Protein AF-A0A932FYQ3-F1 (afdb_monomer)

Mean predicted aligned error: 16.19 Å

Nearest PDB structures (foldseek):
  6p8v-assembly1_A  TM=6.201E-01  e=3.118E-06  Escherichia coli MS 115-1
  8ub4-assembly1_A  TM=5.048E-01  e=6.038E-07  Saccharomyces cerevisiae
  6p8v-assembly1_B  TM=5.228E-01  e=4.984E-06  Escherichia coli MS 115-1
  4i63-assembly1_D  TM=5.301E-01  e=2.456E-05  Escherichia coli K-12
  8j07-assembly1_11  TM=3.836E-01  e=5.475E-06  Homo sapiens

Structure (mmCIF, N/CA/C/O backbone):
data_AF-A0A932FYQ3-F1
#
_entry.id   AF-A0A932FYQ3-F1
#
loop_
_atom_site.group_PDB
_atom_site.id
_atom_site.type_symbol
_atom_site.label_atom_id
_atom_site.label_alt_id
_atom_site.label_comp_id
_atom_site.label_asym_id
_atom_site.label_entity_id
_atom_site.label_seq_id
_atom_site.pdbx_PDB_ins_code
_atom_site.Cartn_x
_atom_site.Cartn_y
_atom_site.Cartn_z
_atom_site.occupancy
_atom_site.B_iso_or_equiv
_atom_site.auth_seq_id
_atom_site.auth_comp_id
_atom_site.auth_asym_id
_atom_site.auth_atom_id
_atom_site.pdbx_PDB_model_num
ATOM 1 N N . MET A 1 1 ? -12.574 6.553 -26.268 1.00 33.88 1 MET A N 1
ATOM 2 C CA . MET A 1 1 ? -12.694 5.178 -25.734 1.00 33.88 1 MET A CA 1
ATOM 3 C C . MET A 1 1 ? -11.292 4.683 -25.445 1.00 33.88 1 MET A C 1
ATOM 5 O O . MET A 1 1 ? -10.463 4.767 -26.343 1.00 33.88 1 MET A O 1
ATOM 9 N N . ALA A 1 2 ? -11.006 4.257 -24.213 1.00 41.84 2 ALA A N 1
ATOM 10 C CA . ALA A 1 2 ? -9.719 3.651 -23.878 1.00 41.84 2 ALA A CA 1
ATOM 11 C C . ALA A 1 2 ? -9.530 2.383 -24.727 1.00 41.84 2 ALA A C 1
ATOM 13 O O . ALA A 1 2 ? -10.453 1.576 -24.837 1.00 41.84 2 ALA A O 1
ATOM 14 N N . ARG A 1 3 ? -8.379 2.248 -25.394 1.00 61.78 3 ARG A N 1
ATOM 15 C CA . ARG A 1 3 ? -8.064 1.052 -26.184 1.00 61.78 3 ARG A CA 1
ATOM 16 C C . ARG A 1 3 ? -7.714 -0.087 -25.227 1.00 61.78 3 ARG A C 1
ATOM 18 O O . ARG A 1 3 ? -6.959 0.120 -24.284 1.00 61.78 3 ARG A O 1
ATOM 25 N N . GLU A 1 4 ? -8.265 -1.272 -25.481 1.00 74.38 4 GLU A N 1
ATOM 26 C CA . GLU A 1 4 ? -7.973 -2.485 -24.709 1.00 74.38 4 GLU A CA 1
ATOM 27 C C . GLU A 1 4 ? -6.452 -2.736 -24.642 1.00 74.38 4 GLU A C 1
ATOM 29 O O . GLU A 1 4 ? -5.798 -2.635 -25.692 1.00 74.38 4 GLU A O 1
ATOM 34 N N . PRO A 1 5 ? -5.881 -3.034 -23.457 1.00 82.38 5 PRO A N 1
ATOM 35 C CA . PRO A 1 5 ? -4.447 -3.242 -23.293 1.00 82.38 5 PRO A CA 1
ATOM 36 C C . PRO A 1 5 ? -3.944 -4.473 -24.061 1.00 82.38 5 PRO A C 1
ATOM 38 O O . PRO A 1 5 ? -4.677 -5.427 -24.312 1.00 82.38 5 PRO A O 1
ATOM 41 N N . ILE A 1 6 ? -2.663 -4.461 -24.424 1.00 88.06 6 ILE A N 1
ATOM 42 C CA . ILE A 1 6 ? -1.977 -5.608 -25.024 1.00 88.06 6 ILE A CA 1
ATOM 43 C C . ILE A 1 6 ? -1.417 -6.451 -23.879 1.00 88.06 6 ILE A C 1
ATOM 45 O O . ILE A 1 6 ? -0.463 -6.042 -23.224 1.00 88.06 6 ILE A O 1
ATOM 49 N N . ALA A 1 7 ? -2.022 -7.605 -23.609 1.00 87.56 7 ALA A N 1
ATOM 50 C CA . ALA A 1 7 ? -1.588 -8.493 -22.533 1.00 87.56 7 ALA A CA 1
ATOM 51 C C . ALA A 1 7 ? -0.598 -9.555 -23.040 1.00 87.56 7 ALA A C 1
ATOM 53 O O . ALA A 1 7 ? -0.873 -10.260 -24.011 1.00 87.56 7 ALA A O 1
ATOM 54 N N . VAL A 1 8 ? 0.533 -9.683 -22.349 1.00 89.75 8 VAL A N 1
ATOM 55 C CA . VAL A 1 8 ? 1.503 -10.776 -22.461 1.00 89.75 8 VAL A CA 1
ATOM 56 C C . VAL A 1 8 ? 1.451 -11.534 -21.136 1.00 89.75 8 VAL A C 1
ATOM 58 O O . VAL A 1 8 ? 1.772 -10.975 -20.088 1.00 89.75 8 VAL A O 1
ATOM 61 N N . THR A 1 9 ? 0.988 -12.782 -21.159 1.00 85.94 9 THR A N 1
ATOM 62 C CA . THR A 1 9 ? 0.721 -13.565 -19.945 1.00 85.94 9 THR A CA 1
ATOM 63 C C . THR A 1 9 ? 1.875 -14.527 -19.643 1.00 85.94 9 THR A C 1
ATOM 65 O O . THR A 1 9 ? 2.696 -14.797 -20.526 1.00 85.94 9 THR A O 1
ATOM 68 N N . PRO A 1 10 ? 1.970 -15.080 -18.419 1.00 82.75 10 PRO A N 1
ATOM 69 C CA . PRO A 1 10 ? 2.961 -16.109 -18.112 1.00 82.75 10 PRO A CA 1
ATOM 70 C C . PRO A 1 10 ? 2.909 -17.293 -19.087 1.00 82.75 10 PRO A C 1
ATOM 72 O O . PRO A 1 10 ? 3.952 -17.796 -19.492 1.00 82.75 10 PRO A O 1
ATOM 75 N N . GLU A 1 11 ? 1.716 -17.691 -19.532 1.00 86.38 11 GLU A N 1
ATOM 76 C CA . GLU A 1 11 ? 1.522 -18.799 -20.470 1.00 86.38 11 GLU A CA 1
ATOM 77 C C . GLU A 1 11 ? 2.088 -18.485 -21.860 1.00 86.38 11 GLU A C 1
ATOM 79 O O . GLU A 1 11 ? 2.701 -19.353 -22.487 1.00 86.38 11 GLU A O 1
ATOM 84 N N . THR A 1 12 ? 1.923 -17.249 -22.353 1.00 89.06 12 THR A N 1
ATOM 85 C CA . THR A 1 12 ? 2.474 -16.861 -23.661 1.00 89.06 12 THR A CA 1
ATOM 86 C C . THR A 1 12 ? 3.992 -16.716 -23.622 1.00 89.06 12 THR A C 1
ATOM 88 O O . THR A 1 12 ? 4.651 -17.027 -24.613 1.00 89.06 12 THR A O 1
ATOM 91 N N . ILE A 1 13 ? 4.562 -16.310 -22.484 1.00 89.06 13 ILE A N 1
ATOM 92 C CA . ILE A 1 13 ? 6.016 -16.305 -22.265 1.00 89.06 13 ILE A CA 1
ATOM 93 C C . ILE A 1 13 ? 6.543 -17.742 -22.203 1.00 89.06 13 ILE A C 1
ATOM 95 O O . ILE A 1 13 ? 7.510 -18.075 -22.890 1.00 89.06 13 ILE A O 1
ATOM 99 N N . GLU A 1 14 ? 5.890 -18.614 -21.436 1.00 88.50 14 GLU A N 1
ATOM 100 C CA . GLU A 1 14 ? 6.301 -20.010 -21.275 1.00 88.50 14 GLU A CA 1
ATOM 101 C C . GLU A 1 14 ? 6.307 -20.757 -22.615 1.00 88.50 14 GLU A C 1
ATOM 103 O O . GLU A 1 14 ? 7.278 -21.439 -22.950 1.00 88.50 14 GLU A O 1
ATOM 108 N N . ALA A 1 15 ? 5.298 -20.525 -23.461 1.00 91.50 15 ALA A N 1
ATOM 109 C CA . ALA A 1 15 ? 5.232 -21.077 -24.815 1.00 91.50 15 ALA A CA 1
ATOM 110 C C . ALA A 1 15 ? 6.437 -20.693 -25.702 1.00 91.50 15 ALA A C 1
ATOM 112 O O . ALA A 1 15 ? 6.723 -21.371 -26.694 1.00 91.50 15 ALA A O 1
ATOM 113 N N . ARG A 1 16 ? 7.164 -19.619 -25.362 1.00 95.25 16 ARG A N 1
ATOM 114 C CA . ARG A 1 16 ? 8.321 -19.111 -26.115 1.00 95.25 16 ARG A CA 1
ATOM 115 C C . ARG A 1 16 ? 9.669 -19.545 -25.542 1.00 95.25 16 ARG A C 1
ATOM 117 O O . ARG A 1 16 ? 10.674 -19.407 -26.244 1.00 95.25 16 ARG A O 1
ATOM 124 N N . ARG A 1 17 ? 9.715 -20.152 -24.349 1.00 93.06 17 ARG A N 1
ATOM 125 C CA . ARG A 1 17 ? 10.968 -20.631 -23.735 1.00 93.06 17 ARG A CA 1
ATOM 126 C C . ARG A 1 17 ? 11.715 -21.642 -24.589 1.00 93.06 17 ARG A C 1
ATOM 128 O O . ARG A 1 17 ? 12.927 -21.527 -24.742 1.00 93.06 17 ARG A O 1
ATOM 135 N N . SER A 1 18 ? 11.010 -22.601 -25.196 1.00 93.38 18 SER A N 1
ATOM 136 C CA . SER A 1 18 ? 11.664 -23.594 -26.059 1.00 93.38 18 SER A CA 1
ATOM 137 C C . SER A 1 18 ? 12.368 -22.931 -27.244 1.00 93.38 18 SER A C 1
ATOM 139 O O . SER A 1 18 ? 13.498 -23.290 -27.554 1.00 93.38 18 SER A O 1
ATOM 141 N N . SER A 1 19 ? 11.735 -21.943 -27.886 1.00 93.56 19 SER A N 1
ATOM 142 C CA . SER A 1 19 ? 12.339 -21.206 -29.002 1.00 93.56 19 SER A CA 1
ATOM 143 C C . SER A 1 19 ? 13.536 -20.366 -28.552 1.00 93.56 19 SER A C 1
ATOM 145 O O . SER A 1 19 ? 14.554 -20.342 -29.243 1.00 93.56 19 SER A O 1
ATOM 147 N N . ALA A 1 20 ? 13.441 -19.715 -27.387 1.00 94.38 20 ALA A N 1
ATOM 148 C CA . ALA A 1 20 ? 14.552 -18.972 -26.795 1.00 94.38 20 ALA A CA 1
ATOM 149 C C . ALA A 1 20 ? 15.751 -19.890 -26.508 1.00 94.38 20 ALA A C 1
ATOM 151 O O . ALA A 1 20 ? 16.873 -19.590 -26.913 1.00 94.38 20 ALA A O 1
ATOM 152 N N . ARG A 1 21 ? 15.510 -21.053 -25.893 1.00 95.56 21 ARG A N 1
ATOM 153 C CA . ARG A 1 21 ? 16.550 -22.045 -25.596 1.00 95.56 21 ARG A CA 1
ATOM 154 C C . ARG A 1 21 ? 17.211 -22.588 -26.859 1.00 95.56 21 ARG A C 1
ATOM 156 O O . ARG A 1 21 ? 18.434 -22.691 -26.902 1.00 95.56 21 ARG A O 1
ATOM 163 N N . THR A 1 22 ? 16.428 -22.895 -27.894 1.00 95.50 22 THR A N 1
ATOM 164 C CA . THR A 1 22 ? 16.968 -23.313 -29.194 1.00 95.50 22 THR A CA 1
ATOM 165 C C . THR A 1 22 ? 17.896 -22.246 -29.771 1.00 95.50 22 THR A C 1
ATOM 167 O O . THR A 1 22 ? 19.019 -22.577 -30.137 1.00 95.50 22 THR A O 1
ATOM 170 N N . ALA A 1 23 ? 17.496 -20.970 -29.765 1.00 94.88 23 ALA A N 1
ATOM 171 C CA . ALA A 1 23 ? 18.337 -19.879 -30.264 1.00 94.88 23 ALA A CA 1
ATOM 172 C C . ALA A 1 23 ? 19.656 -19.730 -29.478 1.00 94.88 23 ALA A C 1
ATOM 174 O O . ALA A 1 23 ? 20.710 -19.515 -30.077 1.00 94.88 23 ALA A O 1
ATOM 175 N N . ILE A 1 24 ? 19.614 -19.895 -28.151 1.00 96.19 24 ILE A N 1
ATOM 176 C CA . ILE A 1 24 ? 20.804 -19.856 -27.285 1.00 96.19 24 ILE A CA 1
ATOM 177 C C . ILE A 1 24 ? 21.774 -20.996 -27.627 1.00 96.19 24 ILE A C 1
ATOM 179 O O . ILE A 1 24 ? 22.982 -20.770 -27.730 1.00 96.19 24 ILE A O 1
ATOM 183 N N . ILE A 1 25 ? 21.254 -22.214 -27.808 1.00 95.81 25 ILE A N 1
ATOM 184 C CA . ILE A 1 25 ? 22.058 -23.403 -28.124 1.00 95.81 25 ILE A CA 1
ATOM 185 C C . ILE A 1 25 ? 22.646 -23.303 -29.535 1.00 95.81 25 ILE A C 1
ATOM 187 O O . ILE A 1 25 ? 23.840 -23.535 -29.708 1.00 95.81 25 ILE A O 1
ATOM 191 N N . GLU A 1 26 ? 21.841 -22.928 -30.532 1.00 94.88 26 GLU A N 1
ATOM 192 C CA . GLU A 1 26 ? 22.279 -22.792 -31.929 1.00 94.88 26 GLU A CA 1
ATOM 193 C C . GLU A 1 26 ? 23.370 -21.728 -32.101 1.00 94.88 26 GLU A C 1
ATOM 195 O O . GLU A 1 26 ? 24.260 -21.889 -32.934 1.00 94.88 26 GLU A O 1
ATOM 200 N N . ALA A 1 27 ? 23.339 -20.666 -31.292 1.00 94.81 27 ALA A N 1
ATOM 201 C CA . ALA A 1 27 ? 24.384 -19.647 -31.275 1.00 94.81 27 ALA A CA 1
ATOM 202 C C . ALA A 1 27 ? 25.679 -20.092 -30.567 1.00 94.81 27 ALA A C 1
ATOM 204 O O . ALA A 1 27 ? 26.667 -19.367 -30.612 1.00 94.81 27 ALA A O 1
ATOM 205 N N . GLY A 1 28 ? 25.699 -21.256 -29.904 1.00 95.56 28 GLY A N 1
ATOM 206 C CA . GLY A 1 28 ? 26.880 -21.764 -29.197 1.00 95.56 28 GLY A CA 1
ATOM 207 C C . GLY A 1 28 ? 27.184 -21.057 -27.871 1.00 95.56 28 GLY A C 1
ATOM 208 O O . GLY A 1 28 ? 28.275 -21.221 -27.320 1.00 95.56 28 GLY A O 1
ATOM 209 N N . LEU A 1 29 ? 26.228 -20.299 -27.322 1.00 95.38 29 LEU A N 1
ATOM 210 C CA . LEU A 1 29 ? 26.434 -19.503 -26.109 1.00 95.38 29 LEU A CA 1
ATOM 211 C C . LEU A 1 29 ? 26.833 -20.322 -24.866 1.00 95.38 29 LEU A C 1
ATOM 213 O O . LEU A 1 29 ? 27.691 -19.834 -24.133 1.00 95.38 29 LEU A O 1
ATOM 217 N N . PRO A 1 30 ? 26.317 -21.546 -24.611 1.00 94.81 30 PRO A N 1
ATOM 218 C CA . PRO A 1 30 ? 26.760 -22.343 -23.461 1.00 94.81 30 PRO A CA 1
ATOM 219 C C . PRO A 1 30 ? 28.258 -22.669 -23.479 1.00 94.81 30 PRO A C 1
ATOM 221 O O . PRO A 1 30 ? 28.937 -22.607 -22.453 1.00 94.81 30 PRO A O 1
ATOM 224 N N . ASP A 1 31 ? 28.800 -22.978 -24.658 1.00 93.25 31 ASP A N 1
ATOM 225 C CA . ASP A 1 31 ? 30.233 -23.202 -24.819 1.00 93.25 31 ASP A CA 1
ATOM 226 C C . ASP A 1 31 ? 31.008 -21.889 -24.730 1.00 93.25 31 ASP A C 1
ATOM 228 O O . ASP A 1 31 ? 32.051 -21.832 -24.073 1.00 93.25 31 ASP A O 1
ATOM 232 N N . ARG A 1 32 ? 30.472 -20.811 -25.316 1.00 93.62 32 ARG A N 1
ATOM 233 C CA . ARG A 1 32 ? 31.092 -19.485 -25.275 1.00 93.62 32 ARG A CA 1
ATOM 234 C C . ARG A 1 32 ? 31.244 -18.958 -23.853 1.00 93.62 32 ARG A C 1
ATOM 236 O O . ARG A 1 32 ? 32.327 -18.490 -23.506 1.00 93.62 32 ARG A O 1
ATOM 243 N N . THR A 1 33 ? 30.202 -19.042 -23.025 1.00 92.56 33 THR A N 1
ATOM 244 C CA . THR A 1 33 ? 30.239 -18.571 -21.632 1.00 92.56 33 THR A CA 1
ATOM 245 C C . THR A 1 33 ? 31.189 -19.415 -20.787 1.00 92.56 33 THR A C 1
ATOM 247 O O . THR A 1 33 ? 31.992 -18.857 -20.040 1.00 92.56 33 THR A O 1
ATOM 250 N N . ARG A 1 34 ? 31.195 -20.742 -20.982 1.00 91.50 34 ARG A N 1
ATOM 251 C CA . ARG A 1 34 ? 32.149 -21.666 -20.347 1.00 91.50 34 ARG A CA 1
ATOM 252 C C . ARG A 1 34 ? 33.603 -21.333 -20.688 1.00 91.50 34 ARG A C 1
ATOM 254 O O . ARG A 1 34 ? 34.460 -21.382 -19.813 1.00 91.50 34 ARG A O 1
ATOM 261 N N . THR A 1 35 ? 33.900 -20.993 -21.940 1.00 89.88 35 THR A N 1
ATOM 262 C CA . THR A 1 35 ? 35.255 -20.595 -22.355 1.00 89.88 35 THR A CA 1
ATOM 263 C C . THR A 1 35 ? 35.612 -19.178 -21.891 1.00 89.88 35 THR A C 1
ATOM 265 O O . THR A 1 35 ? 36.772 -18.908 -21.587 1.00 89.88 35 THR A O 1
ATOM 268 N N . ALA A 1 36 ? 34.637 -18.271 -21.810 1.00 89.06 36 ALA A N 1
ATOM 269 C CA . ALA A 1 36 ? 34.840 -16.892 -21.371 1.00 89.06 36 ALA A CA 1
ATOM 270 C C . ALA A 1 36 ? 35.110 -16.748 -19.863 1.00 89.06 36 ALA A C 1
ATOM 272 O O . ALA A 1 36 ? 35.848 -15.844 -19.470 1.00 89.06 36 ALA A O 1
ATOM 273 N N . ALA A 1 37 ? 34.532 -17.623 -19.039 1.00 88.00 37 ALA A N 1
ATOM 274 C CA . ALA A 1 37 ? 34.760 -17.685 -17.598 1.00 88.00 37 ALA A CA 1
ATOM 275 C C . ALA A 1 37 ? 34.802 -19.159 -17.145 1.00 88.00 37 ALA A C 1
ATOM 277 O O . ALA A 1 37 ? 33.775 -19.707 -16.739 1.00 88.00 37 ALA A O 1
ATOM 278 N N . PRO A 1 38 ? 35.965 -19.831 -17.243 1.00 84.50 38 PRO A N 1
ATOM 279 C CA . PRO A 1 38 ? 36.077 -21.241 -16.889 1.00 84.50 38 PRO A CA 1
ATOM 280 C C . PRO A 1 38 ? 35.950 -21.436 -15.373 1.00 84.50 38 PRO A C 1
ATOM 282 O O . PRO A 1 38 ? 36.712 -20.862 -14.597 1.00 84.50 38 PRO A O 1
ATOM 285 N N . GLY A 1 39 ? 35.005 -22.273 -14.948 1.00 81.88 39 GLY A N 1
ATOM 286 C CA . GLY A 1 39 ? 34.840 -22.684 -13.556 1.00 81.88 39 GLY A CA 1
ATOM 287 C C . GLY A 1 39 ? 35.591 -23.974 -13.231 1.00 81.88 39 GLY A C 1
ATOM 288 O O . GLY A 1 39 ? 35.893 -24.779 -14.113 1.00 81.88 39 GLY A O 1
ATOM 289 N N . THR A 1 40 ? 35.821 -24.226 -11.939 1.00 81.19 40 THR A N 1
ATOM 290 C CA . THR A 1 40 ? 36.508 -25.432 -11.429 1.00 81.19 40 THR A CA 1
ATOM 291 C C . THR A 1 40 ? 35.885 -26.745 -11.921 1.00 81.19 40 THR A C 1
ATOM 293 O O . THR A 1 40 ? 36.589 -27.737 -12.082 1.00 81.19 40 THR A O 1
ATOM 296 N N . TYR A 1 41 ? 34.576 -26.745 -12.192 1.00 80.56 41 TYR A N 1
ATOM 297 C CA . TYR A 1 41 ? 33.809 -27.913 -12.640 1.00 80.56 41 TYR A CA 1
ATOM 298 C C . TYR A 1 41 ? 33.128 -27.708 -14.006 1.00 80.56 41 TYR A C 1
ATOM 300 O O . TYR A 1 41 ? 32.178 -28.415 -14.333 1.00 80.56 41 TYR A O 1
ATOM 308 N N . GLY A 1 42 ? 33.591 -26.747 -14.815 1.00 83.69 42 GLY A N 1
ATOM 309 C CA . GLY A 1 42 ? 32.993 -26.427 -16.114 1.00 83.69 42 GLY A CA 1
ATOM 310 C C . GLY A 1 42 ? 32.325 -25.055 -16.126 1.00 83.69 42 GLY A C 1
ATOM 311 O O . GLY A 1 42 ? 33.015 -24.047 -16.002 1.00 83.69 42 GLY A O 1
ATOM 312 N N . ILE A 1 43 ? 31.007 -25.001 -16.335 1.00 87.44 43 ILE A N 1
ATOM 313 C CA . ILE A 1 43 ? 30.267 -23.732 -16.328 1.00 87.44 43 ILE A CA 1
ATOM 314 C C . ILE A 1 43 ? 30.133 -23.203 -14.896 1.00 87.44 43 ILE A C 1
ATOM 316 O O . ILE A 1 43 ? 29.929 -23.968 -13.952 1.00 87.44 43 ILE A O 1
ATOM 320 N N . THR A 1 44 ? 30.278 -21.896 -14.725 1.00 89.06 44 THR A N 1
ATOM 321 C CA . THR A 1 44 ? 30.128 -21.244 -13.425 1.00 89.06 44 THR A CA 1
ATOM 322 C C . THR A 1 44 ? 28.661 -20.982 -13.102 1.00 89.06 44 THR A C 1
ATOM 324 O O . THR A 1 44 ? 27.821 -20.933 -14.002 1.00 89.06 44 THR A O 1
ATOM 327 N N . ARG A 1 45 ? 28.343 -20.771 -11.816 1.00 88.25 45 ARG A N 1
ATOM 328 C CA . ARG A 1 45 ? 26.980 -20.406 -11.399 1.00 88.25 45 ARG A CA 1
ATOM 329 C C . ARG A 1 45 ? 26.537 -19.105 -12.066 1.00 88.25 45 ARG A C 1
ATOM 331 O O . ARG A 1 45 ? 25.478 -19.080 -12.669 1.00 88.25 45 ARG A O 1
ATOM 338 N N . THR A 1 46 ? 27.389 -18.081 -12.063 1.00 86.69 46 THR A N 1
ATOM 339 C CA . THR A 1 46 ? 27.097 -16.806 -12.732 1.00 86.69 46 THR A CA 1
ATOM 340 C C . THR A 1 46 ? 26.846 -16.987 -14.231 1.00 86.69 46 THR A C 1
ATOM 342 O O . THR A 1 46 ? 25.927 -16.388 -14.777 1.00 86.69 46 THR A O 1
ATOM 345 N N . ALA A 1 47 ? 27.626 -17.828 -14.921 1.00 90.62 47 ALA A N 1
ATOM 346 C CA . ALA A 1 47 ? 27.405 -18.100 -16.341 1.00 90.62 47 ALA A CA 1
ATOM 347 C C . ALA A 1 47 ? 26.086 -18.847 -16.601 1.00 90.62 47 ALA A C 1
ATOM 349 O O . ALA A 1 47 ? 25.430 -18.566 -17.602 1.00 90.62 47 ALA A O 1
ATOM 350 N N . LEU A 1 48 ? 25.690 -19.766 -15.714 1.00 90.69 48 LEU A N 1
ATOM 351 C CA . LEU A 1 48 ? 24.398 -20.448 -15.790 1.00 90.69 48 LEU A CA 1
ATOM 352 C C . LEU A 1 48 ? 23.239 -19.472 -15.542 1.00 90.69 48 LEU A C 1
ATOM 354 O O . LEU A 1 48 ? 22.340 -19.390 -16.374 1.00 90.69 48 LEU A O 1
ATOM 358 N N . ASP A 1 49 ? 23.319 -18.672 -14.476 1.00 88.75 49 ASP A N 1
ATOM 359 C CA . ASP A 1 49 ? 22.316 -17.660 -14.124 1.00 88.75 49 ASP A CA 1
ATOM 360 C C . ASP A 1 49 ? 22.127 -16.653 -15.280 1.00 88.75 49 ASP A C 1
ATOM 362 O O . ASP A 1 49 ? 21.002 -16.292 -15.625 1.00 88.75 49 ASP A O 1
ATOM 366 N N . LEU A 1 50 ? 23.212 -16.246 -15.956 1.00 91.25 50 LEU A N 1
ATOM 367 C CA . LEU A 1 50 ? 23.148 -15.384 -17.145 1.00 91.25 50 LEU A CA 1
ATOM 368 C C . LEU A 1 50 ? 22.422 -16.047 -18.325 1.00 91.25 50 LEU A C 1
ATOM 370 O O . LEU A 1 50 ? 21.665 -15.368 -19.019 1.00 91.25 50 LEU A O 1
ATOM 374 N N . LEU A 1 51 ? 22.643 -17.343 -18.573 1.00 94.19 51 LEU A N 1
ATOM 375 C CA . LEU A 1 51 ? 21.952 -18.080 -19.638 1.00 94.19 51 LEU A CA 1
ATOM 376 C C . LEU A 1 51 ? 20.459 -18.249 -19.325 1.00 94.19 51 LEU A C 1
ATOM 378 O O . LEU A 1 51 ? 19.635 -18.096 -20.225 1.00 94.19 51 LEU A O 1
ATOM 382 N N . GLU A 1 52 ? 20.104 -18.507 -18.066 1.00 91.44 52 GLU A N 1
ATOM 383 C CA . GLU A 1 52 ? 18.708 -18.592 -17.619 1.00 91.44 52 GLU A CA 1
ATOM 384 C C . GLU A 1 52 ? 17.993 -17.241 -17.733 1.00 91.44 52 GLU A C 1
ATOM 386 O O . GLU A 1 52 ? 16.877 -17.165 -18.258 1.00 91.44 52 GLU A O 1
ATOM 391 N N . CYS A 1 53 ? 18.652 -16.155 -17.318 1.00 91.50 53 CYS A N 1
ATOM 392 C CA . CYS A 1 53 ? 18.123 -14.803 -17.483 1.00 91.50 53 CYS A CA 1
ATOM 393 C C . CYS A 1 53 ? 17.964 -14.445 -18.968 1.00 91.50 53 CYS A C 1
ATOM 395 O O . CYS A 1 53 ? 16.971 -13.821 -19.347 1.00 91.50 53 CYS A O 1
ATOM 397 N N . LEU A 1 54 ? 18.918 -14.844 -19.821 1.00 94.56 54 LEU A N 1
ATOM 398 C CA . LEU A 1 54 ? 18.847 -14.629 -21.267 1.00 94.56 54 LEU A CA 1
ATOM 399 C C . LEU A 1 54 ? 17.674 -15.397 -21.887 1.00 94.56 54 LEU A C 1
ATOM 401 O O . LEU A 1 54 ? 16.952 -14.826 -22.702 1.00 94.56 54 LEU A O 1
ATOM 405 N N . GLU A 1 55 ? 17.445 -16.652 -21.482 1.00 95.00 55 GLU A N 1
ATOM 406 C CA . GLU A 1 55 ? 16.285 -17.446 -21.912 1.00 95.00 55 GLU A CA 1
ATOM 407 C C . GLU A 1 55 ? 14.973 -16.746 -21.536 1.00 95.00 55 GLU A C 1
ATOM 409 O O . GLU A 1 55 ? 14.099 -16.575 -22.389 1.00 95.00 55 GLU A O 1
ATOM 414 N N . ALA A 1 56 ? 14.848 -16.307 -20.280 1.00 90.25 56 ALA A N 1
ATOM 415 C CA . ALA A 1 56 ? 13.649 -15.642 -19.778 1.00 90.25 56 ALA A CA 1
ATOM 416 C C . ALA A 1 56 ? 13.373 -14.311 -20.501 1.00 90.25 56 ALA A C 1
ATOM 418 O O . ALA A 1 56 ? 12.252 -14.085 -20.965 1.00 90.25 56 ALA A O 1
ATOM 419 N N . GLY A 1 57 ? 14.395 -13.462 -20.661 1.00 92.94 57 GLY A N 1
ATOM 420 C CA . GLY A 1 57 ? 14.275 -12.196 -21.386 1.00 92.94 57 GLY A CA 1
ATOM 421 C C . GLY A 1 57 ? 13.890 -12.406 -22.853 1.00 92.94 57 GLY A C 1
ATOM 422 O O . GLY A 1 57 ? 12.946 -11.790 -23.349 1.00 92.94 57 GLY A O 1
ATOM 423 N N . LEU A 1 58 ? 14.551 -13.337 -23.549 1.00 95.19 58 LEU A N 1
ATOM 424 C CA . LEU A 1 58 ? 14.225 -13.674 -24.939 1.00 95.19 58 LEU A CA 1
ATOM 425 C C . LEU A 1 58 ? 12.793 -14.183 -25.102 1.00 95.19 58 LEU A C 1
ATOM 427 O O . LEU A 1 58 ? 12.100 -13.764 -26.031 1.00 95.19 58 LEU A O 1
ATOM 431 N N . ALA A 1 59 ? 12.335 -15.059 -24.207 1.00 95.12 59 ALA A N 1
ATOM 432 C CA . ALA A 1 59 ? 10.967 -15.559 -24.229 1.00 95.12 59 ALA A CA 1
ATOM 433 C C . ALA A 1 59 ? 9.947 -14.415 -24.077 1.00 95.12 59 ALA A C 1
ATOM 435 O O . ALA A 1 59 ? 8.990 -14.342 -24.853 1.00 95.12 59 ALA A O 1
ATOM 436 N N . ALA A 1 60 ? 10.194 -13.475 -23.157 1.00 94.44 60 ALA A N 1
ATOM 437 C CA . ALA A 1 60 ? 9.356 -12.291 -22.965 1.00 94.44 60 ALA A CA 1
ATOM 438 C C . ALA A 1 60 ? 9.328 -11.378 -24.204 1.00 94.44 60 ALA A C 1
ATOM 440 O O . ALA A 1 60 ? 8.255 -10.940 -24.632 1.00 94.44 60 ALA A O 1
ATOM 441 N N . GLY A 1 61 ? 10.480 -11.132 -24.833 1.00 95.38 61 GLY A N 1
ATOM 442 C CA . GLY A 1 61 ? 10.562 -10.338 -26.062 1.00 95.38 61 GLY A CA 1
ATOM 443 C C . GLY A 1 61 ? 9.857 -10.984 -27.257 1.00 95.38 61 GLY A C 1
ATOM 444 O O . GLY A 1 61 ? 9.144 -10.304 -27.999 1.00 95.38 61 GLY A O 1
ATOM 445 N N . LEU A 1 62 ? 9.988 -12.306 -27.423 1.00 95.38 62 LEU A N 1
ATOM 446 C CA . LEU A 1 62 ? 9.293 -13.064 -28.469 1.00 95.38 62 LEU A CA 1
ATOM 447 C C . LEU A 1 62 ? 7.770 -13.033 -28.281 1.00 95.38 62 LEU A C 1
ATOM 449 O O . LEU A 1 62 ? 7.045 -12.765 -29.241 1.00 95.38 62 LEU A O 1
ATOM 453 N N . ALA A 1 63 ? 7.292 -13.250 -27.053 1.00 95.62 63 ALA A N 1
ATOM 454 C CA . ALA A 1 63 ? 5.868 -13.178 -26.726 1.00 95.62 63 ALA A CA 1
ATOM 455 C C . ALA A 1 63 ? 5.306 -11.763 -26.951 1.00 95.62 63 ALA A C 1
ATOM 457 O O . ALA A 1 63 ? 4.217 -11.596 -27.500 1.00 95.62 63 ALA A O 1
ATOM 458 N N . THR A 1 64 ? 6.082 -10.732 -26.607 1.00 95.81 64 THR A N 1
ATOM 459 C CA . THR A 1 64 ? 5.732 -9.323 -26.844 1.00 95.81 64 THR A CA 1
ATOM 460 C C . THR A 1 64 ? 5.613 -9.010 -28.336 1.00 95.81 64 THR A C 1
ATOM 462 O O . THR A 1 64 ? 4.617 -8.424 -28.765 1.00 95.81 64 THR A O 1
ATOM 465 N N . ARG A 1 65 ? 6.601 -9.419 -29.146 1.00 94.75 65 ARG A N 1
ATOM 466 C CA . ARG A 1 65 ? 6.577 -9.245 -30.609 1.00 94.75 65 ARG A CA 1
ATOM 467 C C . ARG A 1 65 ? 5.325 -9.877 -31.212 1.00 94.75 65 ARG A C 1
ATOM 469 O O . ARG A 1 65 ? 4.656 -9.251 -32.030 1.00 94.75 65 ARG A O 1
ATOM 476 N N . GLU A 1 66 ? 4.997 -11.098 -30.807 1.00 94.06 66 GLU A N 1
ATOM 477 C CA . GLU A 1 66 ? 3.808 -11.798 -31.288 1.00 94.06 66 GLU A CA 1
ATOM 478 C C . GLU A 1 66 ? 2.509 -11.098 -30.876 1.00 94.06 66 GLU A C 1
ATOM 480 O O . GLU A 1 66 ? 1.634 -10.889 -31.719 1.00 94.06 66 GLU A O 1
ATOM 485 N N . ALA A 1 67 ? 2.390 -10.679 -29.614 1.00 93.75 67 ALA A N 1
ATOM 486 C CA . ALA A 1 67 ? 1.214 -9.968 -29.122 1.00 93.75 67 ALA A CA 1
ATOM 487 C C . ALA A 1 67 ? 0.981 -8.651 -29.885 1.00 93.75 67 ALA A C 1
ATOM 489 O O . ALA A 1 67 ? -0.156 -8.340 -30.257 1.00 93.75 67 ALA A O 1
ATOM 490 N N . LEU A 1 68 ? 2.056 -7.910 -30.183 1.00 92.81 68 LEU A N 1
ATOM 491 C CA . LEU A 1 68 ? 2.004 -6.694 -30.996 1.00 92.81 68 LEU A CA 1
ATOM 492 C C . LEU A 1 68 ? 1.576 -6.974 -32.434 1.00 92.81 68 LEU A C 1
ATOM 494 O O . LEU A 1 68 ? 0.676 -6.306 -32.938 1.00 92.81 68 LEU A O 1
ATOM 498 N N . LEU A 1 69 ? 2.169 -7.973 -33.090 1.00 92.25 69 LEU A N 1
ATOM 499 C CA . LEU A 1 69 ? 1.787 -8.347 -34.455 1.00 92.25 69 LEU A CA 1
ATOM 500 C C . LEU A 1 69 ? 0.331 -8.810 -34.527 1.00 92.25 69 LEU A C 1
ATOM 502 O O . LEU A 1 69 ? -0.396 -8.404 -35.434 1.00 92.25 69 LEU A O 1
ATOM 506 N N . GLY A 1 70 ? -0.115 -9.592 -33.543 1.00 91.31 70 GLY A N 1
ATOM 507 C CA . GLY A 1 70 ? -1.508 -10.003 -33.413 1.00 91.31 70 GLY A CA 1
ATOM 508 C C . GLY A 1 70 ? -2.443 -8.809 -33.231 1.00 91.31 70 GLY A C 1
ATOM 509 O O . GLY A 1 70 ? -3.514 -8.771 -33.838 1.00 91.31 70 GLY A O 1
ATOM 510 N N . ARG A 1 71 ? -2.040 -7.800 -32.448 1.00 89.88 71 ARG A N 1
ATOM 511 C CA . ARG A 1 71 ? -2.815 -6.564 -32.294 1.00 89.88 71 ARG A CA 1
ATOM 512 C C . ARG A 1 71 ? -2.883 -5.762 -33.594 1.00 89.88 71 ARG A C 1
ATOM 514 O O . ARG A 1 71 ? -3.976 -5.382 -33.998 1.00 89.88 71 ARG A O 1
ATOM 521 N N . ILE A 1 72 ? -1.752 -5.559 -34.265 1.00 89.38 72 ILE A N 1
ATOM 522 C CA . ILE A 1 72 ? -1.672 -4.828 -35.539 1.00 89.38 72 ILE A CA 1
ATOM 523 C C . ILE A 1 72 ? -2.550 -5.498 -36.603 1.00 89.38 72 ILE A C 1
ATOM 525 O O . ILE A 1 72 ? -3.312 -4.821 -37.291 1.00 89.38 72 ILE A O 1
ATOM 529 N N . ALA A 1 73 ? -2.501 -6.829 -36.708 1.00 88.88 73 ALA A N 1
ATOM 530 C CA . ALA A 1 73 ? -3.335 -7.581 -37.641 1.00 88.88 73 ALA A CA 1
ATOM 531 C C . ALA A 1 73 ? -4.837 -7.415 -37.344 1.00 88.88 73 ALA A C 1
ATOM 533 O O . ALA A 1 73 ? -5.628 -7.221 -38.267 1.00 88.88 73 ALA A O 1
ATOM 534 N N . ARG A 1 74 ? -5.240 -7.433 -36.062 1.00 86.25 74 ARG A N 1
ATOM 535 C CA . ARG A 1 74 ? -6.637 -7.184 -35.658 1.00 86.25 74 ARG A CA 1
ATOM 536 C C . ARG A 1 74 ? -7.093 -5.765 -35.987 1.00 86.25 74 ARG A C 1
ATOM 538 O O . ARG A 1 74 ? -8.171 -5.601 -36.546 1.00 86.25 74 ARG A O 1
ATOM 545 N N . ASP A 1 75 ? -6.269 -4.762 -35.691 1.00 82.25 75 ASP A N 1
ATOM 546 C CA . ASP A 1 75 ? -6.593 -3.357 -35.965 1.00 82.25 75 ASP A CA 1
ATOM 547 C C . ASP A 1 75 ? -6.703 -3.083 -37.481 1.00 82.25 75 ASP A C 1
ATOM 549 O O . ASP A 1 75 ? -7.488 -2.238 -37.909 1.00 82.25 75 ASP A O 1
ATOM 553 N N . ARG A 1 76 ? -5.969 -3.837 -38.312 1.00 79.88 76 ARG A N 1
ATOM 554 C CA . ARG A 1 76 ? -6.086 -3.811 -39.782 1.00 79.88 76 ARG A CA 1
ATOM 555 C C . ARG A 1 76 ? -7.318 -4.533 -40.319 1.00 79.88 76 ARG A C 1
ATOM 557 O O . ARG A 1 76 ? -7.802 -4.178 -41.388 1.00 79.88 76 ARG A O 1
ATOM 564 N N . ALA A 1 77 ? -7.822 -5.532 -39.602 1.00 73.62 77 ALA A N 1
ATOM 565 C CA . ALA A 1 77 ? -8.948 -6.364 -40.021 1.00 73.62 77 ALA A CA 1
ATOM 566 C C . ALA A 1 77 ? -10.330 -5.705 -39.816 1.00 73.62 77 ALA A C 1
ATOM 568 O O . ALA A 1 77 ? -11.349 -6.389 -39.878 1.00 73.62 77 ALA A O 1
ATOM 569 N N . VAL A 1 78 ? -10.402 -4.389 -39.574 1.00 62.50 78 VAL A N 1
ATOM 570 C CA . VAL A 1 78 ? -11.673 -3.652 -39.456 1.00 62.50 78 VAL A CA 1
ATOM 571 C C . VAL A 1 78 ? -12.351 -3.572 -40.839 1.00 62.50 78 VAL A C 1
ATOM 573 O O . VAL A 1 78 ? -12.143 -2.632 -41.602 1.00 62.50 78 VAL A O 1
ATOM 576 N N . GLY A 1 79 ? -13.138 -4.603 -41.181 1.00 55.22 79 GLY A N 1
ATOM 577 C CA . GLY A 1 79 ? -13.811 -4.804 -42.475 1.00 55.22 79 GLY A CA 1
ATOM 578 C C . GLY A 1 79 ? -13.897 -6.290 -42.878 1.00 55.22 79 GLY A C 1
ATOM 579 O O . GLY A 1 79 ? -13.637 -7.172 -42.069 1.00 55.22 79 GLY A O 1
ATOM 580 N N . PHE A 1 80 ? -14.246 -6.596 -44.138 1.00 40.28 80 PHE A N 1
ATOM 581 C CA . PHE A 1 80 ? -14.325 -7.979 -44.666 1.00 40.28 80 PHE A CA 1
ATOM 582 C C . PHE A 1 80 ? -12.985 -8.544 -45.193 1.00 40.28 80 PHE A C 1
ATOM 584 O O . PHE A 1 80 ? -12.975 -9.581 -45.853 1.00 40.28 80 PHE A O 1
ATOM 591 N N . ALA A 1 81 ? -11.851 -7.891 -44.923 1.00 47.78 81 ALA A N 1
ATOM 592 C CA . ALA A 1 81 ? -10.530 -8.356 -45.348 1.00 47.78 81 ALA A CA 1
ATOM 593 C C . ALA A 1 81 ? -9.527 -8.293 -44.189 1.00 47.78 81 ALA A C 1
ATOM 595 O O . ALA A 1 81 ? -9.357 -7.247 -43.566 1.00 47.78 81 ALA A O 1
ATOM 596 N N . ALA A 1 82 ? -8.843 -9.408 -43.921 1.00 54.06 82 ALA A N 1
ATOM 597 C CA . ALA A 1 82 ? -7.698 -9.430 -43.020 1.00 54.06 82 ALA A CA 1
ATOM 598 C C . ALA A 1 82 ? -6.499 -8.767 -43.718 1.00 54.06 82 ALA A C 1
ATOM 600 O O . ALA A 1 82 ? -6.097 -9.194 -44.799 1.00 54.06 82 ALA A O 1
ATOM 601 N N . GLY A 1 83 ? -5.939 -7.718 -43.115 1.00 69.06 83 GLY A N 1
ATOM 602 C CA . GLY A 1 83 ? -4.690 -7.116 -43.574 1.00 69.06 83 GLY A CA 1
ATOM 603 C C . GLY A 1 83 ? -3.508 -7.691 -42.801 1.00 69.06 83 GLY A C 1
ATOM 604 O O . GLY A 1 83 ? -3.428 -7.509 -41.588 1.00 69.06 83 GLY A O 1
ATOM 605 N N . GLU A 1 84 ? -2.571 -8.350 -43.484 1.00 82.81 84 GLU A N 1
ATOM 606 C CA . GLU A 1 84 ? -1.296 -8.734 -42.871 1.00 82.81 84 GLU A CA 1
ATOM 607 C C . GLU A 1 84 ? -0.511 -7.484 -42.416 1.00 82.81 84 GLU A C 1
ATOM 609 O O . GLU A 1 84 ? -0.619 -6.418 -43.050 1.00 82.81 84 GLU A O 1
ATOM 614 N N . PRO A 1 85 ? 0.293 -7.575 -41.336 1.00 88.69 85 PRO A N 1
ATOM 615 C CA . PRO A 1 85 ? 1.229 -6.515 -40.980 1.00 88.69 85 PRO A CA 1
ATOM 616 C C . PRO A 1 85 ? 2.170 -6.187 -42.150 1.00 88.69 85 PRO A C 1
ATOM 618 O O . PRO A 1 85 ? 2.561 -7.052 -42.931 1.00 88.69 85 PRO A O 1
ATOM 621 N N . THR A 1 86 ? 2.567 -4.930 -42.282 1.00 89.75 86 THR A N 1
ATOM 622 C CA . THR A 1 86 ? 3.583 -4.470 -43.239 1.00 89.75 86 THR A CA 1
ATOM 623 C C . THR A 1 86 ? 4.989 -4.828 -42.771 1.00 89.75 86 THR A C 1
ATOM 625 O O . THR A 1 86 ? 5.223 -5.134 -41.603 1.00 89.75 86 THR A O 1
ATOM 628 N N . ALA A 1 87 ? 5.965 -4.728 -43.677 1.00 88.25 87 ALA A N 1
ATOM 629 C CA . ALA A 1 87 ? 7.377 -4.842 -43.317 1.00 88.25 87 ALA A CA 1
ATOM 630 C C . ALA A 1 87 ? 7.795 -3.810 -42.250 1.00 88.25 87 ALA A C 1
ATOM 632 O O . ALA A 1 87 ? 8.503 -4.172 -41.317 1.00 88.25 87 ALA A O 1
ATOM 633 N N . SER A 1 88 ? 7.328 -2.556 -42.336 1.00 88.88 88 SER A N 1
ATOM 634 C CA . SER A 1 88 ? 7.631 -1.525 -41.328 1.00 88.88 88 SER A CA 1
ATOM 635 C C . SER A 1 88 ? 7.056 -1.892 -39.950 1.00 88.88 88 SER A C 1
ATOM 637 O O . SER A 1 88 ? 7.786 -1.911 -38.965 1.00 88.88 88 SER A O 1
ATOM 639 N N . GLU A 1 89 ? 5.800 -2.344 -39.879 1.00 91.06 89 GLU A N 1
ATOM 640 C CA . GLU A 1 89 ? 5.197 -2.823 -38.624 1.00 91.06 89 GLU A CA 1
ATOM 641 C C . GLU A 1 89 ? 5.896 -4.065 -38.051 1.00 91.06 89 GLU A C 1
ATOM 643 O O . GLU A 1 89 ? 6.060 -4.173 -36.835 1.00 91.06 89 GLU A O 1
ATOM 648 N N . ARG A 1 90 ? 6.354 -4.992 -38.906 1.00 91.25 90 ARG A N 1
ATOM 649 C CA . ARG A 1 90 ? 7.161 -6.141 -38.465 1.00 91.25 90 ARG A CA 1
ATOM 650 C C . ARG A 1 90 ? 8.503 -5.716 -37.884 1.00 91.25 90 ARG A C 1
ATOM 652 O O . ARG A 1 90 ? 8.905 -6.284 -36.869 1.00 91.25 90 ARG A O 1
ATOM 659 N N . ARG A 1 91 ? 9.165 -4.720 -38.484 1.00 90.19 91 ARG A N 1
ATOM 660 C CA . ARG A 1 91 ? 10.411 -4.143 -37.955 1.00 90.19 91 ARG A CA 1
ATOM 661 C C . ARG A 1 91 ? 10.182 -3.456 -36.616 1.00 90.19 91 ARG A C 1
ATOM 663 O O . ARG A 1 91 ? 10.939 -3.709 -35.687 1.00 90.19 91 ARG A O 1
ATOM 670 N N . PHE A 1 92 ? 9.113 -2.670 -36.485 1.00 91.75 92 PHE A N 1
ATOM 671 C CA . PHE A 1 92 ? 8.737 -2.065 -35.208 1.00 91.75 92 PHE A CA 1
ATOM 672 C C . PHE A 1 92 ? 8.505 -3.123 -34.122 1.00 91.75 92 PHE A C 1
ATOM 674 O O . PHE A 1 92 ? 9.085 -3.034 -33.043 1.00 91.75 92 PHE A O 1
ATOM 681 N N . ALA A 1 93 ? 7.717 -4.163 -34.412 1.00 93.19 93 ALA A N 1
ATOM 682 C CA . ALA A 1 93 ? 7.451 -5.236 -33.456 1.00 93.19 93 ALA A CA 1
ATOM 683 C C . ALA A 1 93 ? 8.716 -6.041 -33.096 1.00 93.19 93 ALA A C 1
ATOM 685 O O . ALA A 1 93 ? 8.860 -6.446 -31.943 1.00 93.19 93 ALA A O 1
ATOM 686 N N . SER A 1 94 ? 9.643 -6.260 -34.043 1.00 92.69 94 SER A N 1
ATOM 687 C CA . SER A 1 94 ? 10.966 -6.841 -33.747 1.00 92.69 94 SER A CA 1
ATOM 688 C C . SER A 1 94 ? 11.791 -5.941 -32.832 1.00 92.69 94 SER A C 1
ATOM 690 O O . SER A 1 94 ? 12.280 -6.410 -31.807 1.00 92.69 94 SER A O 1
ATOM 692 N N . ALA A 1 95 ? 11.913 -4.654 -33.157 1.00 92.44 95 ALA A N 1
ATOM 693 C CA . ALA A 1 95 ? 12.688 -3.708 -32.363 1.00 92.44 95 ALA A CA 1
ATOM 694 C C . ALA A 1 95 ? 12.116 -3.563 -30.944 1.00 92.44 95 ALA A C 1
ATOM 696 O O . ALA A 1 95 ? 12.868 -3.587 -29.972 1.00 92.44 95 ALA A O 1
ATOM 697 N N . PHE A 1 96 ? 10.791 -3.494 -30.798 1.00 94.44 96 PHE A N 1
ATOM 698 C CA . PHE A 1 96 ? 10.159 -3.406 -29.485 1.00 94.44 96 PHE A CA 1
ATOM 699 C C . PHE A 1 96 ? 10.287 -4.713 -28.692 1.00 94.44 96 PHE A C 1
ATOM 701 O O . PHE A 1 96 ? 10.613 -4.685 -27.509 1.00 94.44 96 PHE A O 1
ATOM 708 N N . GLY A 1 97 ? 10.111 -5.871 -29.338 1.00 95.06 97 GLY A N 1
ATOM 709 C CA . GLY A 1 97 ? 10.383 -7.162 -28.702 1.00 95.06 97 GLY A CA 1
ATOM 710 C C . GLY A 1 97 ? 11.834 -7.278 -28.222 1.00 95.06 97 GLY A C 1
ATOM 711 O O . GLY A 1 97 ? 12.079 -7.807 -27.140 1.00 95.06 97 GLY A O 1
ATOM 712 N N . MET A 1 98 ? 12.791 -6.734 -28.983 1.00 94.75 98 MET A N 1
ATOM 713 C CA . MET A 1 98 ? 14.204 -6.700 -28.599 1.00 94.75 98 MET A CA 1
ATOM 714 C C . MET A 1 98 ? 14.427 -5.802 -27.381 1.00 94.75 98 MET A C 1
ATOM 716 O O . MET A 1 98 ? 15.131 -6.192 -26.453 1.00 94.75 98 MET A O 1
ATOM 720 N N . LEU A 1 99 ? 13.793 -4.624 -27.357 1.00 94.12 99 LEU A N 1
ATOM 721 C CA . LEU A 1 99 ? 13.830 -3.718 -26.211 1.00 94.12 99 LEU A CA 1
ATOM 722 C C . LEU A 1 99 ? 13.353 -4.426 -24.936 1.00 94.12 99 LEU A C 1
ATOM 724 O O . LEU A 1 99 ? 14.076 -4.421 -23.942 1.00 94.12 99 LEU A O 1
ATOM 728 N N . VAL A 1 100 ? 12.192 -5.088 -24.990 1.00 94.81 100 VAL A N 1
ATOM 729 C CA . VAL A 1 100 ? 11.641 -5.840 -23.850 1.00 94.81 100 VAL A CA 1
ATOM 730 C C . VAL A 1 100 ? 12.578 -6.968 -23.419 1.00 94.81 100 VAL A C 1
ATOM 732 O O . VAL A 1 100 ? 12.867 -7.089 -22.232 1.00 94.81 100 VAL A O 1
ATOM 735 N N . ALA A 1 101 ? 13.111 -7.755 -24.361 1.00 94.62 101 ALA A N 1
ATOM 736 C CA . ALA A 1 101 ? 14.043 -8.833 -24.030 1.00 94.62 101 ALA A CA 1
ATOM 737 C C . ALA A 1 101 ? 15.282 -8.323 -23.287 1.00 94.62 101 ALA A C 1
ATOM 739 O O . ALA A 1 101 ? 15.698 -8.908 -22.284 1.00 94.62 101 ALA A O 1
ATOM 740 N N . CYS A 1 102 ? 15.861 -7.219 -23.763 1.00 93.44 102 CYS A N 1
ATOM 741 C CA . CYS A 1 102 ? 17.034 -6.633 -23.140 1.00 93.44 102 CYS A CA 1
ATOM 742 C C . CYS A 1 102 ? 16.722 -6.006 -21.774 1.00 93.44 102 CYS A C 1
ATOM 744 O O . CYS A 1 102 ? 17.517 -6.151 -20.849 1.00 93.44 102 CYS A O 1
ATOM 746 N N . GLU A 1 103 ? 15.591 -5.320 -21.614 1.00 91.06 103 GLU A N 1
ATOM 747 C CA . GLU A 1 103 ? 15.228 -4.683 -20.343 1.00 91.06 103 GLU A CA 1
ATOM 748 C C . GLU A 1 103 ? 14.835 -5.696 -19.255 1.00 91.06 103 GLU A C 1
ATOM 750 O O . GLU A 1 103 ? 15.220 -5.513 -18.096 1.00 91.06 103 GLU A O 1
ATOM 755 N N . GLU A 1 104 ? 14.154 -6.791 -19.611 1.00 88.75 104 GLU A N 1
ATOM 756 C CA . GLU A 1 104 ? 13.901 -7.911 -18.692 1.00 88.75 104 GLU A CA 1
ATOM 757 C C . GLU A 1 104 ? 15.214 -8.567 -18.246 1.00 88.75 104 GLU A C 1
ATOM 759 O O . GLU A 1 104 ? 15.439 -8.756 -17.050 1.00 88.75 104 GLU A O 1
ATOM 764 N N . LEU A 1 105 ? 16.134 -8.821 -19.183 1.00 90.00 105 LEU A N 1
ATOM 765 C CA . LEU A 1 105 ? 17.456 -9.370 -18.879 1.00 90.00 105 LEU A CA 1
ATOM 766 C C . LEU A 1 105 ? 18.286 -8.436 -17.983 1.00 90.00 105 LEU A C 1
ATOM 768 O O . LEU A 1 105 ? 18.940 -8.896 -17.048 1.00 90.00 105 LEU A O 1
ATOM 772 N N . LEU A 1 106 ? 18.260 -7.122 -18.223 1.00 86.50 106 LEU A N 1
ATOM 773 C CA . LEU A 1 106 ? 18.956 -6.145 -17.375 1.00 86.50 106 LEU A CA 1
ATOM 774 C C . LEU A 1 106 ? 18.387 -6.099 -15.957 1.00 86.50 106 LEU A C 1
ATOM 776 O O . LEU A 1 106 ? 19.171 -5.989 -15.014 1.00 86.50 106 LEU A O 1
ATOM 780 N N . GLY A 1 107 ? 17.061 -6.199 -15.816 1.00 82.06 107 GLY A N 1
ATOM 781 C CA . GLY A 1 107 ? 16.398 -6.272 -14.515 1.00 82.06 107 GLY A CA 1
ATOM 782 C C . GLY A 1 107 ? 16.744 -7.554 -13.755 1.00 82.06 107 GLY A C 1
ATOM 783 O O . GLY A 1 107 ? 17.072 -7.492 -12.577 1.00 82.06 107 GLY A O 1
ATOM 784 N N . ALA A 1 108 ? 16.744 -8.702 -14.437 1.00 79.81 108 ALA A N 1
ATOM 785 C CA . ALA A 1 108 ? 17.067 -9.996 -13.832 1.00 79.81 108 ALA A CA 1
ATOM 786 C C . ALA A 1 108 ? 18.551 -10.145 -13.449 1.00 79.81 108 ALA A C 1
ATOM 788 O O . ALA A 1 108 ? 18.890 -10.925 -12.566 1.00 79.81 108 ALA A O 1
ATOM 789 N N . THR A 1 109 ? 19.440 -9.392 -14.101 1.00 79.56 109 THR A N 1
ATOM 790 C CA . THR A 1 109 ? 20.893 -9.444 -13.861 1.00 79.56 109 THR A CA 1
ATOM 791 C C . THR A 1 109 ? 21.406 -8.286 -13.007 1.00 79.56 109 THR A C 1
ATOM 793 O O . THR A 1 109 ? 22.616 -8.035 -12.965 1.00 79.56 109 THR A O 1
ATOM 796 N N . ASP A 1 110 ? 20.509 -7.533 -12.369 1.00 75.00 110 ASP A N 1
ATOM 797 C CA . ASP A 1 110 ? 20.897 -6.389 -11.553 1.00 75.00 110 ASP A CA 1
ATOM 798 C C . ASP A 1 110 ? 21.703 -6.819 -10.318 1.00 75.00 110 ASP A C 1
ATOM 800 O O . ASP A 1 110 ? 21.449 -7.860 -9.717 1.00 75.00 110 ASP A O 1
ATOM 804 N N . GLY A 1 111 ? 22.746 -6.058 -9.983 1.00 66.56 111 GLY A N 1
ATOM 805 C CA . GLY A 1 111 ? 23.675 -6.407 -8.900 1.00 66.56 111 GLY A CA 1
ATOM 806 C C . GLY A 1 111 ? 24.673 -7.543 -9.194 1.00 66.56 111 GLY A C 1
ATOM 807 O O . GLY A 1 111 ? 25.494 -7.844 -8.333 1.00 66.56 111 GLY A O 1
ATOM 808 N N . LEU A 1 112 ? 24.672 -8.152 -10.391 1.00 68.31 112 LEU A N 1
ATOM 809 C CA . LEU A 1 112 ? 25.637 -9.214 -10.744 1.00 68.31 112 LEU A CA 1
ATOM 810 C C . LEU A 1 112 ? 27.055 -8.707 -11.086 1.00 68.31 112 LEU A C 1
ATOM 812 O O . LEU A 1 112 ? 27.974 -9.514 -11.212 1.00 68.31 112 LEU A O 1
ATOM 816 N N . SER A 1 113 ? 27.261 -7.399 -11.282 1.00 63.78 113 SER A N 1
ATOM 817 C CA . SER A 1 113 ? 28.592 -6.812 -11.507 1.00 63.78 113 SER A CA 1
ATOM 818 C C . SER A 1 113 ? 28.585 -5.291 -11.325 1.00 63.78 113 SER A C 1
ATOM 820 O O . SER A 1 113 ? 27.697 -4.614 -11.844 1.00 63.78 113 SER A O 1
ATOM 822 N N . ASP A 1 114 ? 29.627 -4.765 -10.673 1.00 55.38 114 ASP A N 1
ATOM 823 C CA . ASP A 1 114 ? 29.883 -3.325 -10.494 1.00 55.38 114 ASP A CA 1
ATOM 824 C C . ASP A 1 114 ? 30.732 -2.716 -11.630 1.00 55.38 114 ASP A C 1
ATOM 826 O O . ASP A 1 114 ? 31.062 -1.527 -11.620 1.00 55.38 114 ASP A O 1
ATOM 830 N N . ALA A 1 115 ? 31.148 -3.523 -12.614 1.00 56.88 115 ALA A N 1
ATOM 831 C CA . ALA A 1 115 ? 32.050 -3.068 -13.664 1.00 56.88 115 ALA A CA 1
ATOM 832 C C . ALA A 1 115 ? 31.340 -2.150 -14.674 1.00 56.88 115 ALA A C 1
ATOM 834 O O . ALA A 1 115 ? 30.360 -2.519 -15.324 1.00 56.88 115 ALA A O 1
ATOM 835 N N . VAL A 1 116 ? 31.890 -0.947 -14.850 1.00 54.28 116 VAL A N 1
ATOM 836 C CA . VAL A 1 116 ? 31.376 0.066 -15.776 1.00 54.28 116 VAL A CA 1
ATOM 837 C C . VAL A 1 116 ? 31.900 -0.203 -17.186 1.00 54.28 116 VAL A C 1
ATOM 839 O O . VAL A 1 116 ? 33.096 -0.101 -17.457 1.00 54.28 116 VAL A O 1
ATOM 842 N N . LEU A 1 117 ? 30.990 -0.520 -18.101 1.00 58.09 117 LEU A N 1
ATOM 843 C CA . LEU A 1 117 ? 31.260 -0.680 -19.530 1.00 58.09 117 LEU A CA 1
ATOM 844 C C . LEU A 1 117 ? 30.481 0.362 -20.350 1.00 58.09 117 LEU A C 1
ATOM 846 O O . LEU A 1 117 ? 29.586 1.011 -19.804 1.00 58.09 117 LEU A O 1
ATOM 850 N N . PRO A 1 118 ? 30.814 0.554 -21.646 1.00 59.88 118 PRO A N 1
ATOM 851 C CA . PRO A 1 118 ? 30.235 1.616 -22.464 1.00 59.88 118 PRO A CA 1
ATOM 852 C C . PRO A 1 118 ? 28.704 1.596 -22.459 1.00 59.88 118 PRO A C 1
ATOM 854 O O . PRO A 1 118 ? 28.083 0.550 -22.649 1.00 59.88 118 PRO A O 1
ATOM 857 N N . ASP A 1 119 ? 28.114 2.773 -22.289 1.00 63.19 119 ASP A N 1
ATOM 858 C CA . ASP A 1 119 ? 26.683 3.013 -22.087 1.00 63.19 119 ASP A CA 1
ATOM 859 C C . ASP A 1 119 ? 26.005 3.691 -23.288 1.00 63.19 119 ASP A C 1
ATOM 861 O O . ASP A 1 119 ? 24.871 4.148 -23.185 1.00 63.19 119 ASP A O 1
ATOM 865 N N . ARG A 1 120 ? 26.686 3.743 -24.437 1.00 74.50 120 ARG A N 1
ATOM 866 C CA . ARG A 1 120 ? 26.164 4.326 -25.679 1.00 74.50 120 ARG A CA 1
ATOM 867 C C . ARG A 1 120 ? 25.602 3.265 -26.621 1.00 74.50 120 ARG A C 1
ATOM 869 O O . ARG A 1 120 ? 26.175 2.179 -26.745 1.00 74.50 120 ARG A O 1
ATOM 876 N N . ALA A 1 121 ? 24.541 3.620 -27.344 1.00 77.25 121 ALA A N 1
ATOM 877 C CA . ALA A 1 121 ? 23.965 2.794 -28.404 1.00 77.25 121 ALA A CA 1
ATOM 878 C C . ALA A 1 121 ? 25.034 2.312 -29.407 1.00 77.25 121 ALA A C 1
ATOM 880 O O . ALA A 1 121 ? 26.066 2.966 -29.613 1.00 77.25 121 ALA A O 1
ATOM 881 N N . PHE A 1 122 ? 24.800 1.155 -30.027 1.00 84.19 122 PHE A N 1
ATOM 882 C CA . PHE A 1 122 ? 25.576 0.753 -31.199 1.00 84.19 122 PHE A CA 1
ATOM 883 C C . PHE A 1 122 ? 25.319 1.714 -32.369 1.00 84.19 122 PHE A C 1
ATOM 885 O O . PHE A 1 122 ? 24.214 2.264 -32.460 1.00 84.19 122 PHE A O 1
ATOM 892 N N . PRO A 1 123 ? 26.314 1.922 -33.253 1.00 79.88 123 PRO A N 1
ATOM 893 C CA . PRO A 1 123 ? 26.099 2.599 -34.526 1.00 79.88 123 PRO A CA 1
ATOM 894 C C . PRO A 1 123 ? 24.881 2.002 -35.255 1.00 79.88 123 PRO A C 1
ATOM 896 O O . PRO A 1 123 ? 24.751 0.774 -35.305 1.00 79.88 123 PRO A O 1
ATOM 899 N N . PRO A 1 124 ? 23.951 2.828 -35.774 1.00 74.00 124 PRO A N 1
ATOM 900 C CA . PRO A 1 124 ? 22.719 2.328 -36.385 1.00 74.00 124 PRO A CA 1
ATOM 901 C C . PRO A 1 124 ? 22.963 1.323 -37.518 1.00 74.00 124 PRO A C 1
ATOM 903 O O . PRO A 1 124 ? 22.252 0.331 -37.629 1.00 74.00 124 PRO A O 1
ATOM 906 N N . ASP A 1 125 ? 23.989 1.551 -38.329 1.00 74.94 125 ASP A N 1
ATOM 907 C CA . ASP A 1 125 ? 24.396 0.705 -39.450 1.00 74.94 125 ASP A CA 1
ATOM 908 C C . ASP A 1 125 ? 24.845 -0.704 -39.032 1.00 74.94 125 ASP A C 1
ATOM 910 O O . ASP A 1 125 ? 24.610 -1.657 -39.774 1.00 74.94 125 ASP A O 1
ATOM 914 N N . GLU A 1 126 ? 25.410 -0.859 -37.834 1.00 74.19 126 GLU A N 1
ATOM 915 C CA . GLU A 1 126 ? 25.857 -2.154 -37.305 1.00 74.19 126 GLU A CA 1
ATOM 916 C C . GLU A 1 126 ? 24.701 -2.975 -36.708 1.00 74.19 126 GLU A C 1
ATOM 918 O O . GLU A 1 126 ? 24.707 -4.202 -36.775 1.00 74.19 126 GLU A O 1
ATOM 923 N N . VAL A 1 127 ? 23.687 -2.310 -36.142 1.00 76.50 127 VAL A N 1
ATOM 924 C CA . VAL A 1 127 ? 22.669 -2.960 -35.293 1.00 76.50 127 VAL A CA 1
ATOM 925 C C . VAL A 1 127 ? 21.293 -3.083 -35.958 1.00 76.50 127 VAL A C 1
ATOM 927 O O . VAL A 1 127 ? 20.515 -3.971 -35.616 1.00 76.50 127 VAL A O 1
ATOM 930 N N . LEU A 1 128 ? 20.973 -2.239 -36.947 1.00 73.62 128 LEU A N 1
ATOM 931 C CA . LEU A 1 128 ? 19.685 -2.275 -37.653 1.00 73.62 128 LEU A CA 1
ATOM 932 C C . LEU A 1 128 ? 19.343 -3.637 -38.289 1.00 73.62 128 LEU A C 1
ATOM 934 O O . LEU A 1 128 ? 18.171 -4.019 -38.204 1.00 73.62 128 LEU A O 1
ATOM 938 N N . PRO A 1 129 ? 20.294 -4.396 -38.880 1.00 77.31 129 PRO A N 1
ATOM 939 C CA . PRO A 1 129 ? 20.012 -5.738 -39.394 1.00 77.31 129 PRO A CA 1
ATOM 940 C C . PRO A 1 129 ? 19.567 -6.714 -38.299 1.00 77.31 129 PRO A C 1
ATOM 942 O O . PRO A 1 129 ? 18.658 -7.505 -38.525 1.00 77.31 129 PRO A O 1
ATOM 945 N N . VAL A 1 130 ? 20.156 -6.612 -37.103 1.00 77.81 130 VAL A N 1
ATOM 946 C CA . VAL A 1 130 ? 19.824 -7.443 -35.933 1.00 77.81 130 VAL A CA 1
ATOM 947 C C . VAL A 1 130 ? 18.440 -7.079 -35.388 1.00 77.81 130 VAL A C 1
ATOM 949 O O . VAL A 1 130 ? 17.633 -7.953 -35.085 1.00 77.81 130 VAL A O 1
ATOM 952 N N . LEU A 1 131 ? 18.134 -5.781 -35.306 1.00 77.12 131 LEU A N 1
ATOM 953 C CA . LEU A 1 131 ? 16.855 -5.274 -34.788 1.00 77.12 131 LEU A CA 1
ATOM 954 C C . LEU A 1 131 ? 15.673 -5.508 -35.734 1.00 77.12 131 LEU A C 1
ATOM 956 O O . LEU A 1 131 ? 14.525 -5.527 -35.293 1.00 77.12 131 LEU A O 1
ATOM 960 N N . SER A 1 132 ? 15.949 -5.658 -37.029 1.00 69.56 132 SER A N 1
ATOM 961 C CA . SER A 1 132 ? 14.941 -5.855 -38.075 1.00 69.56 132 SER A CA 1
ATOM 962 C C . SER A 1 132 ? 14.753 -7.325 -38.462 1.00 69.56 132 SER A C 1
ATOM 964 O O . SER A 1 132 ? 13.941 -7.606 -39.343 1.00 69.56 132 SER A O 1
ATOM 966 N N . ASP A 1 133 ? 15.490 -8.248 -37.835 1.00 73.00 133 ASP A N 1
ATOM 967 C CA . ASP A 1 133 ? 15.426 -9.679 -38.130 1.00 73.00 133 ASP A CA 1
ATOM 968 C C . ASP A 1 133 ? 14.049 -10.249 -37.732 1.00 73.00 133 ASP A C 1
ATOM 970 O O . ASP A 1 133 ? 13.485 -9.930 -36.674 1.00 73.00 133 ASP A O 1
ATOM 974 N N . GLU A 1 134 ? 13.476 -11.090 -38.595 1.00 67.75 134 GLU A N 1
ATOM 975 C CA . GLU A 1 134 ? 12.217 -11.778 -38.304 1.00 67.75 134 GLU A CA 1
ATOM 976 C C . GLU A 1 134 ? 12.412 -12.907 -37.274 1.00 67.75 134 GLU A C 1
ATOM 978 O O . GLU A 1 134 ? 11.462 -13.239 -36.556 1.00 67.75 134 GLU A O 1
ATOM 983 N N . ALA A 1 135 ? 13.647 -13.407 -37.132 1.00 82.12 135 ALA A N 1
ATOM 984 C CA . ALA A 1 135 ? 14.111 -14.379 -36.146 1.00 82.12 135 ALA A CA 1
ATOM 985 C C . ALA A 1 135 ? 14.842 -13.698 -34.968 1.00 82.12 135 ALA A C 1
ATOM 987 O O . ALA A 1 135 ? 15.994 -14.006 -34.654 1.00 82.12 135 ALA A O 1
ATOM 988 N N . LEU A 1 136 ? 14.141 -12.784 -34.285 1.00 82.75 136 LEU A N 1
ATOM 989 C CA . LEU A 1 136 ? 14.628 -11.961 -33.162 1.00 82.75 136 LEU A CA 1
ATOM 990 C C . LEU A 1 136 ? 15.576 -12.694 -32.195 1.00 82.75 136 LEU A C 1
ATOM 992 O O . LEU A 1 136 ? 16.650 -12.182 -31.882 1.00 82.75 136 LEU A O 1
ATOM 996 N N . GLY A 1 137 ? 15.203 -13.897 -31.740 1.00 83.50 137 GLY A N 1
ATOM 997 C CA . GLY A 1 137 ? 16.014 -14.667 -30.791 1.00 83.50 137 GLY A CA 1
ATOM 998 C C . GLY A 1 137 ? 17.371 -15.095 -31.355 1.00 83.50 137 GLY A C 1
ATOM 999 O O . GLY A 1 137 ? 18.395 -14.924 -30.700 1.00 83.50 137 GLY A O 1
ATOM 1000 N N . GLN A 1 138 ? 17.403 -15.583 -32.597 1.00 88.25 138 GLN A N 1
ATOM 1001 C CA . GLN A 1 138 ? 18.647 -15.977 -33.265 1.00 88.25 138 GLN A CA 1
ATOM 1002 C C . GLN A 1 138 ? 19.538 -14.768 -33.559 1.00 88.25 138 GLN A C 1
ATOM 1004 O O . GLN A 1 138 ? 20.762 -14.881 -33.525 1.00 88.25 138 GLN A O 1
ATOM 1009 N N . ALA A 1 139 ? 18.947 -13.612 -33.862 1.00 88.62 139 ALA A N 1
ATOM 1010 C CA . ALA A 1 139 ? 19.691 -12.382 -34.104 1.00 88.62 139 ALA A CA 1
ATOM 1011 C C . ALA A 1 139 ? 20.418 -11.903 -32.837 1.00 88.62 139 ALA A C 1
ATOM 1013 O O . ALA A 1 139 ? 21.633 -11.712 -32.881 1.00 88.62 139 ALA A O 1
ATOM 1014 N N . LEU A 1 140 ? 19.711 -11.802 -31.700 1.00 90.31 140 LEU A N 1
ATOM 1015 C CA . LEU A 1 140 ? 20.320 -11.388 -30.429 1.00 90.31 140 LEU A CA 1
ATOM 1016 C C . LEU A 1 140 ? 21.430 -12.350 -29.990 1.00 90.31 140 LEU A C 1
ATOM 1018 O O . LEU A 1 140 ? 22.512 -11.908 -29.611 1.00 90.31 140 LEU A O 1
ATOM 1022 N N . CYS A 1 141 ? 21.175 -13.661 -30.046 1.00 94.19 141 CYS A N 1
ATOM 1023 C CA . CYS A 1 141 ? 22.141 -14.656 -29.586 1.00 94.19 141 CYS A CA 1
ATOM 1024 C C . CYS A 1 141 ? 23.407 -14.698 -30.454 1.00 94.19 141 CYS A C 1
ATOM 1026 O O . CYS A 1 141 ? 24.502 -14.795 -29.904 1.00 94.19 141 CYS A O 1
ATOM 1028 N N . ARG A 1 142 ? 23.283 -14.592 -31.786 1.00 91.88 142 ARG A N 1
ATOM 1029 C CA . ARG A 1 142 ? 24.446 -14.537 -32.692 1.00 91.88 142 ARG A CA 1
ATOM 1030 C C . ARG A 1 142 ? 25.283 -13.281 -32.477 1.00 91.88 142 ARG A C 1
ATOM 1032 O O . ARG A 1 142 ? 26.508 -13.361 -32.472 1.00 91.88 142 ARG A O 1
ATOM 1039 N N . ASP A 1 143 ? 24.630 -12.136 -32.294 1.00 92.12 143 ASP A N 1
ATOM 1040 C CA . ASP A 1 143 ? 25.328 -10.875 -32.049 1.00 92.12 143 ASP A CA 1
ATOM 1041 C C . ASP A 1 143 ? 26.056 -10.891 -30.694 1.00 92.12 143 ASP A C 1
ATOM 1043 O O . ASP A 1 143 ? 27.229 -10.526 -30.607 1.00 92.12 143 ASP A O 1
ATOM 1047 N N . LEU A 1 144 ? 25.409 -11.426 -29.650 1.00 93.38 144 LEU A N 1
ATOM 1048 C CA . LEU A 1 144 ? 26.037 -11.628 -28.344 1.00 93.38 144 LEU A CA 1
ATOM 1049 C C . LEU A 1 144 ? 27.227 -12.597 -28.419 1.00 93.38 144 LEU A C 1
ATOM 1051 O O . LEU A 1 144 ? 28.259 -12.330 -27.804 1.00 93.38 144 LEU A O 1
ATOM 1055 N N . ASP A 1 145 ? 27.119 -13.694 -29.174 1.00 94.62 145 ASP A N 1
ATOM 1056 C CA . ASP A 1 145 ? 28.231 -14.631 -29.382 1.00 94.62 145 ASP A CA 1
ATOM 1057 C C . ASP A 1 145 ? 29.448 -13.926 -29.998 1.00 94.62 145 ASP A C 1
ATOM 1059 O O . ASP A 1 145 ? 30.558 -14.014 -29.465 1.00 94.62 145 ASP A O 1
ATOM 1063 N N . GLY A 1 146 ? 29.221 -13.145 -31.061 1.00 92.06 146 GLY A N 1
ATOM 1064 C CA . GLY A 1 146 ? 30.254 -12.335 -31.704 1.00 92.06 146 GLY A CA 1
ATOM 1065 C C . GLY A 1 146 ? 30.860 -11.290 -30.761 1.00 92.06 146 GLY A C 1
ATOM 1066 O O . GLY A 1 146 ? 32.081 -11.112 -30.729 1.00 92.06 146 GLY A O 1
ATOM 1067 N N . TYR A 1 147 ? 30.034 -10.644 -29.933 1.00 91.31 147 TYR A N 1
ATOM 1068 C CA . TYR A 1 147 ? 30.488 -9.679 -28.931 1.00 91.31 147 TYR A CA 1
ATOM 1069 C C . TYR A 1 147 ? 31.371 -10.337 -27.863 1.00 91.31 147 TYR A C 1
ATOM 1071 O O . TYR A 1 147 ? 32.462 -9.848 -27.559 1.00 91.31 147 TYR A O 1
ATOM 1079 N N . LEU A 1 148 ? 30.957 -11.489 -27.334 1.00 93.38 148 LEU A N 1
ATOM 1080 C CA . LEU A 1 148 ? 31.755 -12.261 -26.384 1.00 93.38 148 LEU A CA 1
ATOM 1081 C C . LEU A 1 148 ? 33.062 -12.743 -27.020 1.00 93.38 148 LEU A C 1
ATOM 1083 O O . LEU A 1 148 ? 34.116 -12.658 -26.389 1.00 93.38 148 LEU A O 1
ATOM 1087 N N . GLN A 1 149 ? 33.030 -13.190 -28.277 1.00 91.81 149 GLN A N 1
ATOM 1088 C CA . GLN A 1 149 ? 34.226 -13.597 -29.011 1.00 91.81 149 GLN A CA 1
ATOM 1089 C C . GLN A 1 149 ? 35.212 -12.433 -29.186 1.00 91.81 149 GLN A C 1
ATOM 1091 O O . GLN A 1 149 ? 36.416 -12.617 -28.984 1.00 91.81 149 GLN A O 1
ATOM 1096 N N . HIS A 1 150 ? 34.715 -11.232 -29.495 1.00 90.31 150 HIS A N 1
ATOM 1097 C CA . HIS A 1 150 ? 35.531 -10.024 -29.596 1.00 90.31 150 HIS A CA 1
ATOM 1098 C C . HIS A 1 150 ? 36.267 -9.716 -28.281 1.00 90.31 150 HIS A C 1
ATOM 1100 O O . HIS A 1 150 ? 37.464 -9.415 -28.291 1.00 90.31 150 HIS A O 1
ATOM 1106 N N . TYR A 1 151 ? 35.581 -9.840 -27.139 1.00 89.75 151 TYR A N 1
ATOM 1107 C CA . TYR A 1 151 ? 36.173 -9.563 -25.826 1.00 89.75 151 TYR A CA 1
ATOM 1108 C C . TYR A 1 151 ? 36.975 -10.731 -25.232 1.00 89.75 151 TYR A C 1
ATOM 1110 O O . TYR A 1 151 ? 37.828 -10.509 -24.370 1.00 89.75 151 TYR A O 1
ATOM 1118 N N . HIS A 1 152 ? 36.785 -11.961 -25.712 1.00 87.94 152 HIS A N 1
ATOM 1119 C CA . HIS A 1 152 ? 37.524 -13.133 -25.236 1.00 87.94 152 HIS A CA 1
ATOM 1120 C C . HIS A 1 152 ? 39.041 -13.004 -25.460 1.00 87.94 152 HIS A C 1
ATOM 1122 O O . HIS A 1 152 ? 39.833 -13.262 -24.557 1.00 87.94 152 HIS A O 1
ATOM 1128 N N . GLY A 1 153 ? 39.449 -12.544 -26.646 1.00 82.81 153 GLY A N 1
ATOM 1129 C CA . GLY A 1 153 ? 40.854 -12.375 -27.034 1.00 82.81 153 GLY A CA 1
ATOM 1130 C C . GLY A 1 153 ? 41.358 -10.930 -27.005 1.00 82.81 153 GLY A C 1
ATOM 1131 O O . GLY A 1 153 ? 42.367 -10.633 -27.643 1.00 82.81 153 GLY A O 1
ATOM 1132 N N . HIS A 1 154 ? 40.657 -10.012 -26.331 1.00 87.81 154 HIS A N 1
ATOM 1133 C CA . HIS A 1 154 ? 40.909 -8.576 -26.470 1.00 87.81 154 HIS A CA 1
ATOM 1134 C C . HIS A 1 154 ? 42.358 -8.188 -26.102 1.00 87.81 154 HIS A C 1
ATOM 1136 O O . HIS A 1 154 ? 42.928 -8.680 -25.120 1.00 87.81 154 HIS A O 1
ATOM 1142 N N . ALA A 1 155 ? 42.966 -7.294 -26.892 1.00 86.94 155 ALA A N 1
ATOM 1143 C CA . ALA A 1 155 ? 44.366 -6.890 -26.721 1.00 86.94 155 ALA A CA 1
ATOM 1144 C C . ALA A 1 155 ? 44.617 -6.217 -25.360 1.00 86.94 155 ALA A C 1
ATOM 1146 O O . ALA A 1 155 ? 45.597 -6.536 -24.694 1.00 86.94 155 ALA A O 1
ATOM 1147 N N . ASP A 1 156 ? 43.696 -5.350 -24.929 1.00 83.81 156 ASP A N 1
ATOM 1148 C CA . ASP A 1 156 ? 43.684 -4.740 -23.593 1.00 83.81 156 ASP A CA 1
ATOM 1149 C C . ASP A 1 156 ? 43.281 -5.768 -22.508 1.00 83.81 156 ASP A C 1
ATOM 1151 O O . ASP A 1 156 ? 42.128 -6.221 -22.516 1.00 83.81 156 ASP A O 1
ATOM 1155 N N . PRO A 1 157 ? 44.177 -6.116 -21.559 1.00 82.00 157 PRO A N 1
ATOM 1156 C CA . PRO A 1 157 ? 43.890 -7.059 -20.477 1.00 82.00 157 PRO A CA 1
ATOM 1157 C C . PRO A 1 157 ? 42.751 -6.630 -19.545 1.00 82.00 157 PRO A C 1
ATOM 1159 O O . PRO A 1 157 ? 42.129 -7.493 -18.923 1.00 82.00 157 PRO A O 1
ATOM 1162 N N . ALA A 1 158 ? 42.465 -5.326 -19.444 1.00 78.88 158 ALA A N 1
ATOM 1163 C CA . ALA A 1 158 ? 41.375 -4.803 -18.620 1.00 78.88 158 ALA A CA 1
ATOM 1164 C C . ALA A 1 158 ? 39.989 -5.095 -19.218 1.00 78.88 158 ALA A C 1
ATOM 1166 O O . ALA A 1 158 ? 38.999 -5.133 -18.494 1.00 78.88 158 ALA A O 1
ATOM 1167 N N . ARG A 1 159 ? 39.917 -5.321 -20.535 1.00 78.06 159 ARG A N 1
ATOM 1168 C CA . ARG A 1 159 ? 38.677 -5.635 -21.266 1.00 78.06 159 ARG A CA 1
ATOM 1169 C C . ARG A 1 159 ? 38.553 -7.112 -21.625 1.00 78.06 159 ARG A C 1
ATOM 1171 O O . ARG A 1 159 ? 37.493 -7.546 -22.062 1.00 78.06 159 ARG A O 1
ATOM 1178 N N . ARG A 1 160 ? 39.636 -7.876 -21.475 1.00 88.38 160 ARG A N 1
ATOM 1179 C CA . ARG A 1 160 ? 39.674 -9.296 -21.810 1.00 88.38 160 ARG A CA 1
ATOM 1180 C C . ARG A 1 160 ? 38.844 -10.111 -20.819 1.00 88.38 160 ARG A C 1
ATOM 1182 O O . ARG A 1 160 ? 39.022 -9.968 -19.605 1.00 88.38 160 ARG A O 1
ATOM 1189 N N . LEU A 1 161 ? 37.981 -10.982 -21.342 1.00 89.62 161 LEU A N 1
ATOM 1190 C CA . LEU A 1 161 ? 37.244 -11.959 -20.534 1.00 89.62 161 LEU A CA 1
ATOM 1191 C C . LEU A 1 161 ? 38.210 -12.935 -19.844 1.00 89.62 161 LEU A C 1
ATOM 1193 O O . LEU A 1 161 ? 39.328 -13.156 -20.311 1.00 89.62 161 LEU A O 1
ATOM 1197 N N . GLY A 1 162 ? 37.787 -13.506 -18.721 1.00 84.88 162 GLY A N 1
ATOM 1198 C CA . GLY A 1 162 ? 38.617 -14.438 -17.952 1.00 84.88 162 GLY A CA 1
ATOM 1199 C C . GLY A 1 162 ? 38.082 -14.769 -16.562 1.00 84.88 162 GLY A C 1
ATOM 1200 O O . GLY A 1 162 ? 38.558 -15.718 -15.948 1.00 84.88 162 GLY A O 1
ATOM 1201 N N . ASP A 1 163 ? 37.090 -14.021 -16.078 1.00 87.38 163 ASP A N 1
ATOM 1202 C CA . ASP A 1 163 ? 36.396 -14.269 -14.817 1.00 87.38 163 ASP A CA 1
ATOM 1203 C C . ASP A 1 163 ? 34.884 -14.000 -14.951 1.00 87.38 163 ASP A C 1
ATOM 1205 O O . ASP A 1 163 ? 34.411 -13.426 -15.940 1.00 87.38 163 ASP A O 1
ATOM 1209 N N . GLU A 1 164 ? 34.121 -14.447 -13.951 1.00 88.25 164 GLU A N 1
ATOM 1210 C CA . GLU A 1 164 ? 32.657 -14.347 -13.918 1.00 88.25 164 GLU A CA 1
ATOM 1211 C C . GLU A 1 164 ? 32.160 -12.894 -13.895 1.00 88.25 164 GLU A C 1
ATOM 1213 O O . GLU A 1 164 ? 31.174 -12.570 -14.558 1.00 88.25 164 GLU A O 1
ATOM 1218 N N . ALA A 1 165 ? 32.870 -12.002 -13.196 1.00 85.75 165 ALA A N 1
ATOM 1219 C CA . ALA A 1 165 ? 32.488 -10.598 -13.066 1.00 85.75 165 ALA A CA 1
ATOM 1220 C C . ALA A 1 165 ? 32.599 -9.853 -14.405 1.00 85.75 165 ALA A C 1
ATOM 1222 O O . ALA A 1 165 ? 31.728 -9.046 -14.745 1.00 85.75 165 ALA A O 1
ATOM 1223 N N . ARG A 1 166 ? 33.643 -10.145 -15.192 1.00 86.62 166 ARG A N 1
ATOM 1224 C CA . ARG A 1 166 ? 33.847 -9.599 -16.542 1.00 86.62 166 ARG A CA 1
ATOM 1225 C C . ARG A 1 166 ? 32.893 -10.194 -17.559 1.00 86.62 166 ARG A C 1
ATOM 1227 O O . ARG A 1 166 ? 32.434 -9.460 -18.430 1.00 86.62 166 ARG A O 1
ATOM 1234 N N . LEU A 1 167 ? 32.575 -11.485 -17.453 1.00 90.25 167 LEU A N 1
ATOM 1235 C CA . LEU A 1 167 ? 31.542 -12.100 -18.286 1.00 90.25 167 LEU A CA 1
ATOM 1236 C C . LEU A 1 167 ? 30.187 -11.419 -18.052 1.00 90.25 167 LEU A C 1
ATOM 1238 O O . LEU A 1 167 ? 29.578 -10.943 -19.010 1.00 90.25 167 LEU A O 1
ATOM 1242 N N . ALA A 1 168 ? 29.761 -11.297 -16.791 1.00 89.12 168 ALA A N 1
ATOM 1243 C CA . ALA A 1 168 ? 28.514 -10.627 -16.425 1.00 89.12 168 ALA A CA 1
ATOM 1244 C C . ALA A 1 168 ? 28.483 -9.169 -16.902 1.00 89.12 168 ALA A C 1
ATOM 1246 O O . ALA A 1 168 ? 27.498 -8.731 -17.497 1.00 89.12 168 ALA A O 1
ATOM 1247 N N . ALA A 1 169 ? 29.584 -8.435 -16.721 1.00 86.94 169 ALA A N 1
ATOM 1248 C CA . ALA A 1 169 ? 29.709 -7.073 -17.224 1.00 86.94 169 ALA A CA 1
ATOM 1249 C C . ALA A 1 169 ? 29.571 -7.015 -18.752 1.00 86.94 169 ALA A C 1
ATOM 1251 O O . ALA A 1 169 ? 28.805 -6.206 -19.273 1.00 86.94 169 ALA A O 1
ATOM 1252 N N . CYS A 1 170 ? 30.288 -7.876 -19.480 1.00 89.81 170 CYS A N 1
ATOM 1253 C CA . CYS A 1 170 ? 30.297 -7.895 -20.941 1.00 89.81 170 CYS A CA 1
ATOM 1254 C C . CYS A 1 170 ? 28.903 -8.179 -21.513 1.00 89.81 170 CYS A C 1
ATOM 1256 O O . CYS A 1 170 ? 28.441 -7.429 -22.376 1.00 89.81 170 CYS A O 1
ATOM 1258 N N . VAL A 1 171 ? 28.201 -9.182 -20.968 1.00 91.62 171 VAL A N 1
ATOM 1259 C CA . VAL A 1 171 ? 26.809 -9.489 -21.330 1.00 91.62 171 VAL A CA 1
ATOM 1260 C C . VAL A 1 171 ? 25.904 -8.295 -21.025 1.00 91.62 171 VAL A C 1
ATOM 1262 O O . VAL A 1 171 ? 25.223 -7.805 -21.921 1.00 91.62 171 VAL A O 1
ATOM 1265 N N . ARG A 1 172 ? 25.938 -7.744 -19.803 1.00 90.00 172 ARG A N 1
ATOM 1266 C CA . ARG A 1 172 ? 25.114 -6.575 -19.436 1.00 90.00 172 ARG A CA 1
ATOM 1267 C C . ARG A 1 172 ? 25.391 -5.361 -20.322 1.00 90.00 172 ARG A C 1
ATOM 1269 O O . ARG A 1 172 ? 24.459 -4.654 -20.694 1.00 90.00 172 ARG A O 1
ATOM 1276 N N . SER A 1 173 ? 26.648 -5.121 -20.694 1.00 88.94 173 SER A N 1
ATOM 1277 C CA . SER A 1 173 ? 27.024 -4.040 -21.609 1.00 88.94 173 SER A CA 1
ATOM 1278 C C . SER A 1 173 ? 26.421 -4.242 -22.991 1.00 88.94 173 SER A C 1
ATOM 1280 O O . SER A 1 173 ? 25.783 -3.327 -23.505 1.00 88.94 173 SER A O 1
ATOM 1282 N N . HIS A 1 174 ? 26.574 -5.432 -23.573 1.00 91.00 174 HIS A N 1
ATOM 1283 C CA . HIS A 1 174 ? 25.969 -5.766 -24.862 1.00 91.00 174 HIS A CA 1
ATOM 1284 C C . HIS A 1 174 ? 24.456 -5.536 -24.844 1.00 91.00 174 HIS A C 1
ATOM 1286 O O . HIS A 1 174 ? 23.920 -4.808 -25.681 1.00 91.00 174 HIS A O 1
ATOM 1292 N N . VAL A 1 175 ? 23.790 -6.068 -23.823 1.00 91.00 175 VAL A N 1
ATOM 1293 C CA . VAL A 1 175 ? 22.339 -5.994 -23.659 1.00 91.00 175 VAL A CA 1
ATOM 1294 C C . VAL A 1 175 ? 21.875 -4.551 -23.469 1.00 91.00 175 VAL A C 1
ATOM 1296 O O . VAL A 1 175 ? 20.926 -4.121 -24.120 1.00 91.00 175 VAL A O 1
ATOM 1299 N N . LYS A 1 176 ? 22.571 -3.754 -22.648 1.00 88.81 176 LYS A N 1
ATOM 1300 C CA . LYS A 1 176 ? 22.269 -2.327 -22.447 1.00 88.81 176 LYS A CA 1
ATOM 1301 C C . LYS A 1 176 ? 22.395 -1.531 -23.740 1.00 88.81 176 LYS A C 1
ATOM 1303 O O . LYS A 1 176 ? 21.523 -0.727 -24.060 1.00 88.81 176 LYS A O 1
ATOM 1308 N N . ARG A 1 177 ?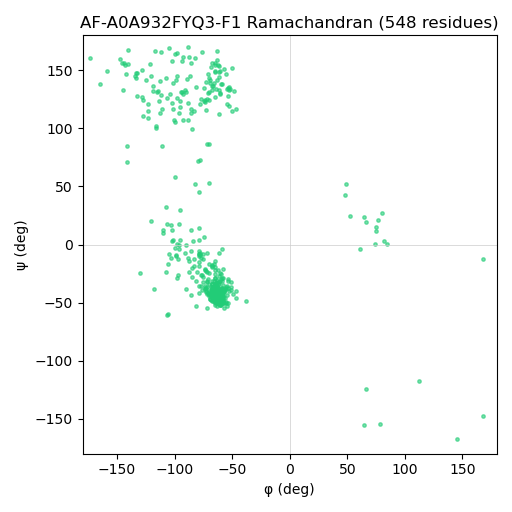 23.465 -1.755 -24.501 1.00 90.06 177 ARG A N 1
ATOM 1309 C CA . ARG A 1 177 ? 23.685 -1.064 -25.777 1.00 90.06 177 ARG A CA 1
ATOM 1310 C C . ARG A 1 177 ? 22.646 -1.477 -26.819 1.00 90.06 177 ARG A C 1
ATOM 1312 O O . ARG A 1 177 ? 22.139 -0.612 -27.528 1.00 90.06 177 ARG A O 1
ATOM 1319 N N . THR A 1 178 ? 22.273 -2.756 -26.845 1.00 90.75 178 THR A N 1
ATOM 1320 C CA . THR A 1 178 ? 21.206 -3.285 -27.705 1.00 90.75 178 THR A CA 1
ATOM 1321 C C . THR A 1 178 ? 19.844 -2.698 -27.337 1.00 90.75 178 THR A C 1
ATOM 1323 O O . THR A 1 178 ? 19.129 -2.257 -28.231 1.00 90.75 178 THR A O 1
ATOM 1326 N N . ALA A 1 179 ? 19.514 -2.577 -26.046 1.00 90.44 179 ALA A N 1
ATOM 1327 C CA . ALA A 1 179 ? 18.290 -1.918 -25.582 1.00 90.44 179 ALA A CA 1
ATOM 1328 C C . ALA A 1 179 ? 18.210 -0.457 -26.054 1.00 90.44 179 ALA A C 1
ATOM 1330 O O . ALA A 1 179 ? 17.187 -0.022 -26.579 1.00 90.44 179 ALA A O 1
ATOM 1331 N N . LEU A 1 180 ? 19.305 0.301 -25.924 1.00 88.12 180 LEU A N 1
ATOM 1332 C CA . LEU A 1 180 ? 19.367 1.692 -26.389 1.00 88.12 180 LEU A CA 1
ATOM 1333 C C . LEU A 1 180 ? 19.177 1.800 -27.907 1.00 88.12 180 LEU A C 1
ATOM 1335 O O . LEU A 1 180 ? 18.441 2.668 -28.376 1.00 88.12 180 LEU A O 1
ATOM 1339 N N . SER A 1 181 ? 19.800 0.904 -28.674 1.00 89.81 181 SER A N 1
ATOM 1340 C CA . SER A 1 181 ? 19.633 0.839 -30.128 1.00 89.81 181 SER A CA 1
ATOM 1341 C C . SER A 1 181 ? 18.212 0.427 -30.535 1.00 89.81 181 SER A C 1
ATOM 1343 O O . SER A 1 181 ? 17.634 1.037 -31.433 1.00 89.81 181 SER A O 1
ATOM 1345 N N . ALA A 1 182 ? 17.616 -0.549 -29.849 1.00 91.69 182 ALA A N 1
ATOM 1346 C CA . ALA A 1 182 ? 16.238 -0.989 -30.055 1.00 91.69 182 ALA A CA 1
ATOM 1347 C C . ALA A 1 182 ? 15.233 0.138 -29.773 1.00 91.69 182 ALA A C 1
ATOM 1349 O O . ALA A 1 182 ? 14.325 0.379 -30.571 1.00 91.69 182 ALA A O 1
ATOM 1350 N N . ARG A 1 183 ? 15.445 0.893 -28.688 1.00 92.06 183 ARG A N 1
ATOM 1351 C CA . ARG A 1 183 ? 14.667 2.092 -28.352 1.00 92.06 183 ARG A CA 1
ATOM 1352 C C . ARG A 1 183 ? 14.769 3.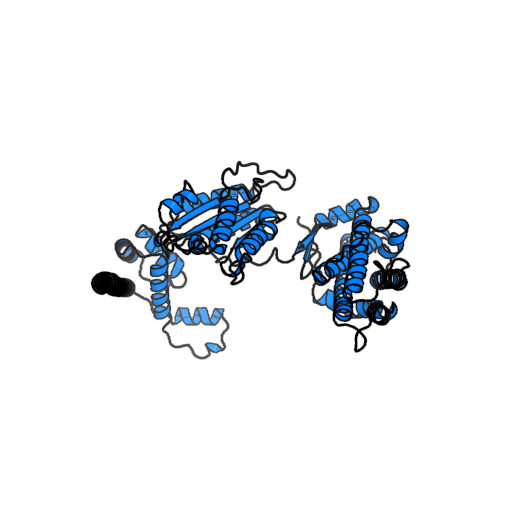148 -29.453 1.00 92.06 183 ARG A C 1
ATOM 1354 O O . ARG A 1 183 ? 13.742 3.626 -29.922 1.00 92.06 183 ARG A O 1
ATOM 1361 N N . ALA A 1 184 ? 15.981 3.457 -29.918 1.00 88.94 184 ALA A N 1
ATOM 1362 C CA . ALA A 1 184 ? 16.191 4.409 -31.010 1.00 88.94 184 ALA A CA 1
ATOM 1363 C C . ALA A 1 184 ? 15.508 3.965 -32.319 1.00 88.94 184 ALA A C 1
ATOM 1365 O O . ALA A 1 184 ? 14.899 4.790 -32.998 1.00 88.94 184 ALA A O 1
ATOM 1366 N N . ALA A 1 185 ? 15.549 2.669 -32.646 1.00 89.44 185 ALA A N 1
ATOM 1367 C CA . ALA A 1 185 ? 14.860 2.111 -33.811 1.00 89.44 185 ALA A CA 1
ATOM 1368 C C . ALA A 1 185 ? 13.329 2.202 -33.684 1.00 89.44 185 ALA A C 1
ATOM 1370 O O . ALA A 1 185 ? 12.641 2.519 -34.657 1.00 89.44 185 ALA A O 1
ATOM 1371 N N . CYS A 1 186 ? 12.783 1.990 -32.483 1.00 90.88 186 CYS A N 1
ATOM 1372 C CA . CYS A 1 186 ? 11.362 2.214 -32.225 1.00 90.88 186 CYS A CA 1
ATOM 1373 C C . CYS A 1 186 ? 10.984 3.690 -32.399 1.00 90.88 186 CYS A C 1
ATOM 1375 O O . CYS A 1 186 ? 9.914 3.963 -32.925 1.00 90.88 186 CYS A O 1
ATOM 1377 N N . SER A 1 187 ? 11.862 4.623 -32.012 1.00 90.00 187 SER A N 1
ATOM 1378 C CA . SER A 1 187 ? 11.675 6.080 -32.128 1.00 90.00 187 SER A CA 1
ATOM 1379 C C . SER A 1 187 ? 11.921 6.666 -33.526 1.00 90.00 187 SER A C 1
ATOM 1381 O O . SER A 1 187 ? 11.866 7.885 -33.690 1.00 90.00 187 SER A O 1
ATOM 1383 N N . ALA A 1 188 ? 12.209 5.842 -34.536 1.00 87.94 188 ALA A N 1
ATOM 1384 C CA . ALA A 1 188 ? 12.389 6.316 -35.905 1.00 87.94 188 ALA A CA 1
ATOM 1385 C C . ALA A 1 188 ? 11.108 6.981 -36.437 1.00 87.94 188 ALA A C 1
ATOM 1387 O O . ALA A 1 188 ? 9.999 6.519 -36.170 1.00 87.94 188 ALA A O 1
ATOM 1388 N N . SER A 1 189 ? 11.249 8.036 -37.248 1.00 86.00 189 SER A N 1
ATOM 1389 C CA . SER A 1 189 ? 10.104 8.815 -37.749 1.00 86.00 189 SER A CA 1
ATOM 1390 C C . SER A 1 189 ? 9.079 7.977 -38.525 1.00 86.00 189 SER A C 1
ATOM 1392 O O . SER A 1 189 ? 7.895 8.298 -38.501 1.00 86.00 189 SER A O 1
ATOM 1394 N N . GLU A 1 190 ? 9.504 6.887 -39.176 1.00 86.88 190 GLU A N 1
ATOM 1395 C CA . GLU A 1 190 ? 8.598 5.951 -39.862 1.00 86.88 190 GLU A CA 1
ATOM 1396 C C . GLU A 1 190 ? 7.643 5.205 -38.910 1.00 86.88 190 GLU A C 1
ATOM 1398 O O . GLU A 1 190 ? 6.582 4.756 -39.335 1.00 86.88 190 GLU A O 1
ATOM 1403 N N . HIS A 1 191 ? 7.983 5.103 -37.622 1.00 89.94 191 HIS A N 1
ATOM 1404 C CA . HIS A 1 191 ? 7.217 4.381 -36.606 1.00 89.94 191 HIS A CA 1
ATOM 1405 C C . HIS A 1 191 ? 6.381 5.299 -35.701 1.00 89.94 191 HIS A C 1
ATOM 1407 O O . HIS A 1 191 ? 5.713 4.802 -34.794 1.00 89.94 191 HIS A O 1
ATOM 1413 N N . GLN A 1 192 ? 6.366 6.618 -35.937 1.00 87.88 192 GLN A N 1
ATOM 1414 C CA . GLN A 1 192 ? 5.720 7.582 -35.035 1.00 87.88 192 GLN A CA 1
ATOM 1415 C C . GLN A 1 192 ? 4.249 7.236 -34.751 1.00 87.88 192 GLN A C 1
ATOM 1417 O O . GLN A 1 192 ? 3.822 7.227 -33.602 1.00 87.88 192 GLN A O 1
ATOM 1422 N N . THR A 1 193 ? 3.484 6.852 -35.775 1.00 86.19 193 THR A N 1
ATOM 1423 C CA . THR A 1 193 ? 2.074 6.467 -35.606 1.00 86.19 193 THR A CA 1
ATOM 1424 C C . THR A 1 193 ? 1.898 5.212 -34.742 1.00 86.19 193 THR A C 1
ATOM 1426 O O . THR A 1 193 ? 0.930 5.113 -33.988 1.00 86.19 193 THR A O 1
ATOM 1429 N N . LEU A 1 194 ? 2.826 4.252 -34.826 1.00 88.56 194 LEU A N 1
ATOM 1430 C CA . LEU A 1 194 ? 2.803 3.038 -34.004 1.00 88.56 194 LEU A CA 1
ATOM 1431 C C . LEU A 1 194 ? 3.192 3.342 -32.557 1.00 88.56 194 LEU A C 1
ATOM 1433 O O . LEU A 1 194 ? 2.575 2.799 -31.644 1.00 88.56 194 LEU A O 1
ATOM 1437 N N . LEU A 1 195 ? 4.157 4.239 -32.341 1.00 86.88 195 LEU A N 1
ATOM 1438 C CA . LEU A 1 195 ? 4.514 4.727 -31.008 1.00 86.88 195 LEU A CA 1
ATOM 1439 C C . LEU A 1 195 ? 3.346 5.441 -30.337 1.00 86.88 195 LEU A C 1
ATOM 1441 O O . LEU A 1 195 ? 3.032 5.129 -29.192 1.00 86.88 195 LEU A O 1
ATOM 1445 N N . ASP A 1 196 ? 2.677 6.349 -31.049 1.00 83.56 196 ASP A N 1
ATOM 1446 C CA . ASP A 1 196 ? 1.520 7.074 -30.521 1.00 83.56 196 ASP A CA 1
ATOM 1447 C C . ASP A 1 196 ? 0.391 6.093 -30.161 1.00 83.56 196 ASP A C 1
ATOM 1449 O O . ASP A 1 196 ? -0.240 6.204 -29.107 1.00 83.56 196 ASP A O 1
ATOM 1453 N N . ALA A 1 197 ? 0.172 5.071 -30.997 1.00 84.50 197 ALA A N 1
ATOM 1454 C CA . ALA A 1 197 ? -0.802 4.014 -30.733 1.00 84.50 197 ALA A CA 1
ATOM 1455 C C . ALA A 1 197 ? -0.422 3.134 -29.529 1.00 84.50 197 ALA A C 1
ATOM 1457 O O . ALA A 1 197 ? -1.303 2.777 -28.739 1.00 84.50 197 ALA A O 1
ATOM 1458 N N . LEU A 1 198 ? 0.863 2.799 -29.378 1.00 85.62 198 LEU A N 1
ATOM 1459 C CA . LEU A 1 198 ? 1.401 2.035 -28.253 1.00 85.62 198 LEU A CA 1
ATOM 1460 C C . LEU A 1 198 ? 1.414 2.848 -26.954 1.00 85.62 198 LEU A C 1
ATOM 1462 O O . LEU A 1 198 ? 1.290 2.258 -25.893 1.00 85.62 198 LEU A O 1
ATOM 1466 N N . ALA A 1 199 ? 1.545 4.175 -27.015 1.00 83.12 199 ALA A N 1
ATOM 1467 C CA . ALA A 1 199 ? 1.455 5.071 -25.861 1.00 83.12 199 ALA A CA 1
ATOM 1468 C C . ALA A 1 199 ? 0.006 5.311 -25.416 1.00 83.12 199 ALA A C 1
ATOM 1470 O O . ALA A 1 199 ? -0.270 5.408 -24.222 1.00 83.12 199 ALA A O 1
ATOM 1471 N N . ALA A 1 200 ? -0.927 5.371 -26.371 1.00 79.31 200 ALA A N 1
ATOM 1472 C CA . ALA A 1 200 ? -2.364 5.452 -26.106 1.00 79.31 200 ALA A CA 1
ATOM 1473 C C . ALA A 1 200 ? -2.977 4.113 -25.649 1.00 79.31 200 ALA A C 1
ATOM 1475 O O . ALA A 1 200 ? -4.124 4.072 -25.201 1.00 79.31 200 ALA A O 1
ATOM 1476 N N . THR A 1 201 ? -2.228 3.022 -25.794 1.00 76.38 201 THR A N 1
ATOM 1477 C CA . THR A 1 201 ? -2.558 1.686 -25.295 1.00 76.38 201 THR A CA 1
ATOM 1478 C C . THR A 1 201 ? -1.573 1.345 -24.171 1.00 76.38 201 THR A C 1
ATOM 1480 O O . THR A 1 201 ? -0.578 2.029 -23.972 1.00 76.38 201 THR A O 1
ATOM 1483 N N . THR A 1 202 ? -1.833 0.317 -23.376 1.00 79.31 202 THR A N 1
ATOM 1484 C CA . THR A 1 202 ? -0.865 -0.159 -22.377 1.00 79.31 202 THR A CA 1
ATOM 1485 C C . THR A 1 202 ? -0.491 -1.589 -22.710 1.00 79.31 202 THR A C 1
ATOM 1487 O O . THR A 1 202 ? -1.382 -2.397 -22.970 1.00 79.31 202 THR A O 1
ATOM 1490 N N . LEU A 1 203 ? 0.803 -1.906 -22.721 1.00 88.88 203 LEU A N 1
ATOM 1491 C CA . LEU A 1 203 ? 1.291 -3.270 -22.902 1.00 88.88 203 LEU A CA 1
ATOM 1492 C C . LEU A 1 203 ? 1.710 -3.832 -21.541 1.00 88.88 203 LEU A C 1
ATOM 1494 O O . LEU A 1 203 ? 2.526 -3.233 -20.851 1.00 88.88 203 LEU A O 1
ATOM 1498 N N . ARG A 1 204 ? 1.115 -4.950 -21.125 1.00 87.81 204 ARG A N 1
ATOM 1499 C CA . ARG A 1 204 ? 1.283 -5.527 -19.784 1.00 87.81 204 ARG A CA 1
ATOM 1500 C C . ARG A 1 204 ? 2.013 -6.862 -19.874 1.00 87.81 204 ARG A C 1
ATOM 1502 O O . ARG A 1 204 ? 1.538 -7.754 -20.570 1.00 87.81 204 ARG A O 1
ATOM 1509 N N . LEU A 1 205 ? 3.132 -6.982 -19.168 1.00 87.31 205 LEU A N 1
ATOM 1510 C CA . LEU A 1 205 ? 3.821 -8.233 -18.841 1.00 87.31 205 LEU A CA 1
ATOM 1511 C C . LEU A 1 205 ? 3.553 -8.578 -17.361 1.00 87.31 205 LEU A C 1
ATOM 1513 O O . LEU A 1 205 ? 3.069 -7.723 -16.618 1.00 87.31 205 LEU A O 1
ATOM 1517 N N . PRO A 1 206 ? 3.893 -9.794 -16.893 1.00 78.12 206 PRO A N 1
ATOM 1518 C CA . PRO A 1 206 ? 3.666 -10.185 -15.498 1.00 78.12 206 PRO A CA 1
ATOM 1519 C C . PRO A 1 206 ? 4.388 -9.301 -14.469 1.00 78.12 206 PRO A C 1
ATOM 1521 O O . PRO A 1 206 ? 3.846 -9.019 -13.407 1.00 78.12 206 PRO A O 1
ATOM 1524 N N . SER A 1 207 ? 5.612 -8.873 -14.782 1.00 67.06 207 SER A N 1
ATOM 1525 C CA . SER A 1 207 ? 6.513 -8.133 -13.888 1.00 67.06 207 SER A CA 1
ATOM 1526 C C . SER A 1 207 ? 6.632 -6.651 -14.235 1.00 67.06 207 SER A C 1
ATOM 1528 O O . SER A 1 207 ? 7.092 -5.870 -13.399 1.00 67.06 207 SER A O 1
ATOM 1530 N N . VAL A 1 208 ? 6.227 -6.244 -15.444 1.00 79.44 208 VAL A N 1
ATOM 1531 C CA . VAL A 1 208 ? 6.372 -4.872 -15.947 1.00 79.44 208 VAL A CA 1
ATOM 1532 C C . VAL A 1 208 ? 5.223 -4.437 -16.849 1.00 79.44 208 VAL A C 1
ATOM 1534 O O . VAL A 1 208 ? 4.555 -5.241 -17.486 1.00 79.44 208 VAL A O 1
ATOM 1537 N N . THR A 1 209 ? 5.007 -3.133 -16.944 1.00 84.44 209 THR A N 1
ATOM 1538 C CA . THR A 1 209 ? 4.056 -2.510 -17.861 1.00 84.44 209 THR A CA 1
ATOM 1539 C C . THR A 1 209 ? 4.762 -1.465 -18.717 1.00 84.44 209 THR A C 1
ATOM 1541 O O . THR A 1 209 ? 5.603 -0.717 -18.229 1.00 84.44 209 THR A O 1
ATOM 1544 N N . TYR A 1 210 ? 4.392 -1.387 -19.991 1.00 87.50 210 TYR A N 1
ATOM 1545 C CA . TYR A 1 210 ? 4.884 -0.411 -20.952 1.00 87.50 210 TYR A CA 1
ATOM 1546 C C . TYR A 1 210 ? 3.777 0.561 -21.358 1.00 87.50 210 TYR A C 1
ATOM 1548 O O . TYR A 1 210 ? 2.690 0.153 -21.780 1.00 87.50 210 TYR A O 1
ATOM 1556 N N . ALA A 1 211 ? 4.077 1.856 -21.264 1.00 82.38 211 ALA A N 1
ATOM 1557 C CA . ALA A 1 211 ? 3.288 2.928 -21.864 1.00 82.38 211 ALA A CA 1
ATOM 1558 C C . ALA A 1 211 ? 4.155 3.627 -22.918 1.00 82.38 211 ALA A C 1
ATOM 1560 O O . ALA A 1 211 ? 5.068 4.385 -22.586 1.00 82.38 211 ALA A O 1
ATOM 1561 N N . GLY A 1 212 ? 3.920 3.319 -24.195 1.00 88.62 212 GLY A N 1
ATOM 1562 C CA . GLY A 1 212 ? 4.872 3.654 -25.254 1.00 88.62 212 GLY A CA 1
ATOM 1563 C C . GLY A 1 212 ? 6.167 2.859 -25.070 1.00 88.62 212 GLY A C 1
ATOM 1564 O O . GLY A 1 212 ? 6.129 1.634 -24.985 1.00 88.62 212 GLY A O 1
ATOM 1565 N N . LEU A 1 213 ? 7.309 3.548 -24.985 1.00 89.56 213 LEU A N 1
ATOM 1566 C CA . LEU A 1 213 ? 8.619 2.929 -24.720 1.00 89.56 213 LEU A CA 1
ATOM 1567 C C . LEU A 1 213 ? 9.027 2.985 -23.238 1.00 89.56 213 LEU A C 1
ATOM 1569 O O . LEU A 1 213 ? 10.111 2.531 -22.877 1.00 89.56 213 LEU A O 1
ATOM 1573 N N . GLU A 1 214 ? 8.198 3.565 -22.371 1.00 86.12 214 GLU A N 1
ATOM 1574 C CA . GLU A 1 214 ? 8.518 3.708 -20.951 1.00 86.12 214 GLU A CA 1
ATOM 1575 C C . GLU A 1 214 ? 8.130 2.445 -20.179 1.00 86.12 214 GLU A C 1
ATOM 1577 O O . GLU A 1 214 ? 6.946 2.105 -20.098 1.00 86.12 214 GLU A O 1
ATOM 1582 N N . ARG A 1 215 ? 9.139 1.769 -19.612 1.00 82.50 215 ARG A N 1
ATOM 1583 C CA . ARG A 1 215 ? 9.004 0.580 -18.760 1.00 82.50 215 ARG A CA 1
ATOM 1584 C C . ARG A 1 215 ? 8.649 0.989 -17.330 1.00 82.50 215 ARG A C 1
ATOM 1586 O O . ARG A 1 215 ? 9.259 1.896 -16.771 1.00 82.50 215 ARG A O 1
ATOM 1593 N N . ARG A 1 216 ? 7.696 0.287 -16.720 1.00 74.25 216 ARG A N 1
ATOM 1594 C CA . ARG A 1 216 ? 7.238 0.456 -15.329 1.00 74.25 216 ARG A CA 1
ATOM 1595 C C . ARG A 1 216 ? 7.170 -0.912 -14.659 1.00 74.25 216 ARG A C 1
ATOM 1597 O O . ARG A 1 216 ? 6.873 -1.882 -15.343 1.00 74.25 216 ARG A O 1
ATOM 1604 N N . ALA A 1 217 ? 7.420 -1.023 -13.357 1.00 63.38 217 ALA A N 1
ATOM 1605 C CA . ALA A 1 217 ? 7.157 -2.277 -12.644 1.00 63.38 217 ALA A CA 1
ATOM 1606 C C . ALA A 1 217 ? 5.646 -2.588 -12.678 1.00 63.38 217 ALA A C 1
ATOM 1608 O O . ALA A 1 217 ? 4.831 -1.674 -12.586 1.00 63.38 217 ALA A O 1
ATOM 1609 N N . ALA A 1 218 ? 5.257 -3.858 -12.827 1.00 55.84 218 ALA A N 1
ATOM 1610 C CA . ALA A 1 218 ? 3.848 -4.273 -12.817 1.00 55.84 218 ALA A CA 1
ATOM 1611 C C . ALA A 1 218 ? 3.191 -4.042 -11.446 1.00 55.84 218 ALA A C 1
ATOM 1613 O O . ALA A 1 218 ? 1.971 -3.944 -11.359 1.00 55.84 218 ALA A O 1
ATOM 1614 N N . SER A 1 219 ? 3.992 -3.853 -10.393 1.00 45.16 219 SER A N 1
ATOM 1615 C CA . SER A 1 219 ? 3.565 -3.465 -9.045 1.00 45.16 219 SER A CA 1
ATOM 1616 C C . SER A 1 219 ? 3.267 -1.959 -8.912 1.00 45.16 219 SER A C 1
ATOM 1618 O O . SER A 1 219 ? 3.696 -1.294 -7.962 1.00 45.16 219 SER A O 1
ATOM 1620 N N . ASP A 1 220 ? 2.539 -1.408 -9.879 1.00 42.09 220 ASP A N 1
ATOM 1621 C CA . ASP A 1 220 ? 1.687 -0.235 -9.645 1.00 42.09 220 ASP A CA 1
ATOM 1622 C C . ASP A 1 220 ? 0.224 -0.643 -9.387 1.00 42.09 220 ASP A C 1
ATOM 1624 O O . ASP A 1 220 ? -0.534 0.169 -8.866 1.00 42.09 220 ASP A O 1
ATOM 1628 N N . ASP A 1 221 ? -0.127 -1.911 -9.653 1.00 39.69 221 ASP A N 1
ATOM 1629 C CA . ASP A 1 221 ? -1.392 -2.559 -9.278 1.00 39.69 221 ASP A CA 1
ATOM 1630 C C . ASP A 1 221 ? -1.179 -3.584 -8.133 1.00 39.69 221 ASP A C 1
ATOM 1632 O O . ASP A 1 221 ? -1.872 -4.598 -8.062 1.00 39.69 221 ASP A O 1
ATOM 1636 N N . GLU A 1 222 ? -0.226 -3.364 -7.210 1.00 39.66 222 GLU A N 1
ATOM 1637 C CA . GLU A 1 222 ? -0.446 -3.936 -5.873 1.00 39.66 222 GLU A CA 1
ATOM 1638 C C . GLU A 1 222 ? -1.725 -3.274 -5.368 1.00 39.66 222 GLU A C 1
ATOM 1640 O O . GLU A 1 222 ? -1.745 -2.055 -5.165 1.00 39.66 222 GLU A O 1
ATOM 1645 N N . GLU A 1 223 ? -2.807 -4.052 -5.233 1.00 43.28 223 GLU A N 1
ATOM 1646 C CA . GLU A 1 223 ? -3.964 -3.602 -4.471 1.00 43.28 223 GLU A CA 1
ATOM 1647 C C . GLU A 1 223 ? -3.403 -3.032 -3.170 1.00 43.28 223 GLU A C 1
ATOM 1649 O O . GLU A 1 223 ? -2.713 -3.753 -2.442 1.00 43.28 223 GLU A O 1
ATOM 1654 N N . PRO A 1 224 ? -3.592 -1.726 -2.916 1.00 52.38 224 PRO A N 1
ATOM 1655 C CA . PRO A 1 224 ? -3.041 -1.118 -1.729 1.00 52.38 224 PRO A CA 1
ATOM 1656 C C . PRO A 1 224 ? -3.490 -1.968 -0.547 1.00 52.38 224 PRO A C 1
ATOM 1658 O O . PRO A 1 224 ? -4.680 -2.281 -0.469 1.00 52.38 224 PRO A O 1
ATOM 1661 N N . ASP A 1 225 ? -2.582 -2.303 0.373 1.00 68.31 225 ASP A N 1
ATOM 1662 C CA . ASP A 1 225 ? -2.914 -2.918 1.667 1.00 68.31 225 ASP A CA 1
ATOM 1663 C C . ASP A 1 225 ? -3.628 -1.873 2.560 1.00 68.31 225 ASP A C 1
ATOM 1665 O O . ASP A 1 225 ? -3.201 -1.482 3.651 1.00 68.31 225 ASP A O 1
ATOM 1669 N N . LEU A 1 226 ? -4.683 -1.297 1.985 1.00 86.50 226 LEU A N 1
ATOM 1670 C CA . LEU A 1 226 ? -5.594 -0.325 2.524 1.00 86.50 226 LEU A CA 1
ATOM 1671 C C . LEU A 1 226 ? -6.830 -1.079 2.981 1.00 86.50 226 LEU A C 1
ATOM 1673 O O . LEU A 1 226 ? -7.320 -1.996 2.328 1.00 86.50 226 LEU A O 1
ATOM 1677 N N . LEU A 1 227 ? -7.372 -0.631 4.105 1.00 89.31 227 LEU A N 1
ATOM 1678 C CA . LEU A 1 227 ? -8.574 -1.223 4.659 1.00 89.31 227 LEU A CA 1
ATOM 1679 C C . LEU A 1 227 ? -9.725 -0.852 3.731 1.00 89.31 227 LEU A C 1
ATOM 1681 O O . LEU A 1 227 ? -9.741 0.268 3.220 1.00 89.31 227 LEU A O 1
ATOM 1685 N N . ASP A 1 228 ? -10.687 -1.747 3.531 1.00 88.56 228 ASP A N 1
ATOM 1686 C CA . ASP A 1 228 ? -11.896 -1.416 2.782 1.00 88.56 228 ASP A CA 1
ATOM 1687 C C . ASP A 1 228 ? -12.791 -0.486 3.613 1.00 88.56 228 ASP A C 1
ATOM 1689 O O . ASP A 1 228 ? -13.617 -0.921 4.413 1.00 88.56 228 ASP A O 1
ATOM 1693 N N . VAL A 1 229 ? -12.524 0.816 3.499 1.00 91.75 229 VAL A N 1
ATOM 1694 C CA . VAL A 1 229 ? -13.201 1.871 4.250 1.00 91.75 229 VAL A CA 1
ATOM 1695 C C . VAL A 1 229 ? -13.346 3.126 3.394 1.00 91.75 229 VAL A C 1
ATOM 1697 O O . VAL A 1 229 ? -12.391 3.568 2.747 1.00 91.75 229 VAL A O 1
ATOM 1700 N N . ALA A 1 230 ? -14.541 3.706 3.377 1.00 94.38 230 ALA A N 1
ATOM 1701 C CA . ALA A 1 230 ? -14.816 4.962 2.696 1.00 94.38 230 ALA A CA 1
ATOM 1702 C C . ALA A 1 230 ? -14.669 6.163 3.652 1.00 94.38 230 ALA A C 1
ATOM 1704 O O . ALA A 1 230 ? -14.768 5.999 4.871 1.00 94.38 230 ALA A O 1
ATOM 1705 N N . PRO A 1 231 ? -14.449 7.390 3.141 1.00 96.00 231 PRO A N 1
ATOM 1706 C CA . PRO A 1 231 ? -14.488 8.607 3.957 1.00 96.00 231 PRO A CA 1
ATOM 1707 C C . PRO A 1 231 ? -15.759 8.727 4.794 1.00 96.00 231 PRO A C 1
ATOM 1709 O O . PRO A 1 231 ? -15.712 9.177 5.936 1.00 96.00 231 PRO A O 1
ATOM 1712 N N . GLU A 1 232 ? -16.884 8.288 4.241 1.00 94.94 232 GLU A N 1
ATOM 1713 C CA . GLU A 1 232 ? -18.173 8.310 4.907 1.00 94.94 232 GLU A CA 1
ATOM 1714 C C . GLU A 1 232 ? -18.190 7.334 6.081 1.00 94.94 232 GLU A C 1
ATOM 1716 O O . GLU A 1 232 ? -18.803 7.647 7.084 1.00 94.94 232 GLU A O 1
ATOM 1721 N N . ASP A 1 233 ? -17.472 6.214 6.049 1.00 95.06 233 ASP A N 1
ATOM 1722 C CA . ASP A 1 233 ? -17.435 5.252 7.161 1.00 95.06 233 ASP A CA 1
ATOM 1723 C C . ASP A 1 233 ? -16.644 5.762 8.382 1.00 95.06 233 ASP A C 1
ATOM 1725 O O . ASP A 1 233 ? -16.636 5.128 9.440 1.00 95.06 233 ASP A O 1
ATOM 1729 N N . ILE A 1 234 ? -15.964 6.907 8.271 1.00 96.12 234 ILE A N 1
ATOM 1730 C CA . ILE A 1 234 ? -15.228 7.494 9.389 1.00 96.12 234 ILE A CA 1
ATOM 1731 C C . ILE A 1 234 ? -16.205 8.173 10.350 1.00 96.12 234 ILE A C 1
ATOM 1733 O O . ILE A 1 234 ? -17.014 9.026 9.976 1.00 96.12 234 ILE A O 1
ATOM 1737 N N . VAL A 1 235 ? -16.131 7.768 11.617 1.00 95.69 235 VAL A N 1
ATOM 1738 C CA . VAL A 1 235 ? -16.912 8.325 12.725 1.00 95.69 235 VAL A CA 1
ATOM 1739 C C . VAL A 1 235 ? -16.012 9.225 13.564 1.00 95.69 235 VAL A C 1
ATOM 1741 O O . VAL A 1 235 ? -14.916 8.816 13.957 1.00 95.69 235 VAL A O 1
ATOM 1744 N N . GLY A 1 236 ? -16.477 10.444 13.837 1.00 92.00 236 GLY A N 1
ATOM 1745 C CA . GLY A 1 236 ? -15.637 11.505 14.381 1.00 92.00 236 GLY A CA 1
ATOM 1746 C C . GLY A 1 236 ? -14.534 11.930 13.407 1.00 92.00 236 GLY A C 1
ATOM 1747 O O . GLY A 1 236 ? -14.661 11.782 12.193 1.00 92.00 236 GLY A O 1
ATOM 1748 N N . ASN A 1 237 ? -13.436 12.481 13.933 1.00 95.31 237 ASN A N 1
ATOM 1749 C CA . ASN A 1 237 ? -12.237 12.866 13.163 1.00 95.31 237 ASN A CA 1
ATOM 1750 C C . ASN A 1 237 ? -12.494 13.778 11.942 1.00 95.31 237 ASN A C 1
ATOM 1752 O O . ASN A 1 237 ? -11.683 13.810 11.013 1.00 95.31 237 ASN A O 1
ATOM 1756 N N . ALA A 1 238 ? -13.590 14.543 11.934 1.00 94.38 238 ALA A N 1
ATOM 1757 C CA . ALA A 1 238 ? -14.018 15.326 10.774 1.00 94.38 238 ALA A CA 1
ATOM 1758 C C . ALA A 1 238 ? -12.945 16.317 10.293 1.00 94.38 238 ALA A C 1
ATOM 1760 O O . ALA A 1 238 ? -12.734 16.470 9.091 1.00 94.38 238 ALA A O 1
ATOM 1761 N N . GLU A 1 239 ? -12.216 16.946 11.218 1.00 94.38 239 GLU A N 1
ATOM 1762 C CA . GLU A 1 239 ? -11.125 17.870 10.888 1.00 94.38 239 GLU A CA 1
ATOM 1763 C C . GLU A 1 239 ? -9.949 17.168 10.197 1.00 94.38 239 GLU A C 1
ATOM 1765 O O . GLU A 1 239 ? -9.424 17.671 9.200 1.00 94.38 239 GLU A O 1
ATOM 1770 N N . VAL A 1 240 ? -9.561 15.986 10.691 1.00 95.94 240 VAL A N 1
ATOM 1771 C CA . VAL A 1 240 ? -8.490 15.165 10.105 1.00 95.94 240 VAL A CA 1
ATOM 1772 C C . VAL A 1 240 ? -8.887 14.726 8.699 1.00 95.94 240 VAL A C 1
ATOM 1774 O O . VAL A 1 240 ? -8.110 14.883 7.755 1.00 95.94 240 VAL A O 1
ATOM 1777 N N . LEU A 1 241 ? -10.118 14.229 8.546 1.00 96.88 241 LEU A N 1
ATOM 1778 C CA . LEU A 1 241 ? -10.652 13.788 7.264 1.00 96.88 241 LEU A CA 1
ATOM 1779 C C . LEU A 1 241 ? -10.725 14.950 6.265 1.00 96.88 241 LEU A C 1
ATOM 1781 O O . LEU A 1 241 ? -10.266 14.822 5.131 1.00 96.88 241 LEU A O 1
ATOM 1785 N N . ALA A 1 242 ? -11.232 16.113 6.681 1.00 96.44 242 ALA A N 1
ATOM 1786 C CA . ALA A 1 242 ? -11.317 17.298 5.834 1.00 96.44 242 ALA A CA 1
ATOM 1787 C C . ALA A 1 242 ? -9.932 17.778 5.367 1.00 96.44 242 ALA A C 1
ATOM 1789 O O . ALA A 1 242 ? -9.756 18.087 4.183 1.00 96.44 242 ALA A O 1
ATOM 1790 N N . ALA A 1 243 ? -8.945 17.806 6.270 1.00 95.19 243 ALA A N 1
ATOM 1791 C CA . ALA A 1 243 ? -7.569 18.177 5.950 1.00 95.19 243 ALA A CA 1
ATOM 1792 C C . ALA A 1 243 ? -6.918 17.174 4.981 1.00 95.19 243 ALA A C 1
ATOM 1794 O O . ALA A 1 243 ? -6.364 17.576 3.955 1.00 95.19 243 ALA A O 1
ATOM 1795 N N . GLY A 1 244 ? -7.047 15.874 5.251 1.00 96.19 244 GLY A N 1
ATOM 1796 C CA . GLY A 1 244 ? -6.494 14.816 4.407 1.00 96.19 244 GLY A CA 1
ATOM 1797 C C . GLY A 1 244 ? -7.126 14.770 3.017 1.00 96.19 244 GLY A C 1
ATOM 1798 O O . GLY A 1 244 ? -6.417 14.729 2.014 1.00 96.19 244 GLY A O 1
ATOM 1799 N N . LEU A 1 245 ? -8.455 14.880 2.923 1.00 97.19 245 LEU A N 1
ATOM 1800 C CA . LEU A 1 245 ? -9.158 14.942 1.638 1.00 97.19 245 LEU A CA 1
ATOM 1801 C C . LEU A 1 245 ? -8.821 16.213 0.849 1.00 97.19 245 LEU A C 1
ATOM 1803 O O . LEU A 1 245 ? -8.808 16.192 -0.382 1.00 97.19 245 LEU A O 1
ATOM 1807 N N . LYS A 1 246 ? -8.542 17.334 1.527 1.00 95.38 246 LYS A N 1
ATOM 1808 C CA . LYS A 1 246 ? -8.044 18.546 0.864 1.00 95.38 246 LYS A CA 1
ATOM 1809 C C . LYS A 1 246 ? -6.680 18.288 0.221 1.00 95.38 246 LYS A C 1
ATOM 1811 O O . LYS A 1 246 ? -6.522 18.645 -0.943 1.00 95.38 246 LYS A O 1
ATOM 1816 N N . LEU A 1 247 ? -5.744 17.644 0.925 1.00 94.69 247 LEU A N 1
ATOM 1817 C CA . LEU A 1 247 ? -4.441 17.257 0.366 1.00 94.69 247 LEU A CA 1
ATOM 1818 C C . LEU A 1 247 ? -4.590 16.289 -0.807 1.00 94.69 247 LEU A C 1
ATOM 1820 O O . LEU A 1 247 ? -4.060 16.563 -1.883 1.00 94.69 247 LEU A O 1
ATOM 1824 N N . ALA A 1 248 ? -5.384 15.230 -0.634 1.00 95.94 248 ALA A N 1
ATOM 1825 C CA . ALA A 1 248 ? -5.678 14.253 -1.676 1.00 95.94 248 ALA A CA 1
ATOM 1826 C C . ALA A 1 248 ? -6.213 14.923 -2.950 1.00 95.94 248 ALA A C 1
ATOM 1828 O O . ALA A 1 248 ? -5.675 14.705 -4.030 1.00 95.94 248 ALA A O 1
ATOM 1829 N N . ARG A 1 249 ? -7.220 15.801 -2.828 1.00 95.38 249 ARG A N 1
ATOM 1830 C CA . ARG A 1 249 ? -7.774 16.552 -3.969 1.00 95.38 249 ARG A CA 1
ATOM 1831 C C . ARG A 1 249 ? -6.776 17.517 -4.593 1.00 95.38 249 ARG A C 1
ATOM 1833 O O . ARG A 1 249 ? -6.842 17.754 -5.792 1.00 95.38 249 ARG A O 1
ATOM 1840 N N . THR A 1 250 ? -5.919 18.143 -3.790 1.00 95.12 250 THR A N 1
ATOM 1841 C CA . THR A 1 250 ? -4.879 19.035 -4.307 1.00 95.12 250 THR A CA 1
ATOM 1842 C C . THR A 1 250 ? -3.885 18.243 -5.140 1.00 95.12 250 THR A C 1
ATOM 1844 O O . THR A 1 250 ? -3.676 18.586 -6.295 1.00 95.12 250 THR A O 1
ATOM 1847 N N . VAL A 1 251 ? -3.334 17.152 -4.614 1.00 95.12 251 VAL A N 1
ATOM 1848 C CA . VAL A 1 251 ? -2.351 16.330 -5.332 1.00 95.12 251 VAL A CA 1
ATOM 1849 C C . VAL A 1 251 ? -2.971 15.626 -6.544 1.00 95.12 251 VAL A C 1
ATOM 1851 O O . VAL A 1 251 ? -2.376 15.647 -7.613 1.00 95.12 251 VAL A O 1
ATOM 1854 N N . ALA A 1 252 ? -4.197 15.107 -6.442 1.00 94.50 252 ALA A N 1
ATOM 1855 C CA . ALA A 1 252 ? -4.907 14.484 -7.566 1.00 94.50 252 ALA A CA 1
ATOM 1856 C C . ALA A 1 252 ? -5.247 15.457 -8.714 1.00 94.50 252 ALA A C 1
ATOM 1858 O O . ALA A 1 252 ? -5.591 15.018 -9.805 1.00 94.50 252 ALA A O 1
ATOM 1859 N N . ALA A 1 253 ? -5.149 16.773 -8.498 1.00 93.69 253 ALA A N 1
ATOM 1860 C CA . ALA A 1 253 ? -5.344 17.772 -9.548 1.00 93.69 253 ALA A CA 1
ATOM 1861 C C . ALA A 1 253 ? -4.081 18.023 -10.396 1.00 93.69 253 ALA A C 1
ATOM 1863 O O . ALA A 1 253 ? -4.089 18.923 -11.235 1.00 93.69 253 ALA A O 1
ATOM 1864 N N . PHE A 1 254 ? -2.986 17.294 -10.155 1.00 92.00 254 PHE A N 1
ATOM 1865 C CA . PHE A 1 254 ? -1.718 17.498 -10.847 1.00 92.00 254 PHE A CA 1
ATOM 1866 C C . PHE A 1 254 ? -1.836 17.286 -12.363 1.00 92.00 254 PHE A C 1
ATOM 1868 O O . PHE A 1 254 ? -2.315 16.252 -12.822 1.00 92.00 254 PHE A O 1
ATOM 1875 N N . ASP A 1 255 ? -1.326 18.241 -13.141 1.00 86.12 255 ASP A N 1
ATOM 1876 C CA . ASP A 1 255 ? -1.250 18.130 -14.595 1.00 86.12 255 ASP A CA 1
ATOM 1877 C C . ASP A 1 255 ? 0.111 17.541 -14.992 1.00 86.12 255 ASP A C 1
ATOM 1879 O O . ASP A 1 255 ? 1.148 18.208 -14.903 1.00 86.12 255 ASP A O 1
ATOM 1883 N N . LEU A 1 256 ? 0.111 16.275 -15.426 1.00 80.31 256 LEU A N 1
ATOM 1884 C CA . LEU A 1 256 ? 1.325 15.584 -15.866 1.00 80.31 256 LEU A CA 1
ATOM 1885 C C . LEU A 1 256 ? 1.951 16.201 -17.117 1.00 80.31 256 LEU A C 1
ATOM 1887 O O . LEU A 1 256 ? 3.177 16.223 -17.210 1.00 80.31 256 LEU A O 1
ATOM 1891 N N . ALA A 1 257 ? 1.146 16.713 -18.050 1.00 76.06 257 ALA A N 1
ATOM 1892 C CA . ALA A 1 257 ? 1.647 17.299 -19.290 1.00 76.06 257 ALA A CA 1
ATOM 1893 C C . ALA A 1 257 ? 2.305 18.659 -19.027 1.00 76.06 257 ALA A C 1
ATOM 1895 O O . ALA A 1 257 ? 3.368 18.958 -19.569 1.00 76.06 257 ALA A O 1
ATOM 1896 N N . ALA A 1 258 ? 1.699 19.471 -18.158 1.00 82.69 258 ALA A N 1
ATOM 1897 C CA . ALA A 1 258 ? 2.246 20.766 -17.768 1.00 82.69 258 ALA A CA 1
ATOM 1898 C C . ALA A 1 258 ? 3.306 20.680 -16.653 1.00 82.69 258 ALA A C 1
ATOM 1900 O O . ALA A 1 258 ? 3.981 21.674 -16.375 1.00 82.69 258 ALA A O 1
ATOM 1901 N N . GLY A 1 259 ? 3.432 19.530 -15.985 1.00 81.69 259 GLY A N 1
ATOM 1902 C CA . GLY A 1 259 ? 4.382 19.300 -14.898 1.00 81.69 259 GLY A CA 1
ATOM 1903 C C . GLY A 1 259 ? 4.125 20.149 -13.649 1.00 81.69 259 GLY A C 1
ATOM 1904 O O . GLY A 1 259 ? 5.059 20.390 -12.883 1.00 81.69 259 GLY A O 1
ATOM 1905 N N . LYS A 1 260 ? 2.889 20.620 -13.433 1.00 85.75 260 LYS A N 1
ATOM 1906 C CA . LYS A 1 260 ? 2.539 21.529 -12.331 1.00 85.75 260 LYS A CA 1
ATOM 1907 C C . LYS A 1 260 ? 1.164 21.235 -11.743 1.00 85.75 260 LYS A C 1
ATOM 1909 O O . LYS A 1 260 ? 0.268 20.735 -12.418 1.00 85.75 260 LYS A O 1
ATOM 1914 N N . ASN A 1 261 ? 0.989 21.613 -10.481 1.00 86.44 261 ASN A N 1
ATOM 1915 C CA . ASN A 1 261 ? -0.304 21.560 -9.815 1.00 86.44 261 ASN A CA 1
ATOM 1916 C C . ASN A 1 261 ? -1.056 22.892 -10.022 1.00 86.44 261 ASN A C 1
ATOM 1918 O O . ASN A 1 261 ? -0.465 23.951 -9.798 1.00 86.44 261 ASN A O 1
ATOM 1922 N N . PRO A 1 262 ? -2.336 22.886 -10.436 1.00 86.31 262 PRO A N 1
ATOM 1923 C CA . PRO A 1 262 ? -3.144 24.103 -10.519 1.00 86.31 262 PRO A CA 1
ATOM 1924 C C . PRO A 1 262 ? -3.450 24.712 -9.142 1.00 86.31 262 PRO A C 1
ATOM 1926 O O . PRO A 1 262 ? -3.842 25.875 -9.058 1.00 86.31 262 PRO A O 1
ATOM 1929 N N . ARG A 1 263 ? -3.293 23.941 -8.060 1.00 85.19 263 ARG A N 1
ATOM 1930 C CA . ARG A 1 263 ? -3.462 24.393 -6.679 1.00 85.19 263 ARG A CA 1
ATOM 1931 C C . ARG A 1 263 ? -2.110 24.504 -5.988 1.00 85.19 263 ARG A C 1
ATOM 1933 O O . ARG A 1 263 ? -1.224 23.676 -6.182 1.00 85.19 263 ARG A O 1
ATOM 1940 N N . ILE A 1 264 ? -1.982 25.512 -5.132 1.00 83.19 264 ILE A N 1
ATOM 1941 C CA . ILE A 1 264 ? -0.807 25.672 -4.279 1.00 83.19 264 ILE A CA 1
ATOM 1942 C C . ILE A 1 264 ? -0.845 24.592 -3.188 1.00 83.19 264 ILE A C 1
ATOM 1944 O O . ILE A 1 264 ? -1.839 24.454 -2.470 1.00 83.19 264 ILE A O 1
ATOM 1948 N N . LEU A 1 265 ? 0.238 23.818 -3.091 1.00 84.44 265 LEU A N 1
ATOM 1949 C CA . LEU A 1 265 ? 0.480 22.839 -2.034 1.00 84.44 265 LEU A CA 1
ATOM 1950 C C . LEU A 1 265 ? 1.624 23.349 -1.152 1.00 84.44 265 LEU A C 1
ATOM 1952 O O . LEU A 1 265 ? 2.783 23.013 -1.385 1.00 84.44 265 LEU A O 1
ATOM 1956 N N . ASP A 1 266 ? 1.296 24.189 -0.170 1.00 76.19 266 ASP A N 1
ATOM 1957 C CA . ASP A 1 266 ? 2.300 24.816 0.703 1.00 76.19 266 ASP A CA 1
ATOM 1958 C C . ASP A 1 266 ? 2.955 23.811 1.655 1.00 76.19 266 ASP A C 1
ATOM 1960 O O . ASP A 1 266 ? 4.173 23.813 1.831 1.00 76.19 266 ASP A O 1
ATOM 1964 N N . ASN A 1 267 ? 2.146 22.928 2.245 1.00 83.81 267 ASN A N 1
ATOM 1965 C CA . ASN A 1 267 ? 2.607 21.869 3.132 1.00 83.81 267 ASN A CA 1
ATOM 1966 C C . ASN A 1 267 ? 2.056 20.512 2.653 1.00 83.81 267 ASN A C 1
ATOM 1968 O O . ASN A 1 267 ? 0.844 20.296 2.741 1.00 83.81 267 ASN A O 1
ATOM 1972 N N . PRO A 1 268 ? 2.909 19.604 2.141 1.00 88.75 268 PRO A N 1
ATOM 1973 C CA . PRO A 1 268 ? 2.489 18.272 1.718 1.00 88.75 268 PRO A CA 1
ATOM 1974 C C . PRO A 1 268 ? 2.301 17.301 2.893 1.00 88.75 268 PRO A C 1
ATOM 1976 O O . PRO A 1 268 ? 1.849 16.181 2.669 1.00 88.75 268 PRO A O 1
ATOM 1979 N N . VAL A 1 269 ? 2.639 17.690 4.126 1.00 90.06 269 VAL A N 1
ATOM 1980 C CA . VAL A 1 269 ? 2.622 16.807 5.296 1.00 90.06 269 VAL A CA 1
ATOM 1981 C C . VAL A 1 269 ? 1.451 17.134 6.224 1.00 90.06 269 VAL A C 1
ATOM 1983 O O . VAL A 1 269 ? 1.302 18.265 6.688 1.00 90.06 269 VAL A O 1
ATOM 1986 N N . LEU A 1 270 ? 0.643 16.122 6.546 1.00 92.19 270 LEU A N 1
ATOM 1987 C CA . LEU A 1 270 ? -0.402 16.180 7.565 1.00 92.19 270 LEU A CA 1
ATOM 1988 C C . LEU A 1 270 ? -0.019 15.313 8.758 1.00 92.19 270 LEU A C 1
ATOM 1990 O O . LEU A 1 270 ? 0.058 14.091 8.651 1.00 92.19 270 LEU A O 1
ATOM 1994 N N . PHE A 1 271 ? 0.152 15.959 9.904 1.00 91.75 271 PHE A N 1
ATOM 1995 C CA . PHE A 1 271 ? 0.389 15.293 11.176 1.00 91.75 271 PHE A CA 1
ATOM 1996 C C . PHE A 1 271 ? -0.907 15.093 11.948 1.00 91.75 271 PHE A C 1
ATOM 1998 O O . PHE A 1 271 ? -1.677 16.037 12.132 1.00 91.75 271 PHE A O 1
ATOM 2005 N N . VAL A 1 272 ? -1.110 13.870 12.431 1.00 93.50 272 VAL A N 1
ATOM 2006 C CA . VAL A 1 272 ? -2.293 13.458 13.180 1.00 93.50 272 VAL A CA 1
ATOM 2007 C C . VAL A 1 272 ? -1.882 12.906 14.539 1.00 93.50 272 VAL A C 1
ATOM 2009 O O . VAL A 1 272 ? -1.245 11.861 14.647 1.00 93.50 272 VAL A O 1
ATOM 2012 N N . LEU A 1 273 ? -2.282 13.592 15.600 1.00 91.50 273 LEU A N 1
ATOM 2013 C CA . LEU A 1 273 ? -2.083 13.151 16.973 1.00 91.50 273 LEU A CA 1
ATOM 2014 C C . LEU A 1 273 ? -3.381 12.568 17.507 1.00 91.50 273 LEU A C 1
ATOM 2016 O O . LEU A 1 273 ? -4.451 13.124 17.294 1.00 91.50 273 LEU A O 1
ATOM 2020 N N . GLY A 1 274 ? -3.310 11.471 18.241 1.00 90.19 274 GLY A N 1
ATOM 2021 C CA . GLY A 1 274 ? -4.479 10.978 18.959 1.00 90.19 274 GLY A CA 1
ATOM 2022 C C . GLY A 1 274 ? -4.141 9.815 19.863 1.00 90.19 274 GLY A C 1
ATOM 2023 O O . GLY A 1 274 ? -3.133 9.133 19.663 1.00 90.19 274 GLY A O 1
ATOM 2024 N N . SER A 1 275 ? -5.004 9.554 20.835 1.00 88.06 275 SER A N 1
ATOM 2025 C CA . SER A 1 275 ? -4.837 8.409 21.722 1.00 88.06 275 SER A CA 1
ATOM 2026 C C . SER A 1 275 ? -4.923 7.083 20.941 1.00 88.06 275 SER A C 1
ATOM 2028 O O . SER A 1 275 ? -5.448 7.025 19.814 1.00 88.06 275 SER A O 1
ATOM 2030 N N . PRO A 1 276 ? -4.384 5.983 21.491 1.00 87.06 276 PRO A N 1
ATOM 2031 C CA . PRO A 1 276 ? -4.564 4.662 20.905 1.00 87.06 276 PRO A CA 1
ATOM 2032 C C . PRO A 1 276 ? -6.052 4.336 20.712 1.00 87.06 276 PRO A C 1
ATOM 2034 O O . PRO A 1 276 ? -6.869 4.539 21.602 1.00 87.06 276 PRO A O 1
ATOM 2037 N N . GLY A 1 277 ? -6.419 3.825 19.534 1.00 87.75 277 GLY A N 1
ATOM 2038 C CA . GLY A 1 277 ? -7.800 3.412 19.251 1.00 87.75 277 GLY A CA 1
ATOM 2039 C C . GLY A 1 277 ? -8.760 4.513 18.777 1.00 87.75 277 GLY A C 1
ATOM 2040 O O . GLY A 1 277 ? -9.899 4.186 18.457 1.00 87.75 277 GLY A O 1
ATOM 2041 N N . CYS A 1 278 ? -8.321 5.768 18.627 1.00 92.06 278 CYS A N 1
ATOM 2042 C CA . CYS A 1 278 ? -9.137 6.876 18.088 1.00 92.06 278 CYS A CA 1
ATOM 2043 C C . CYS A 1 278 ? -9.357 6.836 16.559 1.00 92.06 278 CYS A C 1
ATOM 2045 O O . CYS A 1 278 ? -9.883 7.781 15.979 1.00 92.06 278 CYS A O 1
ATOM 2047 N N . GLY A 1 279 ? -8.934 5.770 15.873 1.00 93.00 279 GLY A N 1
ATOM 2048 C CA . GLY A 1 279 ? -9.185 5.600 14.438 1.00 93.00 279 GLY A CA 1
ATOM 2049 C C . GLY A 1 279 ? -8.246 6.368 13.494 1.00 93.00 279 GLY A C 1
ATOM 2050 O O . GLY A 1 279 ? -8.638 6.664 12.368 1.00 93.00 279 GLY A O 1
ATOM 2051 N N . LYS A 1 280 ? -7.008 6.667 13.911 1.00 94.44 280 LYS A N 1
ATOM 2052 C CA . LYS A 1 280 ? -5.989 7.340 13.074 1.00 94.44 280 LYS A CA 1
ATOM 2053 C C . LYS A 1 280 ? -5.710 6.574 11.772 1.00 94.44 280 LYS A C 1
ATOM 2055 O O . LYS A 1 280 ? -5.949 7.092 10.684 1.00 94.44 280 LYS A O 1
ATOM 2060 N N . THR A 1 281 ? -5.360 5.295 11.902 1.00 93.50 281 THR A N 1
ATOM 2061 C CA . THR A 1 281 ? -5.079 4.379 10.787 1.00 93.50 281 THR A CA 1
ATOM 2062 C C . THR A 1 281 ? -6.251 4.226 9.828 1.00 93.50 281 THR A C 1
ATOM 2064 O O . THR A 1 281 ? -6.091 4.408 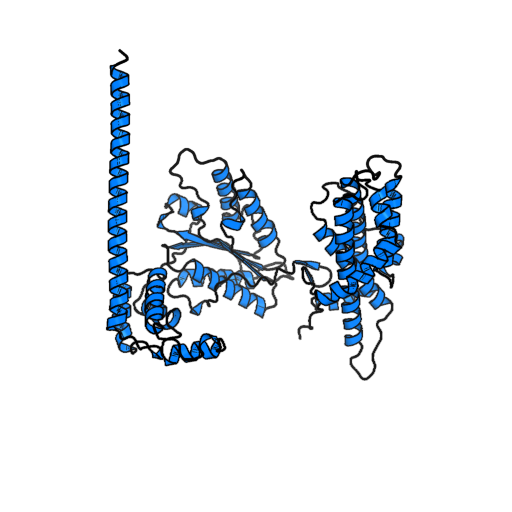8.625 1.00 93.50 281 THR A O 1
ATOM 2067 N N . VAL A 1 282 ? -7.458 3.958 10.339 1.00 94.69 282 VAL A N 1
ATOM 2068 C CA . VAL A 1 282 ? -8.638 3.792 9.476 1.00 94.69 282 VAL A CA 1
ATOM 2069 C C . VAL A 1 282 ? -8.973 5.088 8.724 1.00 94.69 282 VAL A C 1
ATOM 2071 O O . VAL A 1 282 ? -9.301 5.039 7.542 1.00 94.69 282 VAL A O 1
ATOM 2074 N N . THR A 1 283 ? -8.784 6.252 9.358 1.00 96.94 283 THR A N 1
ATOM 2075 C CA . THR A 1 283 ? -8.980 7.562 8.714 1.00 96.94 283 THR A CA 1
ATOM 2076 C C . THR A 1 283 ? -7.960 7.796 7.595 1.00 96.94 283 THR A C 1
ATOM 2078 O O . THR A 1 283 ? -8.336 8.216 6.502 1.00 96.94 283 THR A O 1
ATOM 2081 N N . ALA A 1 284 ? -6.681 7.477 7.823 1.00 96.62 284 ALA A N 1
ATOM 2082 C CA . ALA A 1 284 ? -5.643 7.580 6.796 1.00 96.62 284 ALA A CA 1
ATOM 2083 C C . ALA A 1 284 ? -5.917 6.656 5.598 1.00 96.62 284 ALA A C 1
ATOM 2085 O O . ALA A 1 284 ? -5.754 7.070 4.449 1.00 96.62 284 ALA A O 1
ATOM 2086 N N . HIS A 1 285 ? -6.399 5.435 5.853 1.00 96.06 285 HIS A N 1
ATOM 2087 C CA . HIS A 1 285 ? -6.741 4.480 4.798 1.00 96.06 285 HIS A CA 1
ATOM 2088 C C . HIS A 1 285 ? -7.938 4.961 3.959 1.00 96.06 285 HIS A C 1
ATOM 2090 O O . HIS A 1 285 ? -7.888 4.878 2.730 1.00 96.06 285 HIS A O 1
ATOM 2096 N N . ALA A 1 286 ? -8.962 5.554 4.586 1.00 97.12 286 ALA A N 1
ATOM 2097 C CA . ALA A 1 286 ? -10.087 6.171 3.877 1.00 97.12 286 ALA A CA 1
ATOM 2098 C C . ALA A 1 286 ? -9.646 7.341 2.980 1.00 97.12 286 ALA A C 1
ATOM 2100 O O . ALA A 1 286 ? -10.069 7.440 1.827 1.00 97.12 286 ALA A O 1
ATOM 2101 N N . ILE A 1 287 ? -8.744 8.201 3.474 1.00 97.94 287 ILE A N 1
ATOM 2102 C CA . ILE A 1 287 ? -8.150 9.288 2.676 1.00 97.94 287 ILE A CA 1
ATOM 2103 C C . ILE A 1 287 ? -7.380 8.717 1.478 1.00 97.94 287 ILE A C 1
ATOM 2105 O O . ILE A 1 287 ? -7.527 9.219 0.363 1.00 97.94 287 ILE A O 1
ATOM 2109 N N . GLY A 1 288 ? -6.590 7.660 1.687 1.00 96.56 288 GLY A N 1
ATOM 2110 C CA . GLY A 1 288 ? -5.841 6.999 0.620 1.00 96.56 288 GLY A CA 1
ATOM 2111 C C . GLY A 1 288 ? -6.736 6.391 -0.457 1.00 96.56 288 GLY A C 1
ATOM 2112 O O . GLY A 1 288 ? -6.488 6.590 -1.646 1.00 96.56 288 GLY A O 1
ATOM 2113 N N . ARG A 1 289 ? -7.835 5.734 -0.070 1.00 95.25 289 ARG A N 1
ATOM 2114 C CA . ARG A 1 289 ? -8.819 5.199 -1.026 1.00 95.25 289 ARG A CA 1
ATOM 2115 C C . ARG A 1 289 ? -9.509 6.302 -1.816 1.00 95.25 289 ARG A C 1
ATOM 2117 O O . ARG A 1 289 ? -9.609 6.184 -3.036 1.00 95.25 289 ARG A O 1
ATOM 2124 N N . ALA A 1 290 ? -9.912 7.387 -1.155 1.00 96.44 290 ALA A N 1
ATOM 2125 C CA . ALA A 1 290 ? -10.496 8.547 -1.824 1.00 96.44 290 ALA A CA 1
ATOM 2126 C C . ALA A 1 290 ? -9.517 9.184 -2.822 1.00 96.44 290 ALA A C 1
ATOM 2128 O O . ALA A 1 290 ? -9.896 9.485 -3.951 1.00 96.44 290 ALA A O 1
ATOM 2129 N N . PHE A 1 291 ? -8.245 9.331 -2.443 1.00 97.00 291 PHE A N 1
ATOM 2130 C CA . PHE A 1 291 ? -7.187 9.810 -3.333 1.00 97.00 291 PHE A CA 1
ATOM 2131 C C . PHE A 1 291 ? -7.044 8.938 -4.587 1.00 97.00 291 PHE A C 1
ATOM 2133 O O . PHE A 1 291 ? -7.070 9.449 -5.707 1.00 97.00 291 PHE A O 1
ATOM 2140 N N . LEU A 1 292 ? -6.942 7.619 -4.407 1.00 94.19 292 LEU A N 1
ATOM 2141 C CA . LEU A 1 292 ? -6.835 6.682 -5.523 1.00 94.19 292 LEU A CA 1
ATOM 2142 C C . LEU A 1 292 ? -8.098 6.666 -6.390 1.00 94.19 292 LEU A C 1
ATOM 2144 O O . LEU A 1 292 ? -7.998 6.462 -7.596 1.00 94.19 292 LEU A O 1
ATOM 2148 N N . GLY A 1 293 ? -9.281 6.861 -5.800 1.00 93.12 293 GLY A N 1
ATOM 2149 C CA . GLY A 1 293 ? -10.541 7.014 -6.533 1.00 93.12 293 GLY A CA 1
ATOM 2150 C C . GLY A 1 293 ? -10.521 8.231 -7.461 1.00 93.12 293 GLY A C 1
ATOM 2151 O O . GLY A 1 293 ? -10.726 8.083 -8.663 1.00 93.12 293 GLY A O 1
ATOM 2152 N N . LEU A 1 294 ? -10.150 9.403 -6.932 1.00 93.94 294 LEU A N 1
ATOM 2153 C CA . LEU A 1 294 ? -10.032 10.652 -7.701 1.00 93.94 294 LEU A CA 1
ATOM 2154 C C . LEU A 1 294 ? -9.058 10.532 -8.886 1.00 93.94 294 LEU A C 1
ATOM 2156 O O . LEU A 1 294 ? -9.306 11.059 -9.972 1.00 93.94 294 LEU A O 1
ATOM 2160 N N . CYS A 1 295 ? -7.937 9.836 -8.690 1.00 90.88 295 CYS A N 1
ATOM 2161 C CA . CYS A 1 295 ? -6.945 9.648 -9.748 1.00 90.88 295 CYS A CA 1
ATOM 2162 C C . CYS A 1 295 ? -7.424 8.648 -10.812 1.00 90.88 295 CYS A C 1
ATOM 2164 O O . CYS A 1 295 ? -7.216 8.870 -12.004 1.00 90.88 295 CYS A O 1
ATOM 2166 N N . ARG A 1 296 ? -8.136 7.586 -10.405 1.00 87.81 296 ARG A N 1
ATOM 2167 C CA . ARG A 1 296 ? -8.736 6.611 -11.329 1.00 87.81 296 ARG A CA 1
ATOM 2168 C C . ARG A 1 296 ? -9.774 7.247 -12.250 1.00 87.81 296 ARG A C 1
ATOM 2170 O O . ARG A 1 296 ? -9.764 6.961 -13.443 1.00 87.81 296 ARG A O 1
ATOM 2177 N N . GLU A 1 297 ? -10.617 8.137 -11.731 1.00 84.06 297 GLU A N 1
ATOM 2178 C CA . GLU A 1 297 ? -11.625 8.859 -12.528 1.00 84.06 297 GLU A CA 1
ATOM 2179 C C . GLU A 1 297 ? -11.009 9.721 -13.640 1.00 84.06 297 GLU A C 1
ATOM 2181 O O . GLU A 1 297 ? -11.605 9.896 -14.701 1.00 84.06 297 GLU A O 1
ATOM 2186 N N . THR A 1 298 ? -9.803 10.242 -13.412 1.00 77.25 298 THR A N 1
ATOM 2187 C CA . THR A 1 298 ? -9.099 11.134 -14.345 1.00 77.25 298 THR A CA 1
ATOM 2188 C C . THR A 1 298 ? -8.033 10.424 -15.182 1.00 77.25 298 THR A C 1
ATOM 2190 O O . THR A 1 298 ? -7.423 11.045 -16.051 1.00 77.25 298 THR A O 1
ATOM 2193 N N . GLY A 1 299 ? -7.809 9.124 -14.955 1.00 76.56 299 GLY A N 1
ATOM 2194 C CA . GLY A 1 299 ? -6.741 8.356 -15.600 1.00 76.56 299 GLY A CA 1
ATOM 2195 C C . GLY A 1 299 ? -5.332 8.798 -15.191 1.00 76.56 299 GLY A C 1
ATOM 2196 O O . GLY A 1 299 ? -4.373 8.515 -15.908 1.00 76.56 299 GLY A O 1
ATOM 2197 N N . LEU A 1 300 ? -5.200 9.505 -14.065 1.00 81.31 300 LEU A N 1
ATOM 2198 C CA . LEU A 1 300 ? -3.927 9.971 -13.530 1.00 81.31 300 LEU A CA 1
ATOM 2199 C C . LEU A 1 300 ? -3.199 8.798 -12.842 1.00 81.31 300 LEU A C 1
ATOM 2201 O O . LEU A 1 300 ? -3.742 8.237 -11.888 1.00 81.31 300 LEU A O 1
ATOM 2205 N N . PRO A 1 301 ? -1.975 8.426 -13.271 1.00 82.75 301 PRO A N 1
ATOM 2206 C CA . PRO A 1 301 ? -1.152 7.446 -12.569 1.00 82.75 301 PRO A CA 1
ATOM 2207 C C . PRO A 1 301 ? -0.954 7.848 -11.108 1.00 82.75 301 PRO A C 1
ATOM 2209 O O . PRO A 1 301 ? -0.434 8.932 -10.820 1.00 82.75 301 PRO A O 1
ATOM 2212 N N . ALA A 1 302 ? -1.376 6.984 -10.190 1.00 89.50 302 ALA A N 1
ATOM 2213 C CA . ALA A 1 302 ? -1.367 7.270 -8.766 1.00 89.50 302 ALA A CA 1
ATOM 2214 C C . ALA A 1 302 ? -0.999 6.044 -7.936 1.00 89.50 302 ALA A C 1
ATOM 2216 O O . ALA A 1 302 ? -1.382 4.928 -8.273 1.00 89.50 302 ALA A O 1
ATOM 2217 N N . ARG A 1 303 ? -0.310 6.278 -6.819 1.00 89.38 303 ARG A N 1
ATOM 2218 C CA . ARG A 1 303 ? 0.052 5.255 -5.831 1.00 89.38 303 ARG A CA 1
ATOM 2219 C C . ARG A 1 303 ? -0.246 5.752 -4.423 1.00 89.38 303 ARG A C 1
ATOM 2221 O O . ARG A 1 303 ? -0.117 6.944 -4.147 1.00 89.38 303 ARG A O 1
ATOM 2228 N N . PHE A 1 304 ? -0.612 4.845 -3.519 1.00 93.31 304 PHE A N 1
ATOM 2229 C CA . PHE A 1 304 ? -0.701 5.144 -2.092 1.00 93.31 304 PHE A CA 1
ATOM 2230 C C . PHE A 1 304 ? 0.197 4.200 -1.282 1.00 93.31 304 PHE A C 1
ATOM 2232 O O . PHE A 1 304 ? -0.105 3.016 -1.169 1.00 93.31 304 PHE A O 1
ATOM 2239 N N . ARG A 1 305 ? 1.309 4.707 -0.732 1.00 91.50 305 ARG A N 1
ATOM 2240 C CA . ARG A 1 305 ? 2.320 3.901 -0.023 1.00 91.50 305 ARG A CA 1
ATOM 2241 C C . ARG A 1 305 ? 2.126 3.950 1.493 1.00 91.50 305 ARG A C 1
ATOM 2243 O O . ARG A 1 305 ? 2.114 5.031 2.072 1.00 91.50 305 ARG A O 1
ATOM 2250 N N . VAL A 1 306 ? 2.027 2.790 2.145 1.00 91.62 306 VAL A N 1
ATOM 2251 C CA . VAL A 1 306 ? 1.996 2.681 3.617 1.00 91.62 306 VAL A CA 1
ATOM 2252 C C . VAL A 1 306 ? 3.378 2.282 4.139 1.00 91.62 306 VAL A C 1
ATOM 2254 O O . VAL A 1 306 ? 3.773 1.135 3.976 1.00 91.62 306 VAL A O 1
ATOM 2257 N N . ILE A 1 307 ? 4.109 3.201 4.772 1.00 89.50 307 ILE A N 1
ATOM 2258 C CA . ILE A 1 307 ? 5.481 2.977 5.260 1.00 89.50 307 ILE A CA 1
ATOM 2259 C C . ILE A 1 307 ? 5.441 2.327 6.642 1.00 89.50 307 ILE A C 1
ATOM 2261 O O . ILE A 1 307 ? 5.256 2.997 7.657 1.00 89.50 307 ILE A O 1
ATOM 2265 N N . ARG A 1 308 ? 5.624 1.010 6.700 1.00 84.56 308 ARG A N 1
ATOM 2266 C CA . ARG A 1 308 ? 5.613 0.262 7.962 1.00 84.56 308 ARG A CA 1
ATOM 2267 C C . ARG A 1 308 ? 6.991 0.277 8.602 1.00 84.56 308 ARG A C 1
ATOM 2269 O O . ARG A 1 308 ? 8.008 0.360 7.922 1.00 84.56 308 ARG A O 1
ATOM 2276 N N . ARG A 1 309 ? 7.044 0.096 9.924 1.00 79.25 309 ARG A N 1
ATOM 2277 C CA . ARG A 1 309 ? 8.315 -0.059 10.649 1.00 79.25 309 ARG A CA 1
ATOM 2278 C C . ARG A 1 309 ? 9.178 -1.193 10.086 1.00 79.25 309 ARG A C 1
ATOM 2280 O O . ARG A 1 309 ? 10.391 -1.051 10.028 1.00 79.25 309 ARG A O 1
ATOM 2287 N N . THR A 1 310 ? 8.562 -2.286 9.647 1.00 76.25 310 THR A N 1
ATOM 2288 C CA . THR A 1 310 ? 9.242 -3.431 9.016 1.00 76.25 310 THR A CA 1
ATOM 2289 C C . THR A 1 310 ? 9.950 -3.087 7.712 1.00 76.25 310 THR A C 1
ATOM 2291 O O . THR A 1 310 ? 10.858 -3.810 7.320 1.00 76.25 310 THR A O 1
ATOM 2294 N N . ASP A 1 311 ? 9.552 -2.001 7.051 1.00 76.31 311 ASP A N 1
ATOM 2295 C CA . ASP A 1 311 ? 10.067 -1.643 5.730 1.00 76.31 311 ASP A CA 1
ATOM 2296 C C . ASP A 1 311 ? 11.431 -0.949 5.823 1.00 76.31 311 ASP A C 1
ATOM 2298 O O . ASP A 1 311 ? 12.202 -0.966 4.867 1.00 76.31 311 ASP A O 1
ATOM 2302 N N . TRP A 1 312 ? 11.729 -0.333 6.972 1.00 77.38 312 TRP A N 1
ATOM 2303 C CA . TRP A 1 312 ? 12.930 0.480 7.163 1.00 77.38 312 TRP A CA 1
ATOM 2304 C C . TRP A 1 312 ? 13.725 0.131 8.422 1.00 77.38 312 TRP A C 1
ATOM 2306 O O . TRP A 1 312 ? 14.916 0.401 8.464 1.00 77.38 31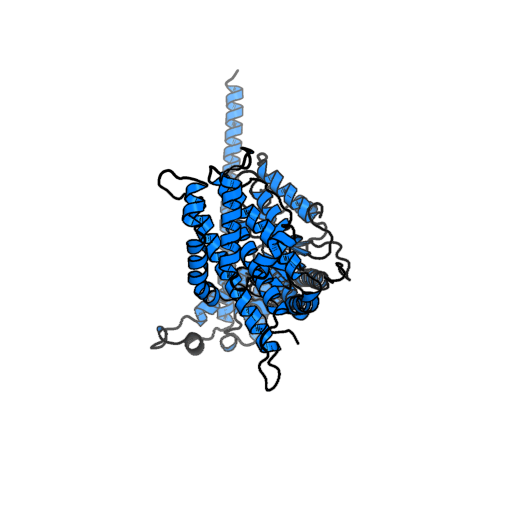2 TRP A O 1
ATOM 2316 N N . ALA A 1 313 ? 13.130 -0.447 9.468 1.00 72.06 313 ALA A N 1
ATOM 2317 C CA . ALA A 1 313 ? 13.867 -0.721 10.699 1.00 72.06 313 ALA A CA 1
ATOM 2318 C C . ALA A 1 313 ? 14.819 -1.914 10.520 1.00 72.06 313 ALA A C 1
ATOM 2320 O O . ALA A 1 313 ? 14.400 -3.027 10.209 1.00 72.06 313 ALA A O 1
ATOM 2321 N N . SER A 1 314 ? 16.106 -1.692 10.780 1.00 69.88 314 SER A N 1
ATOM 2322 C CA . SER A 1 314 ? 17.161 -2.698 10.664 1.00 69.88 314 SER A CA 1
ATOM 2323 C C . SER A 1 314 ? 17.998 -2.764 11.945 1.00 69.88 314 SER A C 1
ATOM 2325 O O . SER A 1 314 ? 18.179 -1.769 12.637 1.00 69.88 314 SER A O 1
ATOM 2327 N N . HIS A 1 315 ? 18.548 -3.945 12.250 1.00 59.84 315 HIS A N 1
ATOM 2328 C CA . HIS A 1 315 ? 19.515 -4.131 13.343 1.00 59.84 315 HIS A CA 1
ATOM 2329 C C . HIS A 1 315 ? 20.945 -3.681 12.982 1.00 59.84 315 HIS A C 1
ATOM 2331 O O . HIS A 1 315 ? 21.820 -3.644 13.846 1.00 59.84 315 HIS A O 1
ATOM 2337 N N . TYR A 1 316 ? 21.202 -3.379 11.707 1.00 53.06 316 TYR A N 1
ATOM 2338 C CA . TYR A 1 316 ? 22.497 -2.923 11.200 1.00 53.06 316 TYR A CA 1
ATOM 2339 C C . TYR A 1 316 ? 22.606 -1.393 11.222 1.00 53.06 316 TYR A C 1
ATOM 2341 O O . TYR A 1 316 ? 21.724 -0.706 10.705 1.00 53.06 316 TYR A O 1
ATOM 2349 N N . GLN A 1 317 ? 23.730 -0.880 11.735 1.00 53.03 317 GLN A N 1
ATOM 2350 C CA . GLN A 1 317 ? 23.994 0.559 11.872 1.00 53.03 317 GLN A CA 1
ATOM 2351 C C . GLN A 1 317 ? 23.795 1.325 10.556 1.00 53.03 317 GLN A C 1
ATOM 2353 O O . GLN A 1 317 ? 24.284 0.906 9.508 1.00 53.03 317 GLN A O 1
ATOM 2358 N N . ASN A 1 318 ? 23.120 2.478 10.630 1.00 63.31 318 ASN A N 1
ATOM 2359 C CA . ASN A 1 318 ? 22.835 3.413 9.525 1.00 63.31 318 ASN A CA 1
ATOM 2360 C C . ASN A 1 318 ? 22.005 2.851 8.357 1.00 63.31 318 ASN A C 1
ATOM 2362 O O . ASN A 1 318 ? 21.633 3.605 7.456 1.00 63.31 318 ASN A O 1
ATOM 2366 N N . LYS A 1 319 ? 21.669 1.558 8.368 1.00 73.38 319 LYS A N 1
ATOM 2367 C CA . LYS A 1 319 ? 20.832 0.944 7.338 1.00 73.38 319 LYS A CA 1
ATOM 2368 C C . LYS A 1 319 ? 19.394 1.457 7.422 1.00 73.38 319 LYS A C 1
ATOM 2370 O O . LYS A 1 319 ? 18.809 1.761 6.391 1.00 73.38 319 LYS A O 1
ATOM 2375 N N . SER A 1 320 ? 18.895 1.692 8.636 1.00 71.25 320 SER A N 1
ATOM 2376 C CA . SER A 1 320 ? 17.532 2.175 8.873 1.00 71.25 320 SER A CA 1
ATOM 2377 C C . SER A 1 320 ? 17.228 3.526 8.200 1.00 71.25 320 SER A C 1
ATOM 2379 O O . SER A 1 320 ? 16.223 3.675 7.506 1.00 71.25 320 SER A O 1
ATOM 2381 N N . ALA A 1 321 ? 18.134 4.500 8.331 1.00 75.38 321 ALA A N 1
ATOM 2382 C CA . ALA A 1 321 ? 18.025 5.802 7.670 1.00 75.38 321 ALA A CA 1
ATOM 2383 C C . ALA A 1 321 ? 18.164 5.698 6.141 1.00 75.38 321 ALA A C 1
ATOM 2385 O O . ALA A 1 321 ? 17.456 6.381 5.399 1.00 75.38 321 ALA A O 1
ATOM 2386 N N . SER A 1 322 ? 19.073 4.840 5.666 1.00 78.38 322 SER A N 1
ATOM 2387 C CA . SER A 1 322 ? 19.296 4.620 4.234 1.00 78.38 322 SER A CA 1
ATOM 2388 C C . SER A 1 322 ? 18.080 3.983 3.563 1.00 78.38 322 SER A C 1
ATOM 2390 O O . SER A 1 322 ? 17.674 4.433 2.494 1.00 78.38 322 SER A O 1
ATOM 2392 N N . ASP A 1 323 ? 17.477 2.976 4.194 1.00 80.75 323 ASP A N 1
ATOM 2393 C CA . ASP A 1 323 ? 16.278 2.305 3.692 1.00 80.75 323 ASP A CA 1
ATOM 2394 C C . ASP A 1 323 ? 15.083 3.265 3.670 1.00 80.75 323 ASP A C 1
ATOM 2396 O O . ASP A 1 323 ? 14.349 3.309 2.684 1.00 80.75 323 ASP A O 1
ATOM 2400 N N . LEU A 1 324 ? 14.948 4.126 4.684 1.00 83.25 324 LEU A N 1
ATOM 2401 C CA . LEU A 1 324 ? 13.936 5.179 4.684 1.00 83.25 324 LEU A CA 1
ATOM 2402 C C . LEU A 1 324 ? 14.106 6.156 3.507 1.00 83.25 324 LEU A C 1
ATOM 2404 O O . LEU A 1 324 ? 13.146 6.456 2.793 1.00 83.25 324 LEU A O 1
ATOM 2408 N N . LEU A 1 325 ? 15.330 6.644 3.280 1.00 83.19 325 LEU A N 1
ATOM 2409 C CA . LEU A 1 325 ? 15.636 7.522 2.145 1.00 83.19 325 LEU A CA 1
ATOM 2410 C C . LEU A 1 325 ? 15.373 6.838 0.811 1.00 83.19 325 LEU A C 1
ATOM 2412 O O . LEU A 1 325 ? 14.893 7.486 -0.117 1.00 83.19 325 LEU A O 1
ATOM 2416 N N . ARG A 1 326 ? 15.704 5.550 0.717 1.00 84.69 326 ARG A N 1
ATOM 2417 C CA . ARG A 1 326 ? 15.474 4.735 -0.469 1.00 84.69 326 ARG A CA 1
ATOM 2418 C C . ARG A 1 326 ? 13.980 4.650 -0.778 1.00 84.69 326 ARG A C 1
ATOM 2420 O O . ARG A 1 326 ? 13.598 5.014 -1.884 1.00 84.69 326 ARG A O 1
ATOM 2427 N N . ILE A 1 327 ? 13.145 4.302 0.207 1.00 86.50 327 ILE A N 1
ATOM 2428 C CA . ILE A 1 327 ? 11.678 4.249 0.062 1.00 86.50 327 ILE A CA 1
ATOM 2429 C C . ILE A 1 327 ? 11.145 5.588 -0.455 1.00 86.50 327 ILE A C 1
ATOM 2431 O O . ILE A 1 327 ? 10.464 5.638 -1.476 1.00 86.50 327 ILE A O 1
ATOM 2435 N N . PHE A 1 328 ? 11.489 6.703 0.194 1.00 88.62 328 PHE A N 1
ATOM 2436 C CA . PHE A 1 328 ? 10.997 8.009 -0.250 1.00 88.62 328 PHE A CA 1
ATOM 2437 C C . PHE A 1 328 ? 11.520 8.393 -1.637 1.00 88.62 328 PHE A C 1
ATOM 2439 O O . PHE A 1 328 ? 10.759 8.901 -2.455 1.00 88.62 328 PHE A O 1
ATOM 2446 N N . ARG A 1 329 ? 12.796 8.148 -1.942 1.00 84.50 329 ARG A N 1
ATOM 2447 C CA . ARG A 1 329 ? 13.389 8.526 -3.230 1.00 84.50 329 ARG A CA 1
ATOM 2448 C C . ARG A 1 329 ? 12.842 7.698 -4.386 1.00 84.50 329 ARG A C 1
ATOM 2450 O O . ARG A 1 329 ? 12.514 8.271 -5.419 1.00 84.50 329 ARG A O 1
ATOM 2457 N N . GLU A 1 330 ? 12.772 6.385 -4.224 1.00 81.62 330 GLU A N 1
ATOM 2458 C CA . GLU A 1 330 ? 12.424 5.447 -5.293 1.00 81.62 330 GLU A CA 1
ATOM 2459 C C . GLU A 1 330 ? 10.910 5.276 -5.418 1.00 81.62 330 GLU A C 1
ATOM 2461 O O . GLU A 1 330 ? 10.376 5.318 -6.524 1.00 81.62 330 GLU A O 1
ATOM 2466 N N . GLU A 1 331 ? 10.202 5.138 -4.295 1.00 83.00 331 GLU A N 1
ATOM 2467 C CA . GLU A 1 331 ? 8.795 4.723 -4.295 1.00 83.00 331 GLU A CA 1
ATOM 2468 C C . GLU A 1 331 ? 7.813 5.897 -4.200 1.00 83.00 331 GLU A C 1
ATOM 2470 O O . GLU A 1 331 ? 6.685 5.762 -4.677 1.00 83.00 331 GLU A O 1
ATOM 2475 N N . VAL A 1 332 ? 8.223 7.033 -3.611 1.00 89.31 332 VAL A N 1
ATOM 2476 C CA . VAL A 1 332 ? 7.366 8.223 -3.413 1.00 89.31 332 VAL A CA 1
ATOM 2477 C C . VAL A 1 332 ? 7.726 9.349 -4.386 1.00 89.31 332 VAL A C 1
ATOM 2479 O O . VAL A 1 332 ? 6.895 9.779 -5.181 1.00 89.31 332 VAL A O 1
ATOM 2482 N N . PHE A 1 333 ? 8.965 9.844 -4.346 1.00 86.88 333 PHE A N 1
ATOM 2483 C CA . PHE A 1 333 ? 9.421 10.982 -5.152 1.00 86.88 333 PHE A CA 1
ATOM 2484 C C . PHE A 1 333 ? 9.725 10.594 -6.600 1.00 86.88 333 PHE A C 1
ATOM 2486 O O . PHE A 1 333 ? 9.495 11.394 -7.508 1.00 86.88 333 PHE A O 1
ATOM 2493 N N . GLY A 1 334 ? 10.252 9.385 -6.803 1.00 78.75 334 GLY A N 1
ATOM 2494 C CA . GLY A 1 334 ? 10.591 8.822 -8.109 1.00 78.75 334 GLY A CA 1
ATOM 2495 C C . GLY A 1 334 ? 9.392 8.275 -8.882 1.00 78.75 334 GLY A C 1
ATOM 2496 O O . GLY A 1 334 ? 9.529 7.949 -10.059 1.00 78.75 334 GLY A O 1
ATOM 2497 N N . PHE A 1 335 ? 8.214 8.203 -8.256 1.00 81.06 335 PHE A N 1
ATOM 2498 C CA . PHE A 1 335 ? 7.015 7.673 -8.889 1.00 81.06 335 PHE A CA 1
ATOM 2499 C C . PHE A 1 335 ? 6.567 8.545 -10.075 1.00 81.06 335 PHE A C 1
ATOM 2501 O O . PHE A 1 335 ? 6.370 9.760 -9.952 1.00 81.06 335 PHE A O 1
ATOM 2508 N N . HIS A 1 336 ? 6.379 7.921 -11.243 1.00 73.44 336 HIS A N 1
ATOM 2509 C CA . HIS A 1 336 ? 5.912 8.592 -12.457 1.00 73.44 336 HIS A CA 1
ATOM 2510 C C . HIS A 1 336 ? 4.386 8.787 -12.415 1.00 73.44 336 HIS A C 1
ATOM 2512 O O . HIS A 1 336 ? 3.614 8.134 -13.120 1.00 73.44 336 HIS A O 1
ATOM 2518 N N . GLY A 1 337 ? 3.960 9.710 -11.557 1.00 86.44 337 GLY A N 1
ATOM 2519 C CA . GLY A 1 337 ? 2.564 10.002 -11.278 1.00 86.44 337 GLY A CA 1
ATOM 2520 C C . GLY A 1 337 ? 2.433 10.881 -10.044 1.00 86.44 337 GLY A C 1
ATOM 2521 O O . GLY A 1 337 ? 3.310 11.701 -9.757 1.00 86.44 337 GLY A O 1
ATOM 2522 N N . VAL A 1 338 ? 1.341 10.690 -9.313 1.00 90.75 338 VAL A N 1
ATOM 2523 C CA . VAL A 1 338 ? 1.125 11.303 -8.003 1.00 90.75 338 VAL A CA 1
ATOM 2524 C C . VAL A 1 338 ? 1.128 10.260 -6.888 1.00 90.75 338 VAL A C 1
ATOM 2526 O O . VAL A 1 338 ? 0.590 9.169 -7.047 1.00 90.75 338 VAL A O 1
ATOM 2529 N N . CYS A 1 339 ? 1.721 10.580 -5.742 1.00 92.81 339 CYS A N 1
ATOM 2530 C CA . CYS A 1 339 ? 1.865 9.636 -4.637 1.00 92.81 339 CYS A CA 1
ATOM 2531 C C . CYS A 1 339 ? 1.234 10.167 -3.348 1.00 92.81 339 CYS A C 1
ATOM 2533 O O . CYS A 1 339 ? 1.642 11.195 -2.811 1.00 92.81 339 CYS A O 1
ATOM 2535 N N . GLY A 1 340 ? 0.272 9.434 -2.802 1.00 94.56 340 GLY A N 1
ATOM 2536 C CA . GLY A 1 340 ? -0.084 9.556 -1.394 1.00 94.56 340 GLY A CA 1
ATOM 2537 C C . GLY A 1 340 ? 0.805 8.643 -0.560 1.00 94.56 340 GLY A C 1
ATOM 2538 O O . GLY A 1 340 ? 1.190 7.563 -1.005 1.00 94.56 340 GLY A O 1
ATOM 2539 N N . CYS A 1 341 ? 1.153 9.066 0.644 1.00 93.88 341 CYS A N 1
ATOM 2540 C CA . CYS A 1 341 ? 1.923 8.256 1.572 1.00 93.88 341 CYS A CA 1
ATOM 2541 C C . CYS A 1 341 ? 1.285 8.304 2.958 1.00 93.88 341 CYS A C 1
ATOM 2543 O O . CYS A 1 341 ? 0.798 9.352 3.380 1.00 93.88 341 CYS A O 1
ATOM 2545 N N . TYR A 1 342 ? 1.312 7.188 3.677 1.00 94.50 342 TYR A N 1
ATOM 2546 C CA . TYR A 1 342 ? 0.909 7.098 5.072 1.00 94.50 342 TYR A CA 1
ATOM 2547 C C . TYR A 1 342 ? 2.005 6.429 5.894 1.00 94.50 342 TYR A C 1
ATOM 2549 O O . TYR A 1 342 ? 2.458 5.336 5.565 1.00 94.50 342 TYR A O 1
ATOM 2557 N N . TRP A 1 343 ? 2.418 7.090 6.968 1.00 91.62 343 TRP A N 1
ATOM 2558 C CA . TRP A 1 343 ? 3.382 6.587 7.930 1.00 91.62 343 TRP A CA 1
ATOM 2559 C C . TRP A 1 343 ? 2.703 6.436 9.306 1.00 91.62 343 TRP A C 1
ATOM 2561 O O . TRP 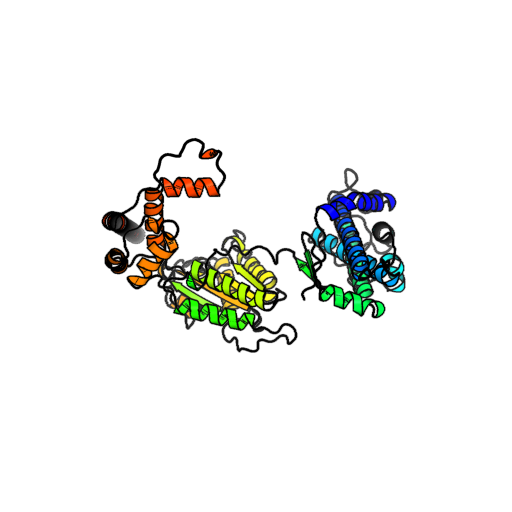A 1 343 ? 2.527 7.435 10.011 1.00 91.62 343 TRP A O 1
ATOM 2571 N N . PRO A 1 344 ? 2.300 5.207 9.684 1.00 89.62 344 PRO A N 1
ATOM 2572 C CA . PRO A 1 344 ? 1.746 4.910 11.003 1.00 89.62 344 PRO A CA 1
ATOM 2573 C C . PRO A 1 344 ? 2.797 4.963 12.117 1.00 89.62 344 PRO A C 1
ATOM 2575 O O . PRO A 1 344 ? 3.940 4.545 11.919 1.00 89.62 344 PRO A O 1
ATOM 2578 N N . ASP A 1 345 ? 2.366 5.385 13.304 1.00 85.56 345 ASP A N 1
ATOM 2579 C CA . ASP A 1 345 ? 3.115 5.347 14.561 1.00 85.56 345 ASP A CA 1
ATOM 2580 C C . ASP A 1 345 ? 4.536 5.919 14.409 1.00 85.56 345 ASP A C 1
ATOM 2582 O O . ASP A 1 345 ? 5.546 5.285 14.745 1.00 85.56 345 ASP A O 1
ATOM 2586 N N . ILE A 1 346 ? 4.627 7.134 13.857 1.00 82.69 346 ILE A N 1
ATOM 2587 C CA . ILE A 1 346 ? 5.903 7.822 13.629 1.00 82.69 346 ILE A CA 1
ATOM 2588 C C . ILE A 1 346 ? 6.659 8.039 14.946 1.00 82.69 346 ILE A C 1
ATOM 2590 O O . ILE A 1 346 ? 7.885 8.066 14.932 1.00 82.69 346 ILE A O 1
ATOM 2594 N N . ASP A 1 347 ? 5.954 8.106 16.084 1.00 78.69 347 ASP A N 1
ATOM 2595 C CA . ASP A 1 347 ? 6.505 8.111 17.445 1.00 78.69 347 ASP A CA 1
ATOM 2596 C C . ASP A 1 347 ? 7.492 6.956 17.678 1.00 78.69 347 ASP A C 1
ATOM 2598 O O . ASP A 1 347 ? 8.507 7.143 18.342 1.00 78.69 347 ASP A O 1
ATOM 2602 N N . THR A 1 348 ? 7.295 5.802 17.036 1.00 74.75 348 THR A N 1
ATOM 2603 C CA . THR A 1 348 ? 8.217 4.656 17.143 1.00 74.75 348 THR A CA 1
ATOM 2604 C C . THR A 1 348 ? 9.573 4.868 16.468 1.00 74.75 348 THR A C 1
ATOM 2606 O O . THR A 1 348 ? 10.518 4.130 16.759 1.00 74.75 348 THR A O 1
ATOM 2609 N N . ALA A 1 349 ? 9.693 5.862 15.583 1.00 71.00 349 ALA A N 1
ATOM 2610 C CA . ALA A 1 349 ? 10.969 6.277 15.005 1.00 71.00 349 ALA A CA 1
ATOM 2611 C C . ALA A 1 349 ? 11.788 7.163 15.963 1.00 71.00 349 ALA A C 1
ATOM 2613 O O . ALA A 1 349 ? 12.990 7.342 15.758 1.00 71.00 349 ALA A O 1
ATOM 2614 N N . PHE A 1 350 ? 11.162 7.689 17.021 1.00 68.06 350 PHE A N 1
ATOM 2615 C CA . PHE A 1 350 ? 11.808 8.469 18.069 1.00 68.06 350 PHE A CA 1
ATOM 2616 C C . PHE A 1 350 ? 12.054 7.548 19.269 1.00 68.06 350 PHE A C 1
ATOM 2618 O O . PHE A 1 350 ? 11.136 7.210 20.010 1.00 68.06 350 PHE A O 1
ATOM 2625 N N . ALA A 1 351 ? 13.299 7.136 19.503 1.00 55.19 351 ALA A N 1
ATOM 2626 C CA . ALA A 1 351 ? 13.639 6.573 20.805 1.00 55.19 351 ALA A CA 1
ATOM 2627 C C . ALA A 1 351 ? 13.401 7.649 21.881 1.00 55.19 351 ALA A C 1
ATOM 2629 O O . ALA A 1 351 ? 13.770 8.814 21.695 1.00 55.19 351 ALA A O 1
ATOM 2630 N N . ALA A 1 352 ? 12.735 7.276 22.978 1.00 48.50 352 ALA A N 1
ATOM 2631 C CA . ALA A 1 352 ? 12.393 8.185 24.064 1.00 48.50 352 ALA A CA 1
ATOM 2632 C C . ALA A 1 352 ? 13.651 8.926 24.548 1.00 48.50 352 ALA A C 1
ATOM 2634 O O . ALA A 1 352 ? 14.612 8.322 25.018 1.00 48.50 352 ALA A O 1
ATOM 2635 N N . ARG A 1 353 ? 13.638 10.257 24.430 1.00 43.56 353 ARG A N 1
ATOM 2636 C CA . ARG A 1 353 ? 14.764 11.169 24.712 1.00 43.56 353 ARG A CA 1
ATOM 2637 C C . ARG A 1 353 ? 15.320 11.130 26.138 1.00 43.56 353 ARG A C 1
ATOM 2639 O O . ARG A 1 353 ? 16.268 11.852 26.430 1.00 43.56 353 ARG A O 1
ATOM 2646 N N . SER A 1 354 ? 14.713 10.361 27.032 1.00 45.47 354 SER A N 1
ATOM 2647 C CA . SER A 1 354 ? 15.073 10.308 28.446 1.00 45.47 354 SER A CA 1
ATOM 2648 C C . SER A 1 354 ? 16.313 9.466 28.744 1.00 45.47 354 SER A C 1
ATOM 2650 O O . SER A 1 354 ? 16.776 9.504 29.879 1.00 45.47 354 SER A O 1
ATOM 2652 N N . ASP A 1 355 ? 16.862 8.736 27.768 1.00 47.75 355 ASP A N 1
ATOM 2653 C CA . ASP A 1 355 ? 18.109 7.995 27.954 1.00 47.75 355 ASP A CA 1
ATOM 2654 C C . ASP A 1 355 ? 19.306 8.820 27.432 1.00 47.75 355 ASP A C 1
ATOM 2656 O O . ASP A 1 355 ? 19.379 9.086 26.230 1.00 47.75 355 ASP A O 1
ATOM 2660 N N . PRO A 1 356 ? 20.243 9.285 28.283 1.00 48.66 356 PRO A N 1
ATOM 2661 C CA . PRO A 1 356 ? 21.428 10.032 27.843 1.00 48.66 356 PRO A CA 1
ATOM 2662 C C . PRO A 1 356 ? 22.352 9.238 26.898 1.00 48.66 356 PRO A C 1
ATOM 2664 O O . PRO A 1 356 ? 23.251 9.831 26.299 1.00 48.66 356 PRO A O 1
ATOM 2667 N N . ASP A 1 357 ? 22.087 7.943 26.703 1.00 50.03 357 ASP A N 1
ATOM 2668 C CA . ASP A 1 357 ? 22.797 7.029 25.807 1.00 50.03 357 ASP A CA 1
ATOM 2669 C C . ASP A 1 357 ? 22.139 6.876 24.411 1.00 50.03 357 ASP A C 1
ATOM 2671 O O . ASP A 1 357 ? 22.273 5.831 23.767 1.00 50.03 357 ASP A O 1
ATOM 2675 N N . ILE A 1 358 ? 21.439 7.914 23.904 1.00 57.00 358 ILE A N 1
ATOM 2676 C CA . ILE A 1 358 ? 20.877 7.921 22.531 1.00 57.00 358 ILE A CA 1
ATOM 2677 C C . ILE A 1 358 ? 21.966 7.521 21.532 1.00 57.00 358 ILE A C 1
ATOM 2679 O O . ILE A 1 358 ? 22.943 8.257 21.305 1.00 57.00 358 ILE A O 1
ATOM 2683 N N . ARG A 1 359 ? 21.758 6.369 20.892 1.00 59.94 359 ARG A N 1
ATOM 2684 C CA . ARG A 1 359 ? 22.719 5.763 19.969 1.00 59.94 359 ARG A CA 1
ATOM 2685 C C . ARG A 1 359 ? 22.897 6.665 18.747 1.00 59.94 359 ARG A C 1
ATOM 2687 O O . ARG A 1 359 ? 21.977 7.356 18.310 1.00 59.94 359 ARG A O 1
ATOM 2694 N N . SER A 1 360 ? 24.093 6.661 18.158 1.00 64.25 360 SER A N 1
ATOM 2695 C CA . SER A 1 360 ? 24.397 7.428 16.936 1.00 64.25 360 SER A CA 1
ATOM 2696 C C . SER A 1 360 ? 23.413 7.144 15.790 1.00 64.25 360 SER A C 1
ATOM 2698 O O . SER A 1 360 ? 23.093 8.047 15.019 1.00 64.25 360 SER A O 1
ATOM 2700 N N . GLU A 1 361 ? 22.886 5.921 15.725 1.00 63.28 361 GLU A N 1
ATOM 2701 C CA . GLU A 1 361 ? 21.890 5.483 14.745 1.00 63.28 361 GLU A CA 1
ATOM 2702 C C . GLU A 1 361 ? 20.546 6.219 14.879 1.00 63.28 361 GLU A C 1
ATOM 2704 O O . GLU A 1 361 ? 19.991 6.692 13.889 1.00 63.28 361 GLU A O 1
ATOM 2709 N N . GLU A 1 362 ? 20.046 6.401 16.101 1.00 64.38 362 GLU A N 1
ATOM 2710 C CA . GLU A 1 362 ? 18.766 7.075 16.357 1.00 64.38 362 GLU A CA 1
ATOM 2711 C C . GLU A 1 362 ? 18.832 8.551 15.955 1.00 64.38 362 GLU A C 1
ATOM 2713 O O . GLU A 1 362 ? 17.891 9.094 15.377 1.00 64.38 362 GLU A O 1
ATOM 2718 N N . LYS A 1 363 ? 19.991 9.191 16.166 1.00 68.25 363 LYS A N 1
ATOM 2719 C CA . LYS A 1 363 ? 20.251 10.562 15.699 1.00 68.25 363 LYS A CA 1
ATOM 2720 C C . LYS A 1 363 ? 20.233 10.662 14.170 1.00 68.25 363 LYS A C 1
ATOM 2722 O O . LYS A 1 363 ? 19.739 11.656 13.642 1.00 68.25 363 LYS A O 1
ATOM 2727 N N . SER A 1 364 ? 20.742 9.650 13.465 1.00 71.00 364 SER A N 1
ATOM 2728 C CA . SER A 1 364 ? 20.742 9.603 11.996 1.00 71.00 364 SER A CA 1
ATOM 2729 C C . SER A 1 364 ? 19.332 9.412 11.422 1.00 71.00 364 SER A C 1
ATOM 2731 O O . SER A 1 364 ? 18.937 10.145 10.511 1.00 71.00 364 SER A O 1
ATOM 2733 N N . ASN A 1 365 ? 18.541 8.504 12.004 1.00 70.00 365 ASN A N 1
ATOM 2734 C CA . ASN A 1 365 ? 17.138 8.301 11.629 1.00 70.00 365 ASN A CA 1
ATOM 2735 C C . ASN A 1 365 ? 16.323 9.586 11.840 1.00 70.00 365 ASN A C 1
ATOM 2737 O O . ASN A 1 365 ? 15.585 10.007 10.951 1.00 70.00 365 ASN A O 1
ATOM 2741 N N . LEU A 1 366 ? 16.526 10.259 12.977 1.00 71.12 366 LEU A N 1
ATOM 2742 C CA . LEU A 1 366 ? 15.873 11.529 13.292 1.00 71.12 366 LEU A CA 1
ATOM 2743 C C . LEU A 1 366 ? 16.230 12.642 12.311 1.00 71.12 366 LEU A C 1
ATOM 2745 O O . LEU A 1 366 ? 15.341 13.347 11.843 1.00 71.12 366 LEU A O 1
ATOM 2749 N N . ALA A 1 367 ? 17.515 12.810 11.994 1.00 74.06 367 ALA A N 1
ATOM 2750 C CA . ALA A 1 367 ? 17.958 13.834 11.051 1.00 74.06 367 ALA A CA 1
ATOM 2751 C C . ALA A 1 367 ? 17.354 13.613 9.656 1.00 74.06 367 ALA A C 1
ATOM 2753 O O . ALA A 1 367 ? 16.881 14.554 9.024 1.00 74.06 367 ALA A O 1
ATOM 2754 N N . THR A 1 368 ? 17.319 12.356 9.214 1.00 76.31 368 THR A N 1
ATOM 2755 C CA . THR A 1 368 ? 16.710 11.954 7.944 1.00 76.31 368 THR A CA 1
ATOM 2756 C C . THR A 1 368 ? 15.212 12.245 7.927 1.00 76.31 368 THR A C 1
ATOM 2758 O O . THR A 1 368 ? 14.704 12.825 6.968 1.00 76.31 368 THR A O 1
ATOM 2761 N N . LEU A 1 369 ? 14.514 11.889 9.007 1.00 77.06 369 LEU A N 1
ATOM 2762 C CA . LEU A 1 369 ? 13.089 12.133 9.161 1.00 77.06 369 LEU A CA 1
ATOM 2763 C C . LEU A 1 369 ? 12.772 13.630 9.130 1.00 77.06 369 LEU A C 1
ATOM 2765 O O . LEU A 1 369 ? 11.930 14.050 8.343 1.00 77.06 369 LEU A O 1
ATOM 2769 N N . PHE A 1 370 ? 13.468 14.445 9.930 1.00 76.62 370 PHE A N 1
ATOM 2770 C CA . PHE A 1 370 ? 13.274 15.896 9.907 1.00 76.62 370 PHE A CA 1
ATOM 2771 C C . PHE A 1 370 ? 13.518 16.468 8.518 1.00 76.62 370 PHE A C 1
ATOM 2773 O O . PHE A 1 370 ? 12.708 17.274 8.078 1.00 76.62 370 PHE A O 1
ATOM 2780 N N . GLY A 1 371 ? 14.533 15.978 7.801 1.00 77.88 371 GLY A N 1
ATOM 2781 C CA . GLY A 1 371 ? 14.800 16.436 6.446 1.00 77.88 371 GLY A CA 1
ATOM 2782 C C . GLY A 1 371 ? 13.677 16.131 5.442 1.00 77.88 371 GLY A C 1
ATOM 2783 O O . GLY A 1 371 ? 13.426 16.886 4.502 1.00 77.88 371 GLY A O 1
ATOM 2784 N N . ILE A 1 372 ? 12.959 15.023 5.627 1.00 79.69 372 ILE A N 1
ATOM 2785 C CA . ILE A 1 372 ? 11.777 14.698 4.816 1.00 79.69 372 ILE A CA 1
ATOM 2786 C C . ILE A 1 372 ? 10.604 15.616 5.189 1.00 79.69 372 ILE A C 1
ATOM 2788 O O . ILE A 1 372 ? 9.906 16.113 4.304 1.00 79.69 372 ILE A O 1
ATOM 2792 N N . LEU A 1 373 ? 10.399 15.859 6.486 1.00 75.31 373 LEU A N 1
ATOM 2793 C CA . LEU A 1 373 ? 9.254 16.603 7.020 1.00 75.31 373 LEU A CA 1
ATOM 2794 C C . LEU A 1 373 ? 9.354 18.121 6.822 1.00 75.31 373 LEU A C 1
ATOM 2796 O O . LEU A 1 373 ? 8.352 18.762 6.515 1.00 75.31 373 LEU A O 1
ATOM 2800 N N . ASP A 1 374 ? 10.546 18.701 6.971 1.00 71.81 374 ASP A N 1
ATOM 2801 C CA . ASP A 1 374 ? 10.808 20.126 6.727 1.00 71.81 374 ASP A CA 1
ATOM 2802 C C . ASP A 1 374 ? 10.938 20.459 5.224 1.00 71.81 374 ASP A C 1
ATOM 2804 O O . ASP A 1 374 ? 10.980 21.627 4.812 1.00 71.81 374 ASP A O 1
ATOM 2808 N N . GLY A 1 375 ? 10.944 19.417 4.386 1.00 67.56 375 GLY A N 1
ATOM 2809 C CA . GLY A 1 375 ? 11.018 19.509 2.938 1.00 67.56 375 GLY A CA 1
ATOM 2810 C C . GLY A 1 375 ? 12.414 19.832 2.406 1.00 67.56 375 GLY A C 1
ATOM 2811 O O . GLY A 1 375 ? 12.512 20.313 1.278 1.00 67.56 375 GLY A O 1
ATOM 2812 N N . THR A 1 376 ? 13.480 19.595 3.177 1.00 71.81 376 THR A N 1
ATOM 2813 C CA . THR A 1 376 ? 14.872 19.707 2.701 1.00 71.81 376 THR A CA 1
ATOM 2814 C C . THR A 1 376 ? 15.298 18.524 1.824 1.00 71.81 376 THR A C 1
ATOM 2816 O O . THR A 1 376 ? 16.150 18.689 0.953 1.00 71.81 376 THR A O 1
ATOM 2819 N N . VAL A 1 377 ? 14.686 17.348 2.001 1.00 67.81 377 VAL A N 1
ATOM 2820 C CA . VAL A 1 377 ? 15.037 16.090 1.307 1.00 67.81 377 VAL A CA 1
ATOM 2821 C C . VAL A 1 377 ? 14.031 15.712 0.200 1.00 67.81 377 VAL A C 1
ATOM 2823 O O . VAL A 1 377 ? 14.299 14.812 -0.595 1.00 67.81 377 VAL A O 1
ATOM 2826 N N . GLY A 1 378 ? 12.901 16.421 0.077 1.00 71.50 378 GLY A N 1
ATOM 2827 C CA . GLY A 1 378 ? 11.820 16.105 -0.870 1.00 71.50 378 GLY A CA 1
ATOM 2828 C C . GLY A 1 378 ? 11.510 17.219 -1.884 1.00 71.50 378 GLY A C 1
ATOM 2829 O O . GLY A 1 378 ? 11.568 18.403 -1.547 1.00 71.50 378 GLY A O 1
ATOM 2830 N N . PRO A 1 379 ? 11.132 16.885 -3.133 1.00 77.19 379 PRO A N 1
ATOM 2831 C CA . PRO A 1 379 ? 10.815 17.882 -4.149 1.00 77.19 379 PRO A CA 1
ATOM 2832 C C . PRO A 1 379 ? 9.489 18.594 -3.838 1.00 77.19 379 PRO A C 1
ATOM 2834 O O . PRO A 1 379 ? 8.454 17.953 -3.659 1.00 77.19 379 PRO A O 1
ATOM 2837 N N . ARG A 1 380 ? 9.472 19.933 -3.874 1.00 80.31 380 ARG A N 1
ATOM 2838 C CA . ARG A 1 380 ? 8.241 20.749 -3.780 1.00 80.31 380 ARG A CA 1
ATOM 2839 C C . ARG A 1 380 ? 7.532 20.863 -5.131 1.00 80.31 380 ARG A C 1
ATOM 2841 O O . ARG A 1 380 ? 7.268 21.951 -5.631 1.00 80.31 380 ARG A O 1
ATOM 2848 N N . ASN A 1 381 ? 7.281 19.718 -5.756 1.00 83.19 381 ASN A N 1
ATOM 2849 C CA . ASN A 1 381 ? 6.726 19.629 -7.106 1.00 83.19 381 ASN A CA 1
ATOM 2850 C C . ASN A 1 381 ? 5.201 19.438 -7.127 1.00 83.19 381 ASN A C 1
ATOM 2852 O O .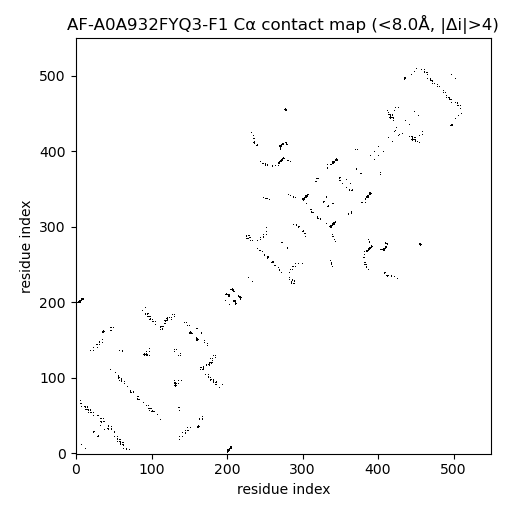 ASN A 1 381 ? 4.622 19.413 -8.203 1.00 83.19 381 ASN A O 1
ATOM 2856 N N . GLY A 1 382 ? 4.546 19.295 -5.970 1.00 88.31 382 GLY A N 1
ATOM 2857 C CA . GLY A 1 382 ? 3.092 19.122 -5.883 1.00 88.31 382 GLY A CA 1
ATOM 2858 C C . GLY A 1 382 ? 2.579 17.734 -6.280 1.00 88.31 382 GLY A C 1
ATOM 2859 O O . GLY A 1 382 ? 1.369 17.583 -6.453 1.00 88.31 382 GLY A O 1
ATOM 2860 N N . LYS A 1 383 ? 3.471 16.744 -6.435 1.00 90.88 383 LYS A N 1
ATOM 2861 C CA . LYS A 1 383 ? 3.130 15.369 -6.834 1.00 90.88 383 LYS A CA 1
ATOM 2862 C C . LYS A 1 383 ? 2.861 14.427 -5.665 1.00 90.88 383 LYS A C 1
ATOM 2864 O O . LYS A 1 383 ? 2.469 13.291 -5.900 1.00 90.88 383 LYS A O 1
ATOM 2869 N N . TRP A 1 384 ? 3.092 14.848 -4.426 1.00 93.31 384 TRP A N 1
ATOM 2870 C CA . TRP A 1 384 ? 2.988 13.946 -3.286 1.00 93.31 384 TRP A CA 1
ATOM 2871 C C . TRP A 1 384 ? 2.431 14.615 -2.036 1.00 93.31 384 TRP A C 1
ATOM 2873 O O . TRP A 1 384 ? 2.518 15.833 -1.877 1.00 93.31 384 TRP A O 1
ATOM 2883 N N . PHE A 1 385 ? 1.863 13.798 -1.154 1.00 94.38 385 PHE A N 1
ATOM 2884 C CA . PHE A 1 385 ? 1.520 14.181 0.211 1.00 94.38 385 PHE A CA 1
ATOM 2885 C C . PHE A 1 385 ? 1.824 13.034 1.177 1.00 94.38 385 PHE A C 1
ATOM 2887 O O . PHE A 1 385 ? 1.845 11.868 0.784 1.00 94.38 385 PHE A O 1
ATOM 2894 N N . LEU A 1 386 ? 2.047 13.370 2.444 1.00 93.56 386 LEU A N 1
ATOM 2895 C CA . LEU A 1 386 ? 2.375 12.432 3.509 1.00 93.56 386 LEU A CA 1
ATOM 2896 C C . LEU A 1 386 ? 1.427 12.629 4.693 1.00 93.56 386 LEU A C 1
ATOM 2898 O O . LEU A 1 386 ? 1.318 13.721 5.243 1.00 93.56 386 LEU A O 1
ATOM 2902 N N . LEU A 1 387 ? 0.752 11.557 5.091 1.00 94.62 387 LEU A N 1
ATOM 2903 C CA . LEU A 1 387 ? 0.002 11.454 6.334 1.00 94.62 387 LEU A CA 1
ATOM 2904 C C . LEU A 1 387 ? 0.906 10.789 7.373 1.00 94.62 387 LEU A C 1
ATOM 2906 O O . LEU A 1 387 ? 1.363 9.672 7.148 1.00 94.62 387 LEU A O 1
ATOM 2910 N N . CYS A 1 388 ? 1.135 11.434 8.507 1.00 91.69 388 CYS A N 1
ATOM 2911 C CA . CYS A 1 388 ? 1.851 10.847 9.636 1.00 91.69 388 CYS A CA 1
ATOM 2912 C C . CYS A 1 388 ? 0.921 10.800 10.835 1.00 91.69 388 CYS A C 1
ATOM 2914 O O . CYS A 1 388 ? 0.257 11.800 11.123 1.00 91.69 388 CYS A O 1
ATOM 2916 N N . ASP A 1 389 ? 0.906 9.688 11.565 1.00 90.94 389 ASP A N 1
ATOM 2917 C CA . ASP A 1 389 ? 0.219 9.637 12.850 1.00 90.94 389 ASP A CA 1
ATOM 2918 C C . ASP A 1 389 ? 1.135 9.262 14.015 1.00 90.94 389 ASP A C 1
ATOM 2920 O O . ASP A 1 389 ? 2.197 8.673 13.824 1.00 90.94 389 ASP A O 1
ATOM 2924 N N . ALA A 1 390 ? 0.745 9.684 15.218 1.00 88.56 390 ALA A N 1
ATOM 2925 C CA . ALA A 1 390 ? 1.445 9.368 16.456 1.00 88.56 390 ALA A CA 1
ATOM 2926 C C . ALA A 1 390 ? 0.485 9.248 17.641 1.00 88.56 390 ALA A C 1
ATOM 2928 O O . ALA A 1 390 ? -0.633 9.791 17.635 1.00 88.56 390 ALA A O 1
ATOM 2929 N N . ASN A 1 391 ? 0.940 8.567 18.693 1.00 84.75 391 ASN A N 1
ATOM 2930 C CA . ASN A 1 391 ? 0.203 8.461 19.943 1.00 84.75 391 ASN A CA 1
ATOM 2931 C C . ASN A 1 391 ? 0.553 9.618 20.886 1.00 84.75 391 ASN A C 1
ATOM 2933 O O . ASN A 1 391 ? 1.698 9.773 21.305 1.00 84.75 391 ASN A O 1
ATOM 2937 N N . THR A 1 392 ? -0.458 10.396 21.282 1.00 75.31 392 THR A N 1
ATOM 2938 C CA . THR A 1 392 ? -0.305 11.567 22.172 1.00 75.31 392 THR A CA 1
ATOM 2939 C C . THR A 1 392 ? 0.405 11.237 23.482 1.00 75.31 392 THR A C 1
ATOM 2941 O O . THR A 1 392 ? 1.206 12.025 23.960 1.00 75.31 392 THR A O 1
ATOM 2944 N N . THR A 1 393 ? 0.173 10.051 24.044 1.00 66.56 393 THR A N 1
ATOM 2945 C CA . THR A 1 393 ? 0.820 9.584 25.282 1.00 66.56 393 THR A CA 1
ATOM 2946 C C . THR A 1 393 ? 2.333 9.385 25.182 1.00 66.56 393 THR A C 1
ATOM 2948 O O . THR A 1 393 ? 2.982 9.310 26.220 1.00 66.56 393 THR A O 1
ATOM 2951 N N . GLN A 1 394 ? 2.895 9.249 23.978 1.00 64.56 394 GLN A N 1
ATOM 2952 C CA . GLN A 1 394 ? 4.331 9.007 23.784 1.00 64.56 394 GLN A CA 1
ATOM 2953 C C . GLN A 1 394 ? 5.115 10.279 23.437 1.00 64.56 394 GLN A C 1
ATOM 2955 O O . GLN A 1 394 ? 6.343 10.246 23.404 1.00 64.56 394 GLN A O 1
ATOM 2960 N N . MET A 1 395 ? 4.433 11.395 23.174 1.00 69.12 395 MET A N 1
ATOM 2961 C CA . MET A 1 395 ? 5.057 12.613 22.667 1.00 69.12 395 MET A CA 1
ATOM 2962 C C . MET A 1 395 ? 4.977 13.752 23.681 1.00 69.12 395 MET A C 1
ATOM 2964 O O . MET A 1 395 ? 3.903 14.041 24.200 1.00 69.12 395 MET A O 1
ATOM 2968 N N . ASP A 1 396 ? 6.101 14.431 23.919 1.00 70.44 396 ASP A N 1
ATOM 2969 C CA . ASP A 1 396 ? 6.125 15.692 24.663 1.00 70.44 396 ASP A CA 1
ATOM 2970 C C . ASP A 1 396 ? 5.885 16.904 23.739 1.00 70.44 396 ASP A C 1
ATOM 2972 O O . ASP A 1 396 ? 6.057 16.837 22.515 1.00 70.44 396 ASP A O 1
ATOM 2976 N N . ASP A 1 397 ? 5.509 18.043 24.328 1.00 70.00 397 ASP A N 1
ATOM 2977 C CA . ASP A 1 397 ? 5.224 19.286 23.591 1.00 70.00 397 ASP A CA 1
ATOM 2978 C C . ASP A 1 397 ? 6.435 19.771 22.773 1.00 70.00 397 ASP A C 1
ATOM 2980 O O . ASP A 1 397 ? 6.293 20.352 21.692 1.00 70.00 397 ASP A O 1
ATOM 2984 N N . ALA A 1 398 ? 7.649 19.494 23.258 1.00 68.31 398 ALA A N 1
ATOM 2985 C CA . ALA A 1 398 ? 8.891 19.861 22.589 1.00 68.31 398 ALA A CA 1
ATOM 2986 C C . ALA A 1 398 ? 9.138 19.043 21.310 1.00 68.31 398 ALA A C 1
ATOM 2988 O O . ALA A 1 398 ? 9.730 19.559 20.358 1.00 68.31 398 ALA A O 1
ATOM 2989 N N . MET A 1 399 ? 8.724 17.776 21.272 1.00 67.44 399 MET A N 1
ATOM 2990 C CA . MET A 1 399 ? 8.807 16.912 20.098 1.00 67.44 399 MET A CA 1
ATOM 2991 C C . MET A 1 399 ? 7.690 17.228 19.108 1.00 67.44 399 MET A C 1
ATOM 2993 O O . MET A 1 399 ? 7.968 17.344 17.916 1.00 67.44 399 MET A O 1
ATOM 2997 N N . VAL A 1 400 ? 6.466 17.467 19.593 1.00 73.88 400 VAL A N 1
ATOM 2998 C CA . VAL A 1 400 ? 5.342 17.906 18.750 1.00 73.88 400 VAL A CA 1
ATOM 2999 C C . VAL A 1 400 ? 5.685 19.208 18.022 1.00 73.88 400 VAL A C 1
ATOM 3001 O O . VAL A 1 400 ? 5.591 19.254 16.797 1.00 73.88 400 VAL A O 1
ATOM 3004 N N . SER A 1 401 ? 6.190 20.219 18.739 1.00 71.56 401 SER A N 1
ATOM 3005 C CA . SER A 1 401 ? 6.573 21.516 18.157 1.00 71.56 401 SER A CA 1
ATOM 3006 C C . SER A 1 401 ? 7.661 21.408 17.080 1.00 71.56 401 SER A C 1
ATOM 3008 O O . SER A 1 401 ? 7.698 22.216 16.151 1.00 71.56 401 SER A O 1
ATOM 3010 N N . ARG A 1 402 ? 8.544 20.404 17.177 1.00 68.69 402 ARG A N 1
ATOM 3011 C CA . ARG A 1 402 ? 9.588 20.148 16.170 1.00 68.69 402 ARG A CA 1
ATOM 3012 C C . ARG A 1 402 ? 9.058 19.463 14.918 1.00 68.69 402 ARG A C 1
ATOM 3014 O O . ARG A 1 402 ? 9.681 19.594 13.871 1.00 68.69 402 ARG A O 1
ATOM 3021 N N . LEU A 1 403 ? 7.970 18.708 15.029 1.00 69.38 403 LEU A N 1
ATOM 3022 C CA . LEU A 1 403 ? 7.409 17.947 13.914 1.00 69.38 403 LEU A CA 1
ATOM 3023 C C . LEU A 1 403 ? 6.390 18.755 13.127 1.00 69.38 403 LEU A C 1
ATOM 3025 O O . LEU A 1 403 ? 6.347 18.663 11.904 1.00 69.38 403 LEU A O 1
ATOM 3029 N N . THR A 1 404 ? 5.584 19.559 13.813 1.00 73.38 404 THR A N 1
ATOM 3030 C CA . THR A 1 404 ? 4.604 20.422 13.161 1.00 73.38 404 THR A CA 1
ATOM 3031 C C . THR A 1 404 ? 4.192 21.581 14.061 1.00 73.38 404 THR A C 1
ATOM 3033 O O . THR A 1 404 ? 4.150 21.469 15.285 1.00 73.38 404 THR A O 1
ATOM 3036 N N . GLN A 1 405 ? 3.850 22.706 13.434 1.00 69.56 405 GLN A N 1
ATOM 3037 C CA . GLN A 1 405 ? 3.242 23.856 14.106 1.00 69.56 405 GLN A CA 1
ATOM 3038 C C . GLN A 1 405 ? 1.707 23.755 14.176 1.00 69.56 405 GLN A C 1
ATOM 3040 O O . GLN A 1 405 ? 1.091 24.495 14.935 1.00 69.56 405 GLN A O 1
ATOM 3045 N N . ASP A 1 406 ? 1.092 22.849 13.404 1.00 80.88 406 ASP A N 1
ATOM 3046 C CA . ASP A 1 406 ? -0.366 22.665 13.319 1.00 80.88 406 ASP A CA 1
ATOM 3047 C C . ASP A 1 406 ? -0.732 21.166 13.204 1.00 80.88 406 ASP A C 1
ATOM 3049 O O . ASP A 1 406 ? -1.106 20.689 12.126 1.00 80.88 406 ASP A O 1
ATOM 3053 N N . PRO A 1 407 ? -0.565 20.367 14.277 1.00 86.56 407 PRO A N 1
ATOM 3054 C CA . PRO A 1 407 ? -1.042 18.987 14.297 1.00 86.56 407 PRO A CA 1
ATOM 3055 C C . PRO A 1 407 ? -2.576 18.939 14.316 1.00 86.56 407 PRO A C 1
ATOM 3057 O O . PRO A 1 407 ? -3.223 19.703 15.032 1.00 86.56 407 PRO A O 1
ATOM 3060 N N . LYS A 1 408 ? -3.175 17.989 13.591 1.00 92.75 408 LYS A N 1
ATOM 3061 C CA . LYS A 1 408 ? -4.608 17.679 13.722 1.00 92.75 408 LYS A CA 1
ATOM 3062 C C . LYS A 1 408 ? -4.829 16.616 14.782 1.00 92.75 408 LYS A C 1
ATOM 3064 O O . LYS A 1 408 ? -4.036 15.688 14.909 1.00 92.75 408 LYS A O 1
ATOM 3069 N N . ILE A 1 409 ? -5.915 16.747 15.540 1.00 91.81 409 ILE A N 1
ATOM 3070 C CA . ILE A 1 409 ? -6.226 15.839 16.643 1.00 91.81 409 ILE A CA 1
ATOM 3071 C C . ILE A 1 409 ? -7.290 14.842 16.182 1.00 91.81 409 ILE A C 1
ATOM 3073 O O . ILE A 1 409 ? -8.417 15.215 15.867 1.00 91.81 409 ILE A O 1
ATOM 3077 N N . ALA A 1 410 ? -6.929 13.563 16.156 1.00 93.75 410 ALA A N 1
ATOM 3078 C CA . ALA A 1 410 ? -7.862 12.462 16.004 1.00 93.75 410 ALA A CA 1
ATOM 3079 C C . ALA A 1 410 ? -8.425 12.082 17.376 1.00 93.75 410 ALA A C 1
ATOM 3081 O O . ALA A 1 410 ? -7.709 11.567 18.238 1.00 93.75 410 ALA A O 1
ATOM 3082 N N . LYS A 1 411 ? -9.719 12.324 17.558 1.00 91.25 411 LYS A N 1
ATOM 3083 C CA . LYS A 1 411 ? -10.447 12.044 18.797 1.00 91.25 411 LYS A CA 1
ATOM 3084 C C . LYS A 1 411 ? -11.213 10.720 18.742 1.00 91.25 411 LYS A C 1
ATOM 3086 O O . LYS A 1 411 ? -11.324 10.040 19.756 1.00 91.25 411 LYS A O 1
ATOM 3091 N N . GLY A 1 412 ? -11.645 10.299 17.553 1.00 92.75 412 GLY A N 1
ATOM 3092 C CA . GLY A 1 412 ? -12.585 9.193 17.376 1.00 92.75 412 GLY A CA 1
ATOM 3093 C C . GLY A 1 412 ? -14.032 9.630 17.658 1.00 92.75 412 GLY A C 1
ATOM 3094 O O . GLY A 1 412 ? -14.332 10.809 17.471 1.00 92.75 412 GLY A O 1
ATOM 3095 N N . PRO A 1 413 ? -14.932 8.710 18.057 1.00 94.50 413 PRO A N 1
ATOM 3096 C CA . PRO A 1 413 ? -16.320 9.050 18.384 1.00 94.50 413 PRO A CA 1
ATOM 3097 C C . PRO A 1 413 ? -16.400 9.976 19.611 1.00 94.50 413 PRO A C 1
ATOM 3099 O O . PRO A 1 413 ? -15.751 9.716 20.621 1.00 94.50 413 PRO A O 1
ATOM 3102 N N . GLU A 1 414 ? -17.203 11.043 19.533 1.00 92.12 414 GLU A N 1
ATOM 3103 C CA . GLU A 1 414 ? -17.354 12.026 20.624 1.00 92.12 414 GLU A CA 1
ATOM 3104 C C . GLU A 1 414 ? -18.787 12.074 21.166 1.00 92.12 414 GLU A C 1
ATOM 3106 O O . GLU A 1 414 ? -18.995 12.214 22.368 1.00 92.12 414 GLU A O 1
ATOM 3111 N N . THR A 1 415 ? -19.782 11.957 20.289 1.00 95.31 415 THR A N 1
ATOM 3112 C CA . THR A 1 415 ? -21.197 12.111 20.647 1.00 95.31 415 THR A CA 1
ATOM 3113 C C . THR A 1 415 ? -21.910 10.766 20.766 1.00 95.31 415 THR A C 1
ATOM 3115 O O . THR A 1 415 ? -21.509 9.788 20.139 1.00 95.31 415 THR A O 1
ATOM 3118 N N . ALA A 1 416 ? -23.029 10.707 21.497 1.00 95.38 416 ALA A N 1
ATOM 3119 C CA . ALA A 1 416 ? -23.874 9.507 21.552 1.00 95.38 416 ALA A CA 1
ATOM 3120 C C . ALA A 1 416 ? -24.242 8.987 20.146 1.00 95.38 416 ALA A C 1
ATOM 3122 O O . ALA A 1 416 ? -24.185 7.785 19.887 1.00 95.38 416 ALA A O 1
ATOM 3123 N N . ALA A 1 417 ? -24.526 9.897 19.208 1.00 95.19 417 ALA A N 1
ATOM 3124 C CA . ALA A 1 417 ? -24.802 9.562 17.814 1.00 95.19 417 ALA A CA 1
ATOM 3125 C C . ALA A 1 417 ? -23.596 8.914 17.107 1.00 95.19 417 ALA A C 1
ATOM 3127 O O . ALA A 1 417 ? -23.777 7.956 16.355 1.00 95.19 417 ALA A O 1
ATOM 3128 N N . ASP A 1 418 ? -22.373 9.381 17.376 1.00 95.94 418 ASP A N 1
ATOM 3129 C CA . ASP A 1 418 ? -21.149 8.758 16.862 1.00 95.94 418 ASP A CA 1
ATOM 3130 C C . ASP A 1 418 ? -21.001 7.322 17.369 1.00 95.94 418 ASP A C 1
ATOM 3132 O O . ASP A 1 418 ? -20.730 6.409 16.589 1.00 95.94 418 ASP A O 1
ATOM 3136 N N . TYR A 1 419 ? -21.216 7.097 18.666 1.00 97.12 419 TYR A N 1
ATOM 3137 C CA . TYR A 1 419 ? -21.111 5.764 19.259 1.00 97.12 419 TYR A CA 1
ATOM 3138 C C . TYR A 1 419 ? -22.144 4.791 18.696 1.00 97.12 419 TYR A C 1
ATOM 3140 O O . TYR A 1 419 ? -21.785 3.667 18.334 1.00 97.12 419 TYR A O 1
ATOM 3148 N N . VAL A 1 420 ? -23.401 5.228 18.556 1.00 96.75 420 VAL A N 1
ATOM 3149 C CA . VAL A 1 420 ? -24.456 4.434 17.907 1.00 96.75 420 VAL A CA 1
ATOM 3150 C C . VAL A 1 420 ? -24.045 4.093 16.483 1.00 96.75 420 VAL A C 1
ATOM 3152 O O . VAL A 1 420 ? -24.043 2.923 16.106 1.00 96.75 420 VAL A O 1
ATOM 3155 N N . ARG A 1 421 ? -23.625 5.091 15.706 1.00 96.19 421 ARG A N 1
ATOM 3156 C CA . ARG A 1 421 ? -23.198 4.900 14.322 1.00 96.19 421 ARG A CA 1
ATOM 3157 C C . ARG A 1 421 ? -22.041 3.907 14.209 1.00 96.19 421 ARG A C 1
ATOM 3159 O O . ARG A 1 421 ? -22.081 3.002 13.378 1.00 96.19 421 ARG A O 1
ATOM 3166 N N . LEU A 1 422 ? -21.023 4.043 15.057 1.00 96.50 422 LEU A N 1
ATOM 3167 C CA . LEU A 1 422 ? -19.857 3.166 15.045 1.00 96.50 422 LEU A CA 1
ATOM 3168 C C . LEU A 1 422 ? -20.227 1.726 15.415 1.00 96.50 422 LEU A C 1
ATOM 3170 O O . LEU A 1 422 ? -19.847 0.798 14.703 1.00 96.50 422 LEU A O 1
ATOM 3174 N N . LEU A 1 423 ? -20.958 1.531 16.512 1.00 97.06 423 LEU A N 1
ATOM 3175 C CA . LEU A 1 423 ? -21.294 0.201 17.015 1.00 97.06 423 LEU A CA 1
ATOM 3176 C C . LEU A 1 423 ? -22.335 -0.494 16.128 1.00 97.06 423 LEU A C 1
ATOM 3178 O O . LEU A 1 423 ? -22.100 -1.596 15.639 1.00 97.06 423 LEU A O 1
ATOM 3182 N N . ARG A 1 424 ? -23.474 0.158 15.903 1.00 96.12 424 ARG A N 1
ATOM 3183 C CA . ARG A 1 424 ? -24.660 -0.418 15.262 1.00 96.12 424 ARG A CA 1
ATOM 3184 C C . ARG A 1 424 ? -24.565 -0.421 13.744 1.00 96.12 424 ARG A C 1
ATOM 3186 O O . ARG A 1 424 ? -24.761 -1.458 13.116 1.00 96.12 424 ARG A O 1
ATOM 3193 N N . ASP A 1 425 ? -24.276 0.740 13.162 1.00 95.06 425 ASP A N 1
ATOM 3194 C CA . ASP A 1 425 ? -24.437 0.961 11.720 1.00 95.06 425 ASP A CA 1
ATOM 3195 C C . ASP A 1 425 ? -23.197 0.543 10.922 1.00 95.06 425 ASP A C 1
ATOM 3197 O O . ASP A 1 425 ? -23.310 0.208 9.743 1.00 95.06 425 ASP A O 1
ATOM 3201 N N . LEU A 1 426 ? -22.025 0.509 11.568 1.00 94.69 426 LEU A N 1
ATOM 3202 C CA . LEU A 1 426 ? -20.770 0.075 10.953 1.00 94.69 426 LEU A CA 1
ATOM 3203 C C . LEU A 1 426 ? -20.320 -1.299 11.451 1.00 94.69 426 LEU A C 1
ATOM 3205 O O . LEU A 1 426 ? -20.207 -2.228 10.651 1.00 94.69 426 LEU A O 1
ATOM 3209 N N . LYS A 1 427 ? -20.060 -1.464 12.755 1.00 94.31 427 LYS A N 1
ATOM 3210 C CA . LYS A 1 427 ? -19.472 -2.711 13.279 1.00 94.31 427 LYS A CA 1
ATOM 3211 C C . LYS A 1 427 ? -20.453 -3.882 13.316 1.00 94.31 427 LYS A C 1
ATOM 3213 O O . LYS A 1 427 ? -20.046 -5.002 13.030 1.00 94.31 427 LYS A O 1
ATOM 3218 N N . LEU A 1 428 ? -21.727 -3.628 13.607 1.00 94.19 428 LEU A N 1
ATOM 3219 C CA . LEU A 1 428 ? -22.785 -4.643 13.664 1.00 94.19 428 LEU A CA 1
ATOM 3220 C C . LEU A 1 428 ? -23.749 -4.577 12.470 1.00 94.19 428 LEU A C 1
ATOM 3222 O O . LEU A 1 428 ? -24.825 -5.173 12.510 1.00 94.19 428 LEU A O 1
ATOM 3226 N N . ARG A 1 429 ? -23.354 -3.911 11.375 1.00 92.38 429 ARG A N 1
ATOM 3227 C CA . ARG A 1 429 ? -24.189 -3.702 10.179 1.00 92.38 429 ARG A CA 1
ATOM 3228 C C . ARG A 1 429 ? -24.841 -4.987 9.665 1.00 92.38 429 ARG A C 1
ATOM 3230 O O . ARG A 1 429 ? -26.015 -4.988 9.309 1.00 92.38 429 ARG A O 1
ATOM 3237 N N . ALA A 1 430 ? -24.084 -6.085 9.643 1.00 88.50 430 ALA A N 1
ATOM 3238 C CA . ALA A 1 430 ? -24.544 -7.383 9.148 1.00 88.50 430 ALA A CA 1
ATOM 3239 C C . ALA A 1 430 ? -25.641 -8.029 10.013 1.00 88.50 430 ALA A C 1
ATOM 3241 O O . ALA A 1 430 ? -26.343 -8.913 9.530 1.00 88.50 430 ALA A O 1
ATOM 3242 N N . PHE A 1 431 ? -25.796 -7.581 11.260 1.00 90.50 431 PHE A N 1
ATOM 3243 C CA . PHE A 1 431 ? -26.735 -8.126 12.236 1.00 90.50 431 PHE A CA 1
ATOM 3244 C C . PHE A 1 431 ? -27.893 -7.179 12.539 1.00 90.50 431 PHE A C 1
ATOM 3246 O O . PHE A 1 431 ? -28.651 -7.433 13.467 1.00 90.50 431 PHE A O 1
ATOM 3253 N N . ARG A 1 432 ? -28.062 -6.093 11.772 1.00 90.62 432 ARG A N 1
ATOM 3254 C CA . ARG A 1 432 ? -29.066 -5.051 12.042 1.00 90.62 432 ARG A CA 1
ATOM 3255 C C . ARG A 1 432 ? -30.476 -5.574 12.380 1.00 90.62 432 ARG A C 1
ATOM 3257 O O . ARG A 1 432 ? -31.064 -5.003 13.294 1.00 90.62 432 ARG A O 1
ATOM 3264 N N . PRO A 1 433 ? -31.010 -6.630 11.728 1.00 89.75 433 PRO A N 1
ATOM 3265 C CA . PRO A 1 433 ? -32.332 -7.177 12.060 1.00 89.75 433 PRO A CA 1
ATOM 3266 C C . PRO A 1 433 ? -32.431 -7.847 13.440 1.00 89.75 433 PRO A C 1
ATOM 3268 O O . PRO A 1 433 ? -33.530 -8.026 13.948 1.00 89.75 433 PRO A O 1
ATOM 3271 N N . LEU A 1 434 ? -31.298 -8.236 14.027 1.00 91.19 434 LEU A N 1
ATOM 3272 C CA . LEU A 1 434 ? -31.187 -8.967 15.296 1.00 91.19 434 LEU A CA 1
ATOM 3273 C C . LEU A 1 434 ? -30.809 -8.056 16.471 1.00 91.19 434 LEU A C 1
ATOM 3275 O O . LEU A 1 434 ? -30.559 -8.535 17.576 1.00 91.19 434 LEU A O 1
ATOM 3279 N N . LEU A 1 435 ? -30.713 -6.753 16.213 1.00 93.69 435 LEU A N 1
ATOM 3280 C CA . LEU A 1 435 ? -30.322 -5.740 17.180 1.00 93.69 435 LEU A CA 1
ATOM 3281 C C . LEU A 1 435 ? -31.545 -5.030 17.781 1.00 93.69 435 LEU A C 1
ATOM 3283 O O . LEU A 1 435 ? -32.630 -5.073 17.195 1.00 93.69 435 LEU A O 1
ATOM 3287 N N . PRO A 1 436 ? -31.364 -4.308 18.902 1.00 93.19 436 PRO A N 1
ATOM 3288 C CA . PRO A 1 436 ? -32.439 -3.559 19.542 1.00 93.19 436 PRO A CA 1
ATOM 3289 C C . PRO A 1 436 ? -33.111 -2.538 18.607 1.00 93.19 436 PRO A C 1
ATOM 3291 O O . PRO A 1 436 ? -32.443 -1.996 17.710 1.00 93.19 436 PRO A O 1
ATOM 3294 N N . PRO A 1 437 ? -34.403 -2.225 18.822 1.00 89.56 437 PRO A N 1
ATOM 3295 C CA . PRO A 1 437 ? -35.120 -1.189 18.085 1.00 89.56 437 PRO A CA 1
ATOM 3296 C C . PRO A 1 437 ? -34.506 0.205 18.288 1.00 89.56 437 PRO A C 1
ATOM 3298 O O . PRO A 1 437 ? -33.896 0.506 19.312 1.00 89.56 437 PRO A O 1
ATOM 3301 N N . ASP A 1 438 ? -34.701 1.089 17.306 1.00 87.12 438 ASP A N 1
ATOM 3302 C CA . ASP A 1 438 ? -34.049 2.407 17.246 1.00 87.12 438 ASP A CA 1
ATOM 3303 C C . ASP A 1 438 ? -34.192 3.298 18.494 1.00 87.12 438 ASP A C 1
ATOM 3305 O O . ASP A 1 438 ? -33.185 3.904 18.864 1.00 87.12 438 ASP A O 1
ATOM 3309 N N . PRO A 1 439 ? -35.349 3.370 19.186 1.00 89.38 439 PRO A N 1
ATOM 3310 C CA . PRO A 1 439 ? -35.485 4.200 20.385 1.00 89.38 439 PRO A CA 1
ATOM 3311 C C . PRO A 1 439 ? -34.550 3.799 21.534 1.00 89.38 439 PRO A C 1
ATOM 3313 O O . PRO A 1 439 ? -34.187 4.637 22.351 1.00 89.38 439 PRO A O 1
ATOM 3316 N N . GLU A 1 440 ? -34.135 2.532 21.613 1.00 91.56 440 GLU A N 1
ATOM 3317 C CA . GLU A 1 440 ? -33.268 2.059 22.701 1.00 91.56 440 GLU A CA 1
ATOM 3318 C C . GLU A 1 440 ? -31.796 2.442 22.496 1.00 91.56 440 GLU A C 1
ATOM 3320 O O . GLU A 1 440 ? -31.011 2.471 23.447 1.00 91.56 440 GLU A O 1
ATOM 3325 N N . TRP A 1 441 ? -31.415 2.785 21.263 1.00 94.56 441 TRP A N 1
ATOM 3326 C CA . TRP A 1 441 ? -30.039 3.138 20.925 1.00 94.56 441 TRP A CA 1
ATOM 3327 C C . TRP A 1 441 ? -29.610 4.508 21.441 1.00 94.56 441 TRP A C 1
ATOM 3329 O O . TRP A 1 441 ? -28.412 4.718 21.605 1.00 94.56 441 TRP A O 1
ATOM 3339 N N . GLU A 1 442 ? -30.545 5.409 21.746 1.00 92.19 442 GLU A N 1
ATOM 3340 C CA . GLU A 1 442 ? -30.233 6.701 22.370 1.00 92.19 442 GLU A CA 1
ATOM 3341 C C . GLU A 1 442 ? -29.541 6.486 23.724 1.00 92.19 442 GLU A C 1
ATOM 3343 O O . GLU A 1 442 ? -28.401 6.909 23.914 1.00 92.19 442 GLU A O 1
ATOM 3348 N N . ARG A 1 443 ? -30.149 5.673 24.596 1.00 93.31 443 ARG A N 1
ATOM 3349 C CA . ARG A 1 443 ? -29.589 5.308 25.905 1.00 93.31 443 ARG A CA 1
ATOM 3350 C C . ARG A 1 443 ? -28.261 4.548 25.800 1.00 93.31 443 ARG A C 1
ATOM 3352 O O . ARG A 1 443 ? -27.353 4.768 26.603 1.00 93.31 443 ARG A O 1
ATOM 3359 N N . ILE A 1 444 ? -28.140 3.629 24.838 1.00 95.06 444 ILE A N 1
ATOM 3360 C CA . ILE A 1 444 ? -26.886 2.890 24.599 1.00 95.06 444 ILE A CA 1
ATOM 3361 C C . ILE A 1 444 ? -25.780 3.864 24.175 1.00 95.06 444 ILE A C 1
ATOM 3363 O O . ILE A 1 444 ? -24.666 3.797 24.694 1.00 95.06 444 ILE A O 1
ATOM 3367 N N . GLY A 1 445 ? -26.095 4.787 23.264 1.00 95.12 445 GLY A N 1
ATOM 3368 C CA . GLY A 1 445 ? -25.185 5.829 22.801 1.00 95.12 445 GLY A CA 1
ATOM 3369 C C . GLY A 1 445 ? -24.715 6.744 23.926 1.00 95.12 445 GLY A C 1
ATOM 3370 O O . GLY A 1 445 ? -23.517 6.989 24.033 1.00 95.12 445 GLY A O 1
ATOM 3371 N N . GLU A 1 446 ? -25.631 7.205 24.781 1.00 94.88 446 GLU A N 1
ATOM 3372 C CA . GLU A 1 446 ? -25.310 8.008 25.969 1.00 94.88 446 GLU A CA 1
ATOM 3373 C C . GLU A 1 446 ? -24.373 7.255 26.915 1.00 94.88 446 GLU A C 1
ATOM 3375 O O . GLU A 1 446 ? -23.337 7.782 27.299 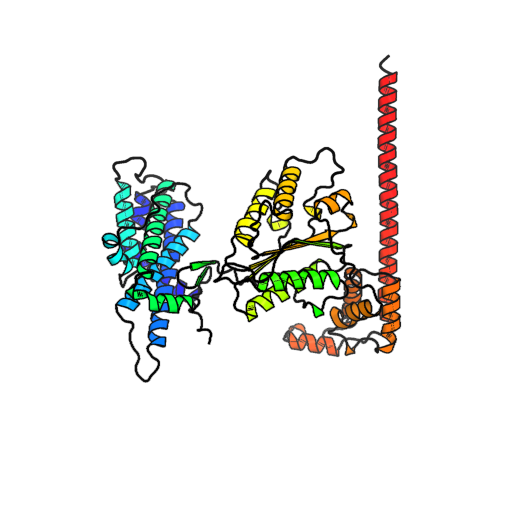1.00 94.88 446 GLU A O 1
ATOM 3380 N N . THR A 1 447 ? -24.663 5.982 27.201 1.00 94.44 447 THR A N 1
ATOM 3381 C CA . THR A 1 447 ? -23.823 5.157 28.086 1.00 94.44 447 THR A CA 1
ATOM 3382 C C . THR A 1 447 ? -22.401 4.990 27.532 1.00 94.44 447 THR A C 1
ATOM 3384 O O . THR A 1 447 ? -21.419 5.079 28.269 1.00 94.44 447 THR A O 1
ATOM 3387 N N . LEU A 1 448 ? -22.272 4.762 26.221 1.00 94.25 448 LEU A N 1
ATOM 3388 C CA . LEU A 1 448 ? -20.976 4.664 25.543 1.00 94.25 448 LEU A CA 1
ATOM 3389 C C . LEU A 1 448 ? -20.218 6.003 25.555 1.00 94.25 448 LEU A C 1
ATOM 3391 O O . LEU A 1 448 ? -18.999 6.009 25.742 1.00 94.25 448 LEU A O 1
ATOM 3395 N N . ALA A 1 449 ? -20.935 7.116 25.371 1.00 93.88 449 ALA A N 1
ATOM 3396 C CA . ALA A 1 449 ? -20.376 8.463 25.395 1.00 93.88 449 ALA A CA 1
ATOM 3397 C C . ALA A 1 449 ? -19.901 8.870 26.795 1.00 93.88 449 ALA A C 1
ATOM 3399 O O . ALA A 1 449 ? -18.777 9.350 26.932 1.00 93.88 449 ALA A O 1
ATOM 3400 N N . ASP A 1 450 ? -20.696 8.596 27.830 1.00 94.06 450 ASP A N 1
ATOM 3401 C CA . ASP A 1 450 ? -20.349 8.839 29.234 1.00 94.06 450 ASP A CA 1
ATOM 3402 C C . ASP A 1 450 ? -19.114 8.035 29.663 1.00 94.06 450 ASP A C 1
ATOM 3404 O O . ASP A 1 450 ? -18.295 8.497 30.460 1.00 94.06 450 ASP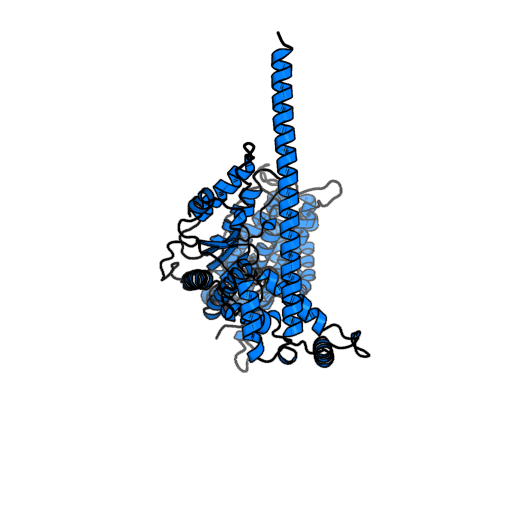 A O 1
ATOM 3408 N N . ALA A 1 451 ? -18.949 6.832 29.106 1.00 91.19 451 ALA A N 1
ATOM 3409 C CA . ALA A 1 451 ? -17.771 5.999 29.316 1.00 91.19 451 ALA A CA 1
ATOM 3410 C C . ALA A 1 451 ? -16.541 6.445 28.497 1.00 91.19 451 ALA A C 1
ATOM 3412 O O . ALA A 1 451 ? -15.451 5.919 28.728 1.00 91.19 451 ALA A O 1
ATOM 3413 N N . ALA A 1 452 ? -16.697 7.394 27.563 1.00 90.38 452 ALA A N 1
ATOM 3414 C CA . ALA A 1 452 ? -15.644 7.935 26.698 1.00 90.38 452 ALA A CA 1
ATOM 3415 C C . ALA A 1 452 ? -14.783 6.848 26.019 1.00 90.38 452 ALA A C 1
ATOM 3417 O O . ALA A 1 452 ? -13.550 6.930 25.974 1.00 90.38 452 ALA A O 1
ATOM 3418 N N . LEU A 1 453 ? -15.432 5.789 25.526 1.00 90.56 453 LEU A N 1
ATOM 3419 C CA . LEU A 1 453 ? -14.744 4.615 24.996 1.00 90.56 453 LEU A CA 1
ATOM 3420 C C . LEU A 1 453 ? -14.003 4.908 23.685 1.00 90.56 453 LEU A C 1
ATOM 3422 O O . LEU A 1 453 ? -14.521 5.517 22.755 1.00 90.56 453 LEU A O 1
ATOM 3426 N N . SER A 1 454 ? -12.791 4.370 23.542 1.00 91.50 454 SER A N 1
ATOM 3427 C CA . SER A 1 454 ? -12.081 4.452 22.259 1.00 91.50 454 SER A CA 1
ATOM 3428 C C . SER A 1 454 ? -12.809 3.669 21.156 1.00 91.50 454 SER A C 1
ATOM 3430 O O . SER A 1 454 ? -13.493 2.676 21.410 1.00 91.50 454 SER A O 1
ATOM 3432 N N . GLY A 1 455 ? -12.582 4.022 19.889 1.00 91.56 455 GLY A N 1
ATOM 3433 C CA . GLY A 1 455 ? -13.120 3.245 18.766 1.00 91.56 455 GLY A CA 1
ATOM 3434 C C . GLY A 1 455 ? -12.657 1.777 18.761 1.00 91.56 455 GLY A C 1
ATOM 3435 O O . GLY A 1 455 ? -13.390 0.894 18.313 1.00 91.56 455 GLY A O 1
ATOM 3436 N N . ARG A 1 456 ? -11.467 1.488 19.315 1.00 90.81 456 ARG A N 1
ATOM 3437 C CA . ARG A 1 456 ? -10.977 0.114 19.539 1.00 90.81 456 ARG A CA 1
ATOM 3438 C C . ARG A 1 456 ? -11.816 -0.627 20.582 1.00 90.81 456 ARG A C 1
ATOM 3440 O O . ARG A 1 456 ? -12.145 -1.788 20.356 1.00 90.81 456 ARG A O 1
ATOM 3447 N N . ALA A 1 457 ? -12.169 0.035 21.682 1.00 91.94 457 ALA A N 1
ATOM 3448 C CA . ALA A 1 457 ? -13.039 -0.530 22.709 1.00 91.94 457 ALA A CA 1
ATOM 3449 C C . ALA A 1 457 ? -14.422 -0.866 22.135 1.00 91.94 457 ALA A C 1
ATOM 3451 O O . ALA A 1 457 ? -14.900 -1.989 22.284 1.00 91.94 457 ALA A O 1
ATOM 3452 N N . VAL A 1 458 ? -15.012 0.059 21.370 1.00 95.00 458 VAL A N 1
ATOM 3453 C CA . VAL A 1 458 ? -16.291 -0.175 20.679 1.00 95.00 458 VAL A CA 1
ATOM 3454 C C . VAL A 1 458 ? -16.197 -1.362 19.714 1.00 95.00 458 VAL A C 1
ATOM 3456 O O . VAL A 1 458 ? -17.097 -2.196 19.676 1.00 95.00 458 VAL A O 1
ATOM 3459 N N . ALA A 1 459 ? -15.095 -1.496 18.969 1.00 93.50 459 ALA A N 1
ATOM 3460 C CA . ALA A 1 459 ? -14.879 -2.647 18.092 1.00 93.50 459 ALA A CA 1
ATOM 3461 C C . ALA A 1 459 ? -14.770 -3.975 18.865 1.00 93.50 459 ALA A C 1
ATOM 3463 O O . ALA A 1 459 ? -15.285 -4.990 18.400 1.00 93.50 459 ALA A O 1
ATOM 3464 N N . ALA A 1 460 ? -14.138 -3.977 20.042 1.00 93.62 460 ALA A N 1
ATOM 3465 C CA . ALA A 1 460 ? -14.053 -5.157 20.899 1.00 93.62 460 ALA A CA 1
ATOM 3466 C C . ALA A 1 460 ? -15.427 -5.560 21.461 1.00 93.62 460 ALA A C 1
ATOM 3468 O O . ALA A 1 460 ? -15.764 -6.743 21.458 1.00 93.62 460 ALA A O 1
ATOM 3469 N N . ILE A 1 461 ? -16.234 -4.584 21.891 1.00 95.81 461 ILE A N 1
ATOM 3470 C CA . ILE A 1 461 ? -17.622 -4.800 22.330 1.00 95.81 461 ILE A CA 1
ATOM 3471 C C . ILE A 1 461 ? -18.456 -5.373 21.180 1.00 95.81 461 ILE A C 1
ATOM 3473 O O . ILE A 1 461 ? -19.118 -6.394 21.351 1.00 95.81 461 ILE A O 1
ATOM 3477 N N . ALA A 1 462 ? -18.363 -4.779 19.987 1.00 96.38 462 ALA A N 1
ATOM 3478 C CA . ALA A 1 462 ? -19.059 -5.271 18.802 1.00 96.38 462 ALA A CA 1
ATOM 3479 C C . ALA A 1 462 ? -18.675 -6.719 18.466 1.00 96.38 462 ALA A C 1
ATOM 3481 O O . ALA A 1 462 ? -19.544 -7.523 18.153 1.00 96.38 462 ALA A O 1
ATOM 3482 N N . GLY A 1 463 ? -17.389 -7.070 18.575 1.00 94.69 463 GLY A N 1
ATOM 3483 C CA . GLY A 1 463 ? -16.915 -8.436 18.352 1.00 94.69 463 GLY A CA 1
ATOM 3484 C C . GLY A 1 463 ? -17.527 -9.452 19.321 1.00 94.69 463 GLY A C 1
ATOM 3485 O O . GLY A 1 463 ? -17.887 -10.545 18.900 1.00 94.69 463 GLY A O 1
ATOM 3486 N N . ARG A 1 464 ? -17.705 -9.087 20.598 1.00 94.69 464 ARG A N 1
ATOM 3487 C CA . ARG A 1 464 ? -18.365 -9.954 21.593 1.00 94.69 464 ARG A CA 1
ATOM 3488 C C . ARG A 1 464 ? -19.849 -10.132 21.306 1.00 94.69 464 ARG A C 1
ATOM 3490 O O . ARG A 1 464 ? -20.336 -11.253 21.364 1.00 94.69 464 ARG A O 1
ATOM 3497 N N . ILE A 1 465 ? -20.538 -9.047 20.956 1.00 95.12 465 ILE A N 1
ATOM 3498 C CA . ILE A 1 465 ? -21.953 -9.097 20.569 1.00 95.12 465 ILE A CA 1
ATOM 3499 C C . ILE A 1 465 ? -22.119 -9.967 19.318 1.00 95.12 465 ILE A C 1
ATOM 3501 O O . ILE A 1 465 ? -22.973 -10.842 19.298 1.00 95.12 465 ILE A O 1
ATOM 3505 N N . ALA A 1 466 ? -21.277 -9.779 18.298 1.00 92.62 466 ALA A N 1
ATOM 3506 C CA . ALA A 1 466 ? -21.298 -10.594 17.085 1.00 92.62 466 ALA A CA 1
ATOM 3507 C C . ALA A 1 466 ? -21.040 -12.081 17.373 1.00 92.62 466 ALA A C 1
ATOM 3509 O O . ALA A 1 466 ? -21.740 -12.927 16.827 1.00 92.62 466 ALA A O 1
ATOM 3510 N N . ALA A 1 467 ? -20.079 -12.394 18.248 1.00 91.38 467 ALA A N 1
ATOM 3511 C CA . ALA A 1 467 ? -19.809 -13.767 18.661 1.00 91.38 467 ALA A CA 1
ATOM 3512 C C . ALA A 1 467 ? -21.010 -14.396 19.385 1.00 91.38 467 ALA A C 1
ATOM 3514 O O . ALA A 1 467 ? -21.348 -15.533 19.096 1.00 91.38 467 ALA A O 1
ATOM 3515 N N . GLU A 1 468 ? -21.685 -13.655 20.270 1.00 92.56 468 GLU A N 1
ATOM 3516 C CA . GLU A 1 468 ? -22.894 -14.131 20.957 1.00 92.56 468 GLU A CA 1
ATOM 3517 C C . GLU A 1 468 ? -24.070 -14.339 19.992 1.00 92.56 468 GLU A C 1
ATOM 3519 O O . GLU A 1 468 ? -24.756 -15.355 20.063 1.00 92.56 468 GLU A O 1
ATOM 3524 N N . LEU A 1 469 ? -24.275 -13.414 19.048 1.00 90.12 469 LEU A N 1
ATOM 3525 C CA . LEU A 1 469 ? -25.290 -13.543 17.997 1.00 90.12 469 LEU A CA 1
ATOM 3526 C C . LEU A 1 469 ? -25.080 -14.813 17.157 1.00 90.12 469 LEU A C 1
ATOM 3528 O O . LEU A 1 469 ? -26.049 -15.425 16.713 1.00 90.12 469 LEU A O 1
ATOM 3532 N N . GLN A 1 470 ? -23.819 -15.192 16.939 1.00 87.06 470 GLN A N 1
ATOM 3533 C CA . GLN A 1 470 ? -23.403 -16.349 16.145 1.00 87.06 470 GLN A CA 1
ATOM 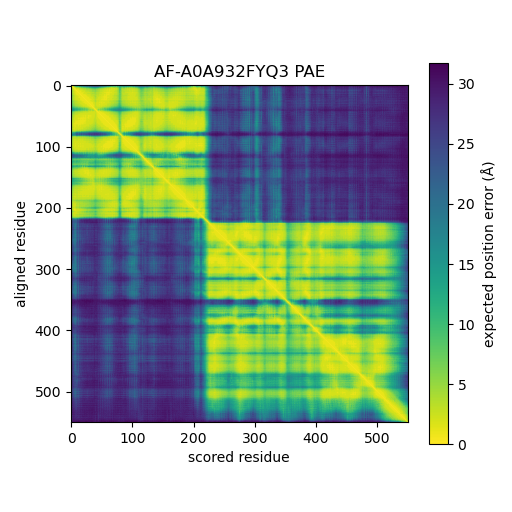3534 C C . GLN A 1 470 ? -23.151 -17.614 16.978 1.00 87.06 470 GLN A C 1
ATOM 3536 O O . GLN A 1 470 ? -22.734 -18.620 16.408 1.00 87.06 470 GLN A O 1
ATOM 3541 N N . ASP A 1 471 ? -23.399 -17.592 18.290 1.00 89.06 471 ASP A N 1
ATOM 3542 C CA . ASP A 1 471 ? -23.229 -18.752 19.173 1.00 89.06 471 ASP A CA 1
ATOM 3543 C C . ASP A 1 471 ? -24.414 -19.721 19.014 1.00 89.06 471 ASP A C 1
ATOM 3545 O O . ASP A 1 471 ? -25.359 -19.788 19.816 1.00 89.06 471 ASP A O 1
ATOM 3549 N N . VAL A 1 472 ? -24.407 -20.404 17.869 1.00 87.12 472 VAL A N 1
ATOM 3550 C CA . VAL A 1 472 ? -25.469 -21.280 17.379 1.00 87.12 472 VAL A CA 1
ATOM 3551 C C . VAL A 1 472 ? -24.859 -22.574 16.855 1.00 87.12 472 VAL A C 1
ATOM 3553 O O . VAL A 1 472 ? -23.766 -22.574 16.296 1.00 87.12 472 VAL A O 1
ATOM 3556 N N . GLU A 1 473 ? -25.565 -23.686 17.050 1.00 86.69 473 GLU A N 1
ATOM 3557 C CA . GLU A 1 473 ? -25.121 -24.993 16.564 1.00 86.69 473 GLU A CA 1
ATOM 3558 C C . GLU A 1 473 ? -25.156 -25.027 15.032 1.00 86.69 473 GLU A C 1
ATOM 3560 O O . GLU A 1 473 ? -26.111 -24.540 14.416 1.00 86.69 473 GLU A O 1
ATOM 3565 N N . GLU A 1 474 ? -24.117 -25.583 14.402 1.00 88.38 474 GLU A N 1
ATOM 3566 C CA . GLU A 1 474 ? -24.049 -25.611 12.947 1.00 88.38 474 GLU A CA 1
ATOM 3567 C C . GLU A 1 474 ? -25.137 -26.524 12.354 1.00 88.38 474 GLU A C 1
ATOM 3569 O O . GLU A 1 474 ? -25.293 -27.675 12.777 1.00 88.38 474 GLU A O 1
ATOM 3574 N N . PRO A 1 475 ? -25.873 -26.071 11.322 1.00 87.00 475 PRO A N 1
ATOM 3575 C CA . PRO A 1 475 ? -26.903 -26.895 10.710 1.00 87.00 475 PRO A CA 1
ATOM 3576 C C . PRO A 1 475 ? -26.306 -28.112 9.978 1.00 87.00 475 PRO A C 1
ATOM 3578 O O . PRO A 1 475 ? -25.150 -28.090 9.534 1.00 87.00 475 PRO A O 1
ATOM 3581 N N . PRO A 1 476 ? -27.085 -29.192 9.781 1.00 89.25 476 PRO A N 1
ATOM 3582 C CA . PRO A 1 476 ? -26.614 -30.375 9.071 1.00 89.25 476 PRO A CA 1
ATOM 3583 C C . PRO A 1 476 ? -26.054 -30.034 7.684 1.00 89.25 476 PRO A C 1
ATOM 3585 O O . PRO A 1 476 ? -26.710 -29.388 6.871 1.00 89.25 476 PRO A O 1
ATOM 3588 N N . GLY A 1 477 ? -24.831 -30.491 7.402 1.00 89.62 477 GLY A N 1
ATOM 3589 C CA . GLY A 1 477 ? -24.160 -30.239 6.123 1.00 89.62 477 GLY A CA 1
ATOM 3590 C C . GLY A 1 477 ? -23.467 -28.877 6.007 1.00 89.62 477 GLY A C 1
ATOM 3591 O O . GLY A 1 477 ? -22.879 -28.616 4.960 1.00 89.62 477 GLY A O 1
ATOM 3592 N N . PHE A 1 478 ? -23.453 -28.052 7.065 1.00 90.69 478 PHE A N 1
ATOM 3593 C CA . PHE A 1 478 ? -22.859 -26.708 7.067 1.00 90.69 478 PHE A CA 1
ATOM 3594 C C . PHE A 1 478 ? -21.463 -26.650 6.441 1.00 90.69 478 PHE A C 1
ATOM 3596 O O . PHE A 1 478 ? -21.197 -25.816 5.584 1.00 90.69 478 PHE A O 1
ATOM 3603 N N . PHE A 1 479 ? -20.566 -27.575 6.790 1.00 91.50 479 PHE A N 1
ATOM 3604 C CA . PHE A 1 479 ? -19.191 -27.551 6.282 1.00 91.50 479 PHE A CA 1
ATOM 3605 C C . PHE A 1 479 ? -19.080 -27.770 4.764 1.00 91.50 479 PHE A C 1
ATOM 3607 O O . PHE A 1 479 ? -18.130 -27.266 4.159 1.00 91.50 479 PHE A O 1
ATOM 3614 N N . ALA A 1 480 ? -20.060 -28.442 4.152 1.00 93.31 480 ALA A N 1
ATOM 3615 C CA . ALA A 1 480 ? -20.125 -28.701 2.714 1.00 93.31 480 ALA A CA 1
ATOM 3616 C C . ALA A 1 480 ? -20.825 -27.584 1.914 1.00 93.31 480 ALA A C 1
ATOM 3618 O O . ALA A 1 480 ? -20.725 -27.577 0.689 1.00 93.31 480 ALA A O 1
ATOM 3619 N N . MET A 1 481 ? -21.500 -26.645 2.587 1.00 92.94 481 MET A N 1
ATOM 3620 C CA . MET A 1 481 ? -22.148 -25.492 1.956 1.00 92.94 481 MET A CA 1
ATOM 3621 C C . MET A 1 481 ? -21.120 -24.507 1.373 1.00 92.94 481 MET A C 1
ATOM 3623 O O . MET A 1 481 ? -19.985 -24.379 1.864 1.00 92.94 481 MET A O 1
ATOM 3627 N N . SER A 1 482 ? -21.530 -23.775 0.338 1.00 92.56 482 SER A N 1
ATOM 3628 C CA . SER A 1 482 ? -20.799 -22.622 -0.192 1.00 92.56 482 SER A CA 1
ATOM 3629 C C . SER A 1 482 ? -20.702 -21.496 0.845 1.00 92.56 482 SER A C 1
ATOM 3631 O O . SER A 1 482 ? -21.369 -21.503 1.880 1.00 92.56 482 SER A O 1
ATOM 3633 N N . TYR A 1 483 ? -19.830 -20.517 0.598 1.00 85.75 483 TYR A N 1
ATOM 3634 C CA . TYR A 1 483 ? -19.639 -19.398 1.524 1.00 85.75 483 TYR A CA 1
ATOM 3635 C C . TYR A 1 483 ? -20.921 -18.572 1.725 1.00 85.75 483 TYR A C 1
ATOM 3637 O O . TYR A 1 483 ? -21.242 -18.206 2.853 1.00 85.75 483 TYR A O 1
ATOM 3645 N N . GLU A 1 484 ? -21.669 -18.315 0.650 1.00 87.38 484 GLU A N 1
ATOM 3646 C CA . GLU A 1 484 ? -22.921 -17.552 0.712 1.00 87.38 484 GLU A CA 1
ATOM 3647 C C . GLU A 1 484 ? -24.001 -18.310 1.496 1.00 87.38 484 GLU A C 1
ATOM 3649 O O . GLU A 1 484 ? -24.605 -17.738 2.402 1.00 87.38 484 GLU A O 1
ATOM 3654 N N . GLU A 1 485 ? -24.152 -19.614 1.246 1.00 88.62 485 GLU A N 1
ATOM 3655 C CA . GLU A 1 485 ? -25.082 -20.482 1.984 1.00 88.62 485 GLU A CA 1
ATOM 3656 C C . GLU A 1 485 ? -24.734 -20.557 3.480 1.00 88.62 485 GLU A C 1
ATOM 3658 O O . GLU A 1 485 ? -25.622 -20.500 4.327 1.00 88.62 485 GLU A O 1
ATOM 3663 N N . LYS A 1 486 ? -23.442 -20.613 3.835 1.00 88.62 486 LYS A N 1
ATOM 3664 C CA . LYS A 1 486 ? -22.997 -20.566 5.241 1.00 88.62 486 LYS A CA 1
ATOM 3665 C C . LYS A 1 486 ? -23.403 -19.262 5.923 1.00 88.62 486 LYS A C 1
ATOM 3667 O O . LYS A 1 486 ? -23.844 -19.283 7.070 1.00 88.62 486 LYS A O 1
ATOM 3672 N N . LEU A 1 487 ? -23.242 -18.128 5.239 1.00 83.19 487 LEU A N 1
ATOM 3673 C CA . LEU A 1 487 ? -23.624 -16.824 5.783 1.00 83.19 487 LEU A CA 1
ATOM 3674 C C . LEU A 1 487 ? -25.133 -16.719 6.010 1.00 83.19 487 LEU A C 1
ATOM 3676 O O . LEU A 1 487 ? -25.553 -16.146 7.013 1.00 83.19 487 LEU A O 1
ATOM 3680 N N . GLU A 1 488 ? -25.939 -17.245 5.092 1.00 83.88 488 GLU A N 1
ATOM 3681 C CA . GLU A 1 488 ? -27.396 -17.266 5.223 1.00 83.88 488 GLU A CA 1
ATOM 3682 C C . GLU A 1 488 ? -27.839 -18.184 6.369 1.00 83.88 488 GLU A C 1
ATOM 3684 O O . GLU A 1 488 ? -28.536 -17.731 7.276 1.00 83.88 488 GLU A O 1
ATOM 3689 N N . ALA A 1 489 ? -27.317 -19.409 6.423 1.00 85.25 489 ALA A N 1
ATOM 3690 C CA . ALA A 1 489 ? -27.630 -20.382 7.467 1.00 85.25 489 ALA A CA 1
ATOM 3691 C C . ALA A 1 489 ? -27.280 -19.889 8.888 1.00 85.25 489 ALA A C 1
ATOM 3693 O O . ALA A 1 489 ? -28.050 -20.080 9.836 1.00 85.25 489 ALA A O 1
ATOM 3694 N N . LEU A 1 490 ? -26.135 -19.209 9.044 1.00 84.00 490 LEU A N 1
ATOM 3695 C CA . LEU A 1 490 ? -25.756 -18.583 10.315 1.00 84.00 490 LEU A CA 1
ATOM 3696 C C . LEU A 1 490 ? -26.683 -17.418 10.682 1.00 84.00 490 LEU A C 1
ATOM 3698 O O . LEU A 1 490 ? -27.001 -17.251 11.856 1.00 84.00 490 LEU A O 1
ATOM 3702 N N . ARG A 1 491 ? -27.135 -16.615 9.709 1.00 80.75 491 ARG A N 1
ATOM 3703 C CA . ARG A 1 491 ? -28.070 -15.503 9.961 1.00 80.75 491 ARG A CA 1
ATOM 3704 C C . ARG A 1 491 ? -29.449 -15.985 10.392 1.00 80.75 491 ARG A C 1
ATOM 3706 O O . ARG A 1 491 ? -30.039 -15.357 11.261 1.00 80.75 491 ARG A O 1
ATOM 3713 N N . GLU A 1 492 ? -29.952 -17.063 9.796 1.00 82.25 492 GLU A N 1
ATOM 3714 C CA . GLU A 1 492 ? -31.249 -17.648 10.163 1.00 82.25 492 GLU A CA 1
ATOM 3715 C C . GLU A 1 492 ? -31.240 -18.256 11.567 1.00 82.25 492 GLU A C 1
ATOM 3717 O O . GLU A 1 492 ? -32.242 -18.200 12.277 1.00 82.25 492 GLU A O 1
ATOM 3722 N N . SER A 1 493 ? -30.103 -18.819 11.975 1.00 84.00 493 SER A N 1
ATOM 3723 C CA . SER A 1 493 ? -29.965 -19.475 13.278 1.00 84.00 493 SER A CA 1
ATOM 3724 C C . SER A 1 493 ? -29.628 -18.497 14.408 1.00 84.00 493 SER A C 1
ATOM 3726 O O . SER A 1 493 ? -29.839 -18.816 15.580 1.00 84.00 493 SER A O 1
ATOM 3728 N N . ALA A 1 494 ? -29.105 -17.315 14.066 1.00 85.12 494 ALA A N 1
ATOM 3729 C CA . ALA A 1 494 ? -28.651 -16.305 15.013 1.00 85.12 494 ALA A CA 1
ATOM 3730 C C . ALA A 1 494 ? -29.772 -15.815 15.945 1.00 85.12 494 ALA A C 1
ATOM 3732 O O . ALA A 1 494 ? -30.908 -15.567 15.535 1.00 85.12 494 ALA A O 1
ATOM 3733 N N . LYS A 1 495 ? -29.441 -15.645 17.227 1.00 85.50 495 LYS A N 1
ATOM 3734 C CA . LYS A 1 495 ? -30.407 -15.250 18.266 1.00 85.50 495 LYS A CA 1
ATOM 3735 C C . LYS A 1 495 ? -30.403 -13.731 18.448 1.00 85.50 495 LYS A C 1
ATOM 3737 O O . LYS A 1 495 ? -29.321 -13.190 18.613 1.00 85.50 495 LYS A O 1
ATOM 3742 N N . PRO A 1 496 ? -31.555 -13.032 18.467 1.00 90.25 496 PRO A N 1
ATOM 3743 C CA . PRO A 1 496 ? -31.593 -11.590 18.710 1.00 90.25 496 PRO A CA 1
ATOM 3744 C C . PRO A 1 496 ? -31.021 -11.192 20.075 1.00 90.25 496 PRO A C 1
ATOM 3746 O O . PRO A 1 496 ? -31.164 -11.927 21.052 1.00 90.25 496 PRO A O 1
ATOM 3749 N N . VAL A 1 497 ? -30.439 -9.995 20.145 1.00 92.75 497 VAL A N 1
ATOM 3750 C CA . VAL A 1 497 ? -29.899 -9.394 21.373 1.00 92.75 497 VAL A CA 1
ATOM 3751 C C . VAL A 1 497 ? -30.702 -8.135 21.700 1.00 92.75 497 VAL A C 1
ATOM 3753 O O . VAL A 1 497 ? -30.915 -7.287 20.833 1.00 92.75 497 VAL A O 1
ATOM 3756 N N . ASP A 1 498 ? -31.144 -8.006 22.952 1.00 94.31 498 ASP A N 1
ATOM 3757 C CA . ASP A 1 498 ? -31.872 -6.829 23.437 1.00 94.31 498 ASP A CA 1
ATOM 3758 C C . ASP A 1 498 ? -30.938 -5.719 23.961 1.00 94.31 498 ASP A C 1
ATOM 3760 O O . ASP A 1 498 ? -29.722 -5.892 24.100 1.00 94.31 498 ASP A O 1
ATOM 3764 N N . ALA A 1 499 ? -31.498 -4.534 24.229 1.00 94.56 499 ALA A N 1
ATOM 3765 C CA . ALA A 1 499 ? -30.713 -3.386 24.679 1.00 94.56 499 ALA A CA 1
ATOM 3766 C C . ALA A 1 499 ? -30.045 -3.609 26.042 1.00 94.56 499 ALA A C 1
ATOM 3768 O O . ALA A 1 499 ? -28.939 -3.113 26.267 1.00 94.56 499 ALA A O 1
ATOM 3769 N N . GLY A 1 500 ? -30.688 -4.364 26.938 1.00 95.00 500 GLY A N 1
ATOM 3770 C CA . GLY A 1 500 ? -30.123 -4.709 28.240 1.00 95.00 500 GLY A CA 1
ATOM 3771 C C . GLY A 1 500 ? -28.838 -5.510 28.077 1.00 95.00 500 GLY A C 1
ATOM 3772 O O . GLY A 1 500 ? -27.814 -5.176 28.669 1.00 95.00 500 GLY A O 1
ATOM 3773 N N . ARG A 1 501 ? -28.857 -6.493 27.180 1.00 94.88 501 ARG A N 1
ATOM 3774 C CA . ARG A 1 501 ? -27.705 -7.335 26.888 1.00 94.88 501 ARG A CA 1
ATOM 3775 C C . ARG A 1 501 ? -26.568 -6.574 26.203 1.00 94.88 501 ARG A C 1
ATOM 3777 O O . ARG A 1 501 ? -25.404 -6.801 26.527 1.00 94.88 501 ARG A O 1
ATOM 3784 N N . VAL A 1 502 ? -26.871 -5.618 25.318 1.00 95.75 502 VAL A N 1
ATOM 3785 C CA . VAL A 1 502 ? -25.846 -4.705 24.768 1.00 95.75 502 VAL A CA 1
ATOM 3786 C C . VAL A 1 502 ? -25.182 -3.896 25.887 1.00 95.75 502 VAL A C 1
ATOM 3788 O O . VAL A 1 502 ? -23.953 -3.825 25.938 1.00 95.75 502 VAL A O 1
ATOM 3791 N N . LEU A 1 503 ? -25.970 -3.322 26.802 1.00 95.75 503 LEU A N 1
ATOM 3792 C CA . LEU A 1 503 ? -25.450 -2.561 27.942 1.00 95.75 503 LEU A CA 1
ATOM 3793 C C . LEU A 1 503 ? -24.609 -3.431 28.887 1.00 95.75 503 LEU A C 1
ATOM 3795 O O . LEU A 1 503 ? -23.581 -2.966 29.369 1.00 95.75 503 LEU A O 1
ATOM 3799 N N . GLU A 1 504 ? -24.966 -4.700 29.094 1.00 95.44 504 GLU A N 1
ATOM 3800 C CA . GLU A 1 504 ? -24.145 -5.638 29.873 1.00 95.44 504 GLU A CA 1
ATOM 3801 C C . GLU A 1 504 ? -22.747 -5.835 29.267 1.00 95.44 504 GLU A C 1
ATOM 3803 O O . GLU A 1 504 ? -21.752 -5.853 29.999 1.00 95.44 504 GLU A O 1
ATOM 3808 N N . HIS A 1 505 ? -22.640 -5.940 27.937 1.00 95.50 505 HIS A N 1
ATOM 3809 C CA . HIS A 1 505 ? -21.340 -6.020 27.255 1.00 95.50 505 HIS A CA 1
ATOM 3810 C C . HIS A 1 505 ? -20.516 -4.743 27.429 1.00 95.50 505 HIS A C 1
ATOM 3812 O O . HIS A 1 505 ? -19.299 -4.822 27.632 1.00 95.50 505 HIS A O 1
ATOM 3818 N N . VAL A 1 506 ? -21.169 -3.578 27.382 1.00 94.38 506 VAL A N 1
ATOM 3819 C CA . VAL A 1 506 ? -20.531 -2.277 27.639 1.00 94.38 506 VAL A CA 1
ATOM 3820 C C . VAL A 1 506 ? -20.013 -2.213 29.075 1.00 94.38 506 VAL A C 1
ATOM 3822 O O . VAL A 1 506 ? -18.822 -1.978 29.286 1.00 94.38 506 VAL A O 1
ATOM 3825 N N . ASP A 1 507 ? -20.864 -2.504 30.057 1.00 93.69 507 ASP A N 1
ATOM 3826 C CA . ASP A 1 507 ? -20.518 -2.485 31.480 1.00 93.69 507 ASP A CA 1
ATOM 3827 C C . ASP A 1 507 ? -19.379 -3.453 31.803 1.00 93.69 507 ASP A C 1
ATOM 3829 O O . ASP A 1 507 ? -18.444 -3.108 32.533 1.00 93.69 507 ASP A O 1
ATOM 3833 N N . HIS A 1 508 ? -19.419 -4.664 31.242 1.00 92.88 508 HIS A N 1
ATOM 3834 C CA . HIS A 1 508 ? -18.353 -5.643 31.415 1.00 92.88 508 HIS A CA 1
ATOM 3835 C C . HIS A 1 508 ? -17.023 -5.121 30.860 1.00 92.88 508 HIS A C 1
ATOM 3837 O O . HIS A 1 508 ? -15.973 -5.322 31.476 1.00 92.88 508 HIS A O 1
ATOM 3843 N N . TYR A 1 509 ? -17.032 -4.473 29.694 1.00 92.94 509 TYR A N 1
ATOM 3844 C CA . TYR A 1 509 ? -15.818 -3.909 29.110 1.00 92.94 509 TYR A CA 1
ATOM 3845 C C . TYR A 1 509 ? -15.265 -2.760 29.965 1.00 92.94 509 TYR A C 1
ATOM 3847 O O . TYR A 1 509 ? -14.078 -2.756 30.290 1.00 92.94 509 TYR A O 1
ATOM 3855 N N . VAL A 1 510 ? -16.125 -1.832 30.393 1.00 91.62 510 VAL A N 1
ATOM 3856 C CA . VAL A 1 510 ? -15.741 -0.688 31.238 1.00 91.62 510 VAL A CA 1
ATOM 3857 C C . VAL A 1 510 ? -15.140 -1.153 32.565 1.00 91.62 510 VAL A C 1
ATOM 3859 O O . VAL A 1 510 ? -14.103 -0.638 32.984 1.00 91.62 510 VAL A O 1
ATOM 3862 N N . ARG A 1 511 ? -15.750 -2.147 33.226 1.00 90.00 511 ARG A N 1
ATOM 3863 C CA . ARG A 1 511 ? -15.202 -2.732 34.462 1.00 90.00 511 ARG A CA 1
ATOM 3864 C C . ARG A 1 511 ? -13.837 -3.367 34.219 1.00 90.00 511 ARG A C 1
ATOM 3866 O O . ARG A 1 511 ? -12.902 -3.087 34.958 1.00 90.00 511 ARG A O 1
ATOM 3873 N N . PHE A 1 512 ? -13.703 -4.149 33.148 1.00 88.38 512 PHE A N 1
ATOM 3874 C CA . PHE A 1 512 ? -12.434 -4.780 32.794 1.00 88.38 512 PHE A CA 1
ATOM 3875 C C . PHE A 1 512 ? -11.312 -3.759 32.540 1.00 88.38 512 PHE A C 1
ATOM 3877 O O . PHE A 1 512 ? -10.194 -3.961 33.017 1.00 88.38 512 PHE A O 1
ATOM 3884 N N . GLU A 1 513 ? -11.583 -2.660 31.824 1.00 82.19 513 GLU A N 1
ATOM 3885 C CA . GLU A 1 513 ? -10.578 -1.610 31.606 1.00 82.19 513 GLU A CA 1
ATOM 3886 C C . GLU A 1 513 ? -10.212 -0.864 32.888 1.00 82.19 513 GLU A C 1
ATOM 3888 O O . GLU A 1 513 ? -9.029 -0.600 33.104 1.00 82.19 513 GLU A O 1
ATOM 3893 N N . ARG A 1 514 ? -11.183 -0.576 33.763 1.00 79.62 514 ARG A N 1
ATOM 3894 C CA . ARG A 1 514 ? -10.904 0.012 35.083 1.00 79.62 514 ARG A CA 1
ATOM 3895 C C . ARG A 1 514 ? -9.999 -0.893 35.915 1.00 79.62 514 ARG A C 1
ATOM 3897 O O . ARG A 1 514 ? -8.944 -0.447 36.355 1.00 79.62 514 ARG A O 1
ATOM 3904 N N . ASP A 1 515 ? -10.329 -2.178 36.018 1.00 82.06 515 ASP A N 1
ATOM 3905 C CA . ASP A 1 515 ? -9.523 -3.152 36.762 1.00 82.06 515 ASP A CA 1
ATOM 3906 C C . ASP A 1 515 ? -8.111 -3.315 36.171 1.00 82.06 515 ASP A C 1
ATOM 3908 O O . ASP A 1 515 ? -7.143 -3.589 36.885 1.00 82.06 515 ASP A O 1
ATOM 3912 N N . ALA A 1 516 ? -7.966 -3.205 34.847 1.00 78.44 516 ALA A N 1
ATOM 3913 C CA . ALA A 1 516 ? -6.665 -3.232 34.183 1.00 78.44 516 ALA A CA 1
ATOM 3914 C C . ALA A 1 516 ? -5.859 -1.950 34.451 1.00 78.44 516 ALA A C 1
ATOM 3916 O O . ALA A 1 516 ? -4.657 -2.026 34.715 1.00 78.44 516 ALA A O 1
ATOM 3917 N N . ALA A 1 517 ? -6.508 -0.784 34.420 1.00 75.75 517 ALA A N 1
ATOM 3918 C CA . ALA A 1 517 ? -5.884 0.501 34.707 1.00 75.75 517 ALA A CA 1
ATOM 3919 C C . ALA A 1 517 ? -5.405 0.590 36.163 1.00 75.75 517 ALA A C 1
ATOM 3921 O O . ALA A 1 517 ? -4.264 0.996 36.398 1.00 75.75 517 ALA A O 1
ATOM 3922 N N . ASP A 1 518 ? -6.224 0.143 37.118 1.00 76.88 518 ASP A N 1
ATOM 3923 C CA . ASP A 1 518 ? -5.887 0.116 38.544 1.00 76.88 518 ASP A CA 1
ATOM 3924 C C . ASP A 1 518 ? -4.703 -0.819 38.823 1.00 76.88 518 ASP A C 1
ATOM 3926 O O . ASP A 1 518 ? -3.765 -0.453 39.541 1.00 76.88 518 ASP A O 1
ATOM 3930 N N . ARG A 1 519 ? -4.676 -2.000 38.187 1.00 80.44 519 ARG A N 1
ATOM 3931 C CA . ARG A 1 519 ? -3.520 -2.910 38.239 1.00 80.44 519 ARG A CA 1
ATOM 3932 C C . ARG A 1 519 ? -2.261 -2.274 37.654 1.00 80.44 519 ARG A C 1
ATOM 3934 O O . ARG A 1 519 ? -1.239 -2.231 38.331 1.00 80.44 519 ARG A O 1
ATOM 3941 N N . ALA A 1 520 ? -2.334 -1.698 36.455 1.00 75.69 520 ALA A N 1
ATOM 3942 C CA . ALA A 1 520 ? -1.187 -1.049 35.815 1.00 75.69 520 ALA A CA 1
ATOM 3943 C C . ALA A 1 520 ? -0.683 0.182 36.593 1.00 75.69 520 ALA A C 1
ATOM 3945 O O . ALA A 1 520 ? 0.507 0.503 36.568 1.00 75.69 520 ALA A O 1
ATOM 3946 N N . HIS A 1 521 ? -1.571 0.921 37.262 1.00 73.19 521 HIS A N 1
ATOM 3947 C CA . HIS A 1 521 ? -1.186 2.000 38.171 1.00 73.19 521 HIS A CA 1
ATOM 3948 C C . HIS A 1 521 ? -0.450 1.450 39.398 1.00 73.19 521 HIS A C 1
ATOM 3950 O O . HIS A 1 521 ? 0.620 1.954 39.741 1.00 73.19 521 HIS A O 1
ATOM 3956 N N . SER A 1 522 ? -0.980 0.389 40.008 1.00 78.75 522 SER A N 1
ATOM 3957 C CA . SER A 1 522 ? -0.386 -0.260 41.182 1.00 78.75 522 SER A CA 1
ATOM 3958 C C . SER A 1 522 ? 1.006 -0.824 40.869 1.00 78.75 522 SER A C 1
ATOM 3960 O O . SER A 1 522 ? 1.965 -0.502 41.564 1.00 78.75 522 SER A O 1
ATOM 3962 N N . GLU A 1 523 ? 1.160 -1.541 39.753 1.00 85.50 523 GLU A N 1
ATOM 3963 C CA . GLU A 1 523 ? 2.452 -2.066 39.287 1.00 85.50 523 GLU A CA 1
ATOM 3964 C C . GLU A 1 523 ? 3.473 -0.955 38.987 1.00 85.50 523 GLU A C 1
ATOM 3966 O O . GLU A 1 523 ? 4.661 -1.090 39.291 1.00 85.50 523 GLU A O 1
ATOM 3971 N N . ARG A 1 524 ? 3.040 0.168 38.391 1.00 76.31 524 ARG A N 1
ATOM 3972 C CA . ARG A 1 524 ? 3.921 1.328 38.152 1.00 76.31 524 ARG A CA 1
ATOM 3973 C C . ARG A 1 524 ? 4.365 1.981 39.454 1.00 76.31 524 ARG A C 1
ATOM 3975 O O . ARG A 1 524 ? 5.536 2.339 39.578 1.00 76.31 524 ARG A O 1
ATOM 3982 N N . PHE A 1 525 ? 3.452 2.127 40.411 1.00 81.38 525 PHE A N 1
ATOM 3983 C CA . PHE A 1 525 ? 3.768 2.651 41.734 1.00 81.38 525 PHE A CA 1
ATOM 3984 C C . PHE A 1 525 ? 4.783 1.753 42.451 1.00 81.38 525 PHE A C 1
ATOM 3986 O O . PHE A 1 525 ? 5.805 2.248 42.923 1.00 81.38 525 PHE A O 1
ATOM 3993 N N . GLU A 1 526 ? 4.563 0.436 42.458 1.00 86.56 526 GLU A N 1
ATOM 3994 C CA . GLU A 1 526 ? 5.486 -0.538 43.050 1.00 86.56 526 GLU A CA 1
ATOM 3995 C C . GLU A 1 526 ? 6.872 -0.485 42.399 1.00 86.56 526 GLU A C 1
ATOM 3997 O O . GLU A 1 526 ? 7.878 -0.367 43.102 1.00 86.56 526 GLU A O 1
ATOM 4002 N N . ARG A 1 527 ? 6.936 -0.460 41.062 1.00 83.25 527 ARG A N 1
ATOM 4003 C CA . ARG A 1 527 ? 8.201 -0.329 40.323 1.00 83.25 527 ARG A CA 1
ATOM 4004 C C . ARG A 1 527 ? 8.943 0.956 40.685 1.00 83.25 527 ARG A C 1
ATOM 4006 O O . ARG A 1 527 ? 10.151 0.924 40.909 1.00 83.25 527 ARG A O 1
ATOM 4013 N N . ARG A 1 528 ? 8.229 2.080 40.805 1.00 79.88 528 ARG A N 1
ATOM 4014 C CA . ARG A 1 528 ? 8.839 3.358 41.189 1.00 79.88 528 ARG A CA 1
ATOM 4015 C C . ARG A 1 528 ? 9.351 3.340 42.628 1.00 79.88 528 ARG A C 1
ATOM 4017 O O . ARG A 1 528 ? 10.416 3.886 42.906 1.00 79.88 528 ARG A O 1
ATOM 4024 N N . VAL A 1 529 ? 8.628 2.691 43.541 1.00 87.00 529 VAL A N 1
ATOM 4025 C CA . VAL A 1 529 ? 9.086 2.479 44.921 1.00 87.00 529 VAL A CA 1
ATOM 4026 C C . VAL A 1 529 ? 10.362 1.631 44.946 1.00 87.00 529 VAL A C 1
ATOM 4028 O O . VAL A 1 529 ? 11.285 1.952 45.696 1.00 87.00 529 VAL A O 1
ATOM 4031 N N . GLU A 1 530 ? 10.453 0.577 44.131 1.00 86.25 530 GLU A N 1
ATOM 4032 C CA . GLU A 1 530 ? 11.674 -0.228 44.013 1.00 86.25 530 GLU A CA 1
ATOM 4033 C C . GLU A 1 530 ? 12.859 0.561 43.445 1.00 86.25 530 GLU A C 1
ATOM 4035 O O . GLU A 1 530 ? 13.963 0.458 43.982 1.00 86.25 530 GLU A O 1
ATOM 4040 N N . GLU A 1 531 ? 12.646 1.373 42.408 1.00 85.44 531 GLU A N 1
ATOM 4041 C CA . GLU A 1 531 ? 13.678 2.256 41.850 1.00 85.44 531 GLU A CA 1
ATOM 4042 C C . GLU A 1 531 ? 14.213 3.230 42.902 1.00 85.44 531 GLU A C 1
ATOM 4044 O O . GLU A 1 531 ? 15.421 3.284 43.126 1.00 85.44 531 GLU A O 1
ATOM 4049 N N . ILE A 1 532 ? 13.323 3.927 43.618 1.00 85.94 532 ILE A N 1
ATOM 4050 C CA . ILE A 1 532 ? 13.712 4.873 44.673 1.00 85.94 532 ILE A CA 1
ATOM 4051 C C . ILE A 1 532 ? 14.487 4.153 45.784 1.00 85.94 532 ILE A C 1
ATOM 4053 O O . ILE A 1 532 ? 15.499 4.661 46.267 1.00 85.94 532 ILE A O 1
ATOM 4057 N N . LYS A 1 533 ? 14.067 2.943 46.179 1.00 86.50 533 LYS A N 1
ATOM 4058 C CA . LYS A 1 533 ? 14.813 2.128 47.152 1.00 86.50 533 LYS A CA 1
ATOM 4059 C C . LYS A 1 533 ? 16.221 1.794 46.656 1.00 86.50 533 LYS A C 1
ATOM 4061 O O . LYS A 1 533 ? 17.162 1.871 47.449 1.00 86.50 533 LYS A O 1
ATOM 4066 N N . ARG A 1 534 ? 16.385 1.432 45.379 1.00 84.56 534 ARG A N 1
ATOM 4067 C CA . ARG A 1 534 ? 17.701 1.159 44.774 1.00 84.56 534 ARG A CA 1
ATOM 4068 C C . ARG A 1 534 ? 18.568 2.417 44.737 1.00 84.56 534 ARG A C 1
ATOM 4070 O O . ARG A 1 534 ? 19.718 2.345 45.159 1.00 84.56 534 ARG A O 1
ATOM 4077 N N . GLU A 1 535 ? 18.018 3.556 44.319 1.00 85.94 535 GLU A N 1
ATOM 4078 C CA . GLU A 1 535 ? 18.722 4.847 44.288 1.00 85.94 535 GLU A CA 1
ATOM 4079 C C . GLU A 1 535 ? 19.192 5.274 45.686 1.00 85.94 535 GLU A C 1
ATOM 4081 O O . GLU A 1 535 ? 20.369 5.584 45.875 1.00 85.94 535 GLU A O 1
ATOM 4086 N N . LEU A 1 536 ? 18.311 5.219 46.691 1.00 85.44 536 LEU A N 1
ATOM 4087 C CA . LEU A 1 536 ? 18.651 5.548 48.079 1.00 85.44 536 LEU A CA 1
ATOM 4088 C C . LEU A 1 536 ? 19.691 4.582 48.663 1.00 85.44 536 LEU A C 1
ATOM 4090 O O . LEU A 1 536 ? 20.605 5.010 49.367 1.00 85.44 536 LEU A O 1
ATOM 4094 N N . SER A 1 537 ? 19.589 3.285 48.352 1.00 83.25 537 SER A N 1
ATOM 4095 C CA . SER A 1 537 ? 20.571 2.281 48.791 1.00 83.25 537 SER A CA 1
ATOM 4096 C C . SER A 1 537 ? 21.941 2.518 48.153 1.00 83.25 537 SER A C 1
ATOM 4098 O O . SER A 1 537 ? 22.962 2.428 48.835 1.00 83.25 537 SER A O 1
ATOM 4100 N N . ALA A 1 538 ? 21.972 2.875 46.865 1.00 84.38 538 ALA A N 1
ATOM 4101 C CA . ALA A 1 538 ? 23.194 3.247 46.161 1.00 84.38 538 ALA A CA 1
ATOM 4102 C C . ALA A 1 538 ? 23.820 4.515 46.761 1.00 84.38 538 ALA A C 1
ATOM 4104 O O . ALA A 1 538 ? 25.016 4.530 47.047 1.00 84.38 538 ALA A O 1
ATOM 4105 N N . GLN A 1 539 ? 23.017 5.548 47.041 1.00 83.38 539 GLN A N 1
ATOM 4106 C CA . GLN A 1 539 ? 23.486 6.761 47.719 1.00 83.38 539 GLN A CA 1
ATOM 4107 C C . GLN A 1 539 ? 24.064 6.457 49.107 1.00 83.38 539 GLN A C 1
ATOM 4109 O O . GLN A 1 539 ? 25.143 6.945 49.445 1.00 83.38 539 GLN A O 1
ATOM 4114 N N . ALA A 1 540 ? 23.395 5.617 49.902 1.00 81.50 540 ALA A N 1
ATOM 4115 C CA . ALA A 1 540 ? 23.886 5.210 51.215 1.00 81.50 540 ALA A CA 1
ATOM 4116 C C . ALA A 1 540 ? 25.218 4.443 51.126 1.00 81.50 540 ALA A C 1
ATOM 4118 O O . ALA A 1 540 ? 26.123 4.701 51.921 1.00 81.50 540 ALA A O 1
ATOM 4119 N N . ALA A 1 541 ? 25.371 3.551 50.142 1.00 80.75 541 ALA A N 1
ATOM 4120 C CA . ALA A 1 541 ? 26.615 2.820 49.900 1.00 80.75 541 ALA A CA 1
ATOM 4121 C C . ALA A 1 541 ? 27.769 3.753 49.494 1.00 80.75 541 ALA A C 1
ATOM 4123 O O . ALA A 1 541 ? 28.878 3.612 50.010 1.00 80.75 541 ALA A O 1
ATOM 4124 N N . VAL A 1 542 ? 27.501 4.748 48.641 1.00 82.88 542 VAL A N 1
ATOM 4125 C CA . VAL A 1 542 ? 28.481 5.778 48.254 1.00 82.88 542 VAL A CA 1
ATOM 4126 C C . VAL A 1 542 ? 28.922 6.601 49.469 1.00 82.88 542 VAL A C 1
ATOM 4128 O O . VAL A 1 542 ? 30.117 6.803 49.680 1.00 82.88 542 VAL A O 1
ATOM 4131 N N . ILE A 1 543 ? 27.981 7.029 50.317 1.00 81.00 543 ILE A N 1
ATOM 4132 C CA . ILE A 1 543 ? 28.290 7.779 51.546 1.00 81.00 543 ILE A CA 1
ATOM 4133 C C . ILE A 1 543 ? 29.095 6.918 52.532 1.00 81.00 543 ILE A C 1
ATOM 4135 O O . ILE A 1 543 ? 30.022 7.419 53.169 1.00 81.00 543 ILE A O 1
ATOM 4139 N N . ALA A 1 544 ? 28.768 5.631 52.665 1.00 76.00 544 ALA A N 1
ATOM 4140 C CA . ALA A 1 544 ? 29.501 4.709 53.527 1.00 76.00 544 ALA A CA 1
ATOM 4141 C C . ALA A 1 544 ? 30.942 4.494 53.037 1.00 76.00 544 ALA A C 1
ATOM 4143 O O . ALA A 1 544 ? 31.865 4.590 53.842 1.00 76.00 544 ALA A O 1
ATOM 4144 N N . GLN A 1 545 ? 31.145 4.300 51.728 1.00 74.88 545 GLN A N 1
ATOM 4145 C CA . GLN A 1 545 ? 32.480 4.199 51.126 1.00 74.88 545 GLN A CA 1
ATOM 4146 C C . GLN A 1 545 ? 33.303 5.476 51.323 1.00 74.88 545 GLN A C 1
ATOM 4148 O O . GLN A 1 545 ? 34.483 5.400 51.662 1.00 74.88 545 GLN A O 1
ATOM 4153 N N . ALA A 1 546 ? 32.674 6.647 51.186 1.00 71.44 546 ALA A N 1
ATOM 4154 C CA . ALA A 1 546 ? 33.324 7.931 51.438 1.00 71.44 546 ALA A CA 1
ATOM 4155 C C . ALA A 1 546 ? 33.737 8.115 52.912 1.00 71.44 546 ALA A C 1
ATOM 4157 O O . ALA A 1 546 ? 34.714 8.804 53.191 1.00 71.44 546 ALA A O 1
ATOM 4158 N N . ARG A 1 547 ? 33.022 7.488 53.859 1.00 70.06 547 ARG A N 1
ATOM 4159 C CA . ARG A 1 547 ? 33.348 7.510 55.297 1.00 70.06 547 ARG A CA 1
ATOM 4160 C C . ARG A 1 547 ? 34.377 6.457 55.713 1.00 70.06 547 ARG A C 1
ATOM 4162 O O . ARG A 1 547 ? 35.082 6.682 56.686 1.00 70.06 547 ARG A O 1
ATOM 4169 N N . SER A 1 548 ? 34.467 5.326 55.011 1.00 67.12 548 SER A N 1
ATOM 4170 C CA . SER A 1 548 ? 35.445 4.260 55.289 1.00 67.12 548 SER A CA 1
ATOM 4171 C C . SER A 1 548 ? 36.808 4.465 54.615 1.00 67.12 548 SER A C 1
ATOM 4173 O O . SER A 1 548 ? 37.710 3.662 54.825 1.00 67.12 548 SER A O 1
ATOM 4175 N N . GLY A 1 549 ? 36.943 5.493 53.773 1.00 56.19 549 GLY A N 1
ATOM 4176 C CA . GLY A 1 549 ? 38.185 5.870 53.088 1.00 56.19 549 GLY A CA 1
ATOM 4177 C C . GLY A 1 549 ? 38.994 6.981 53.772 1.00 56.19 549 GLY A C 1
ATOM 4178 O O . GLY A 1 549 ? 39.819 7.594 53.097 1.00 56.19 549 GLY A O 1
ATOM 4179 N N . GLN A 1 550 ? 38.739 7.271 55.057 1.00 45.38 550 GLN A N 1
ATOM 4180 C CA . GLN A 1 550 ? 39.559 8.159 55.896 1.00 45.38 550 GLN A CA 1
ATOM 4181 C C . GLN A 1 550 ? 40.470 7.370 56.830 1.00 45.38 550 GLN A C 1
ATOM 4183 O O . GLN A 1 550 ? 39.960 6.433 57.485 1.00 45.38 550 GLN A O 1
#

pLDDT: mean 84.48, std 11.85, range [33.88, 97.94]

Solvent-accessible surface area (backbone atoms only — not comparable to full-atom values): 29416 Å² total; per-residue (Å²): 130,87,54,79,60,50,73,41,49,71,66,51,26,56,73,26,35,65,60,22,48,50,23,39,55,76,41,42,41,71,59,48,44,24,71,28,20,67,33,101,87,42,69,30,69,66,53,50,54,51,51,53,34,46,28,53,10,36,6,44,8,53,29,44,22,50,50,47,49,56,47,52,25,54,71,49,28,78,66,100,51,83,36,76,71,49,74,68,55,50,28,42,28,28,10,47,12,48,24,47,15,26,50,45,28,52,62,72,50,60,90,61,49,90,64,88,60,72,85,58,52,57,60,64,88,78,42,49,66,46,37,49,30,92,56,45,52,48,34,53,32,42,51,50,38,52,51,50,55,56,28,47,74,32,88,54,72,92,64,29,37,64,39,59,52,50,43,46,28,52,53,50,29,52,35,52,15,48,25,47,36,17,48,51,60,39,67,32,80,93,33,47,70,57,42,54,52,38,44,66,22,40,38,38,42,82,68,30,30,27,50,41,89,48,80,40,64,37,78,69,69,57,76,59,100,53,64,98,47,51,66,81,74,53,51,46,34,60,68,47,51,53,53,45,46,50,51,32,55,44,30,56,54,44,36,78,91,79,67,40,39,90,53,91,67,90,69,47,66,47,46,35,35,23,54,83,41,17,47,61,68,62,47,53,27,9,36,44,47,51,32,52,48,57,14,60,78,69,71,45,52,58,49,60,46,75,54,50,67,84,72,28,65,57,95,52,83,60,45,28,38,51,38,45,52,45,47,46,48,57,67,44,71,55,40,89,49,29,23,44,35,37,32,67,52,50,53,76,66,51,74,73,82,86,48,95,76,71,49,75,51,54,55,47,36,43,53,51,49,48,29,51,72,76,46,78,72,45,84,92,58,41,38,50,38,37,39,36,30,32,46,49,92,81,54,53,72,74,56,46,58,72,75,41,93,74,66,34,67,31,66,12,46,73,44,31,67,32,41,36,42,48,36,47,65,58,66,34,43,94,46,53,92,40,45,55,60,74,82,56,43,57,62,53,8,44,54,45,36,77,64,65,53,36,47,47,54,45,52,53,46,36,51,52,53,52,50,60,32,55,71,54,84,80,58,94,65,46,89,79,47,55,74,68,56,43,56,50,56,48,60,75,60,35,56,68,47,49,58,68,58,54,48,51,48,50,52,52,49,53,51,51,51,49,58,49,49,53,49,54,49,50,55,51,51,52,51,51,52,52,50,52,51,51,52,52,50,51,52,51,52,51,54,49,53,65,63,70,73,112

Foldseek 3Di:
DQDEAQEQEPVQLVVQLVVLVVLLVVLVLQVLQQLLAPDPVTHDPLSVLLSVLLSSLLSQLVSQLVSQQVVVQVVCPPDPDGDHDDLLSNLLSLLLSLLSSLVSSLVSLPPVAPDDDDQAADDLVVCSCQSSDNSVSNSLNNVLSVQSVCQCPDPDPVSHGYHSRSSSVSSNNSSNNSNNSSLVSCVDPSNVVVLVVQQSHKYDDPQWIDRRSDIGGPVLPPPPPFDPDALVLAFPLVVVLVVLLVLLVQLLQDDLVVLATPDQDPAQEAEEEEAPQLCLRNSLSNSQVSSVVSNVVVVFSEEEEEDECVQQDDPDAPSSLVSVLCCCVVVAQVDSTAYEYEYEACLVLADQPPDPPPDPRSVSSVVSVLCVQVVVSHDSSSRYHYYYYHYPVSDDPVRVVSRDPDHRYRLHHQFLVSLLCLQACPLVVLLNVQEEDDVLSSVVSVLCNVLSDRSVLSNVLSVVVVVQQQPFDQDPCLVVDDPVVNSVRSNVRGHHDYSVRSVVSVVVSSVVVVVVVVVVVVVVVVVVVVVVVVVVVVVVVVVVVVVVVD

Radius of gyration: 31.95 Å; Cα contacts (8 Å, |Δi|>4): 777; chains: 1; bounding box: 80×56×101 Å

Sequence (550 aa):
MAREPIAVTPETIEARRSSARTAIIEAGLPDRTRTAAPGTYGITRTALDLLECLEAGLAAGLATREALLGRIARDRAVGFAAGEPTASERRFASAFGMLVACEELLGATDGLSDAVLPDRAFPPDEVLPVLSDEALGQALCRDLDGYLQHYHGHADPARRLGDEARLAACVRSHVKRTALSARAACSASEHQTLLDALAATTLRLPSVTYAGLERRAASDDEEPDLLDVAPEDIVGNAEVLAAGLKLARTVAAFDLAAGKNPRILDNPVLFVLGSPGCGKTVTAHAIGRAFLGLCRETGLPARFRVIRRTDWASHYQNKSASDLLRIFREEVFGFHGVCGCYWPDIDTAFAARSDPDIRSEEKSNLATLFGILDGTVGPRNGKWFLLCDANTTQMDDAMVSRLTQDPKIAKGPETAADYVRLLRDLKLRAFRPLLPPDPEWERIGETLADAALSGRAVAAIAGRIAAELQDVEEPPGFFAMSYEEKLEALRESAKPVDAGRVLEHVDHYVRFERDAADRAHSERFERRVEEIKRELSAQAAVIAQARSGQ

Secondary structure (DSSP, 8-state):
-PPPPEE--HHHHHHHHHHHHHHHHHTTHHHHHHHHS-BTTBS-HHHHHHHHHHHHHHHHHHHHHHHHHHHHHHHHTSSSSPPPPPHHHHHHHHHHHHHHHHHHHHHHTTTS-------SPPPHHHHHHHHT-SSHHHHHHHHHHHHHHHHHT-SSTTTS--SHHHHHHHHHHHHHHHHHHHHHHHTSGGGHHHHHHHHSS-EE-SSEEEETTEEEESTT-S--S--S--GGG--S-HHHHHHHHHHHHHHTT-BTTTTB-SS--S--EEEEEE-TTSSHHHHHHHHHHHHHHHHHHHT--EEEEE--HHHH--SSTTHHHHHHHHIIIIIIIS-SSEEEEEE--GGGGS--TT-TT--HHHHHHHHHHHHHHTTSSS--SSSEEEEEEEEGGG--HHHHHHH-SSPEE-----SHHHHHIIIIIIITGGGGGGSPPTTHHHHHHHHHHHTT--HHHHHHHHHHHHHHHT--PPPTTGGGS-HHHHHHHHHHHPPP--HHHHHHHHHHHHHHHHHHHHHHHHHHHHHHHHHHHHHHHHHHHHHHHHHHT-